Protein AF-A0A1G1C582-F1 (afdb_monomer)

Secondary structure (DSSP, 8-state):
--------------------TTGGGSEEEHHHHHHHTT--HHHHHHHHGGGGGGS---SS-S-TTT-EEEHHHHTTTTTTT----B-TT-EEHHHHHHHHT--HHHHHHHTTTSSSPPEEEEETTTTEEEEEE-HHHHHHHHHHHHHS---PPBTTEEEHHHHHHHHT--HHHHHHHHHHHHHHHT---EEEE-TTS-EEEEEEGGGHHHHHHHHHSSPB-TT-EEHHHHHHHHT--HHHHHHHHHHTT---EEEE-TTT--EEEEE-HHHHHHHHHHHHTPPPPPTT-EEHHHHHHHHTS-HHHHHHHHHHTT---EEEE-TTS-EEEEE-HHHHHHHHHHHTT--HHHHHHHHHHHHHHHHHHHHHHHHH-SEEEHHHHHHTT--HHHHHHHHHTTSEEE-GGGEEEE-HHHHHHHHHHHHHHHHHHHHHHH--

Structure (mmCIF, N/CA/C/O backbone):
data_AF-A0A1G1C582-F1
#
_entry.id   AF-A0A1G1C582-F1
#
loop_
_atom_site.group_PDB
_atom_site.id
_atom_site.type_symbol
_atom_site.label_atom_id
_atom_site.label_alt_id
_atom_site.label_comp_id
_atom_site.label_asym_id
_atom_site.label_entity_id
_atom_site.label_seq_id
_atom_site.pdbx_PDB_ins_code
_atom_site.Cartn_x
_atom_site.Cartn_y
_atom_site.Cartn_z
_atom_site.occupancy
_atom_site.B_iso_or_equiv
_atom_site.auth_seq_id
_atom_site.auth_comp_id
_atom_site.auth_asym_id
_atom_site.auth_atom_id
_atom_site.pdbx_PDB_model_num
ATOM 1 N N . MET A 1 1 ? 57.135 17.766 -14.007 1.00 43.47 1 MET A N 1
ATOM 2 C CA . MET A 1 1 ? 56.448 18.941 -13.433 1.00 43.47 1 MET A CA 1
ATOM 3 C C . MET A 1 1 ? 55.897 19.804 -14.554 1.00 43.47 1 MET A C 1
ATOM 5 O O . MET A 1 1 ? 56.619 20.647 -15.067 1.00 43.47 1 MET A O 1
ATOM 9 N N . ARG A 1 2 ? 54.653 19.543 -14.956 1.00 34.12 2 ARG A N 1
ATOM 10 C CA . ARG A 1 2 ? 53.713 20.508 -15.539 1.00 34.12 2 ARG A CA 1
ATOM 11 C C . ARG A 1 2 ? 52.334 19.972 -15.176 1.00 34.12 2 ARG A C 1
ATOM 13 O O . ARG A 1 2 ? 51.953 18.912 -15.661 1.00 34.12 2 ARG A O 1
ATOM 20 N N . GLU A 1 3 ? 51.710 20.638 -14.216 1.00 36.34 3 GLU A N 1
ATOM 21 C CA . GLU A 1 3 ? 50.320 20.442 -13.820 1.00 36.34 3 GLU A CA 1
ATOM 22 C C . GLU A 1 3 ? 49.426 20.793 -15.014 1.00 36.34 3 GLU A C 1
ATOM 24 O O . GLU A 1 3 ? 49.641 21.805 -15.685 1.00 36.34 3 GLU A O 1
ATOM 29 N N . GLN A 1 4 ? 48.474 19.916 -15.315 1.00 42.12 4 GLN A N 1
ATOM 30 C CA . GLN A 1 4 ? 47.331 20.228 -16.160 1.00 42.12 4 GLN A CA 1
ATOM 31 C C . GLN A 1 4 ? 46.100 20.138 -15.269 1.00 42.12 4 GLN A C 1
ATOM 33 O O . GLN A 1 4 ? 45.675 19.047 -14.896 1.00 42.12 4 GLN A O 1
ATOM 38 N N . ASP A 1 5 ? 45.575 21.309 -14.923 1.00 38.19 5 ASP A N 1
ATOM 39 C CA . ASP A 1 5 ? 44.279 21.481 -14.286 1.00 38.19 5 ASP A CA 1
ATOM 40 C C . ASP A 1 5 ? 43.182 20.981 -15.232 1.00 38.19 5 ASP A C 1
ATOM 42 O O . ASP A 1 5 ? 42.912 21.584 -16.276 1.00 38.19 5 ASP A O 1
ATOM 46 N N . SER A 1 6 ? 42.544 19.863 -14.878 1.00 38.59 6 SER A N 1
ATOM 47 C CA . SER A 1 6 ? 41.287 19.449 -15.494 1.00 38.59 6 SER A CA 1
ATOM 48 C C . SER A 1 6 ? 40.133 20.097 -14.733 1.00 38.59 6 SER A C 1
ATOM 50 O O . SER A 1 6 ? 39.718 19.617 -13.678 1.00 38.59 6 SER A O 1
ATOM 52 N N . HIS A 1 7 ? 39.596 21.183 -15.279 1.00 32.28 7 HIS A N 1
ATOM 53 C CA . HIS A 1 7 ? 38.264 21.652 -14.916 1.00 32.28 7 HIS A CA 1
ATOM 54 C C . HIS A 1 7 ? 37.229 20.659 -15.465 1.00 32.28 7 HIS A C 1
ATOM 56 O O . HIS A 1 7 ? 36.880 20.702 -16.644 1.00 32.28 7 HIS A O 1
ATOM 62 N N . PHE A 1 8 ? 36.754 19.751 -14.612 1.00 36.25 8 PHE A N 1
ATOM 63 C CA . PHE A 1 8 ? 35.489 19.055 -14.824 1.00 36.25 8 PHE A CA 1
ATOM 64 C C . PHE A 1 8 ? 34.362 20.043 -14.503 1.00 36.25 8 PHE A C 1
ATOM 66 O O . PHE A 1 8 ? 34.223 20.489 -13.368 1.00 36.25 8 PHE A O 1
ATOM 73 N N . LEU A 1 9 ? 33.601 20.434 -15.524 1.00 34.12 9 LEU A N 1
ATOM 74 C CA . LEU A 1 9 ? 32.321 21.112 -15.352 1.00 34.12 9 LEU A CA 1
ATOM 75 C C . LEU A 1 9 ? 31.268 20.030 -15.101 1.00 34.12 9 LEU A C 1
ATOM 77 O O . LEU A 1 9 ? 30.871 19.322 -16.026 1.00 34.12 9 LEU A O 1
ATOM 81 N N . GLU A 1 10 ? 30.853 19.881 -13.847 1.00 33.28 10 GLU A N 1
ATOM 82 C CA . GLU A 1 10 ? 29.636 19.158 -13.482 1.00 33.28 10 GLU A CA 1
ATOM 83 C C . GLU A 1 10 ? 28.439 19.946 -14.030 1.00 33.28 10 GLU A C 1
ATOM 85 O O . GLU A 1 10 ? 28.046 20.979 -13.492 1.00 33.28 10 GLU A O 1
ATOM 90 N N . ASN A 1 11 ? 27.880 19.488 -15.151 1.00 33.44 11 ASN A N 1
ATOM 91 C CA . ASN A 1 11 ? 26.562 19.927 -15.593 1.00 33.44 11 ASN A CA 1
ATOM 92 C C . ASN A 1 11 ? 25.519 19.214 -14.724 1.00 33.44 11 ASN A C 1
ATOM 94 O O . ASN A 1 11 ? 25.001 18.164 -15.105 1.00 33.44 11 ASN A O 1
ATOM 98 N N . GLU A 1 12 ? 25.227 19.770 -13.548 1.00 34.06 12 GLU A N 1
ATOM 99 C CA . GLU A 1 12 ? 24.016 19.417 -12.809 1.00 34.06 12 GLU A CA 1
ATOM 100 C C . GLU A 1 12 ? 22.802 19.749 -13.686 1.00 34.06 12 GLU A C 1
ATOM 102 O O . GLU A 1 12 ? 22.510 20.910 -13.984 1.00 34.06 12 GLU A O 1
ATOM 107 N N . VAL A 1 13 ? 22.084 18.714 -14.125 1.00 41.47 13 VAL A N 1
ATOM 108 C CA . VAL A 1 13 ? 20.751 18.869 -14.707 1.00 41.47 13 VAL A CA 1
ATOM 109 C C . VAL A 1 13 ? 19.824 19.268 -13.561 1.00 41.47 13 VAL A C 1
ATOM 111 O O . VAL A 1 13 ? 19.314 18.426 -12.825 1.00 41.47 13 VAL A O 1
ATOM 114 N N . VAL A 1 14 ? 19.657 20.576 -13.365 1.00 36.66 14 VAL A N 1
ATOM 115 C CA . VAL A 1 14 ? 18.728 21.132 -12.380 1.00 36.66 14 VAL A CA 1
ATOM 116 C C . VAL A 1 14 ? 17.305 20.835 -12.851 1.00 36.66 14 VAL A C 1
ATOM 118 O O . VAL A 1 14 ? 16.757 21.535 -13.701 1.00 36.66 14 VAL A O 1
ATOM 121 N N . TYR A 1 15 ? 16.692 19.789 -12.298 1.00 47.44 15 TYR A N 1
ATOM 122 C CA . TYR A 1 15 ? 15.258 19.568 -12.444 1.00 47.44 15 TYR A CA 1
ATOM 123 C C . TYR A 1 15 ? 14.515 20.688 -11.701 1.00 47.44 15 TYR A C 1
ATOM 125 O O . TYR A 1 15 ? 14.779 20.899 -10.513 1.00 47.44 15 TYR A O 1
ATOM 133 N N . PRO A 1 16 ? 13.583 21.416 -12.343 1.00 43.06 16 PRO A N 1
ATOM 134 C CA . PRO A 1 16 ? 12.786 22.429 -11.668 1.00 43.06 16 PRO A CA 1
ATOM 135 C C . PRO A 1 16 ? 11.798 21.753 -10.706 1.00 43.06 16 PRO A C 1
ATOM 137 O O . PRO A 1 16 ? 10.639 21.491 -11.024 1.00 43.06 16 PRO A O 1
ATOM 140 N N . LEU A 1 17 ? 12.261 21.458 -9.493 1.00 43.94 17 LEU A N 1
ATOM 141 C CA . LEU A 1 17 ? 11.423 21.011 -8.389 1.00 43.94 17 LEU A CA 1
ATOM 142 C C . LEU A 1 17 ? 10.655 22.217 -7.841 1.00 43.94 17 LEU A C 1
ATOM 144 O O . LEU A 1 17 ? 11.093 22.905 -6.924 1.00 43.94 17 LEU A O 1
ATOM 148 N N . GLY A 1 18 ? 9.488 22.468 -8.434 1.00 49.16 18 GLY A N 1
ATOM 149 C CA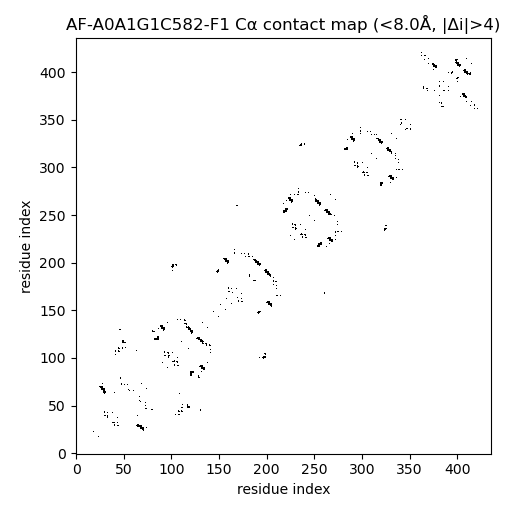 . GLY A 1 18 ? 8.477 23.372 -7.889 1.00 49.16 18 GLY A CA 1
ATOM 150 C C . GLY A 1 18 ? 8.249 24.632 -8.714 1.00 49.16 18 GLY A C 1
ATOM 151 O O . GLY A 1 18 ? 8.516 25.735 -8.244 1.00 49.16 18 GLY A O 1
ATOM 152 N N . THR A 1 19 ? 7.674 24.493 -9.910 1.00 43.16 19 THR A N 1
ATOM 153 C CA . THR A 1 19 ? 7.136 25.640 -10.649 1.00 43.16 19 THR A CA 1
ATOM 154 C C . THR A 1 19 ? 5.608 25.670 -10.640 1.00 43.16 19 THR A C 1
ATOM 156 O O . THR A 1 19 ? 4.911 24.654 -10.577 1.00 43.16 19 THR A O 1
ATOM 159 N N . SER A 1 20 ? 5.085 26.896 -10.580 1.00 49.31 20 SER A N 1
ATOM 160 C CA . SER A 1 20 ? 3.664 27.217 -10.432 1.00 49.31 20 SER A CA 1
ATOM 161 C C . SER A 1 20 ? 2.802 26.562 -11.521 1.00 49.31 20 SER A C 1
ATOM 163 O O . SER A 1 20 ? 3.251 26.383 -12.650 1.00 49.31 20 SER A O 1
ATOM 165 N N . GLY A 1 21 ? 1.537 26.257 -11.210 1.00 53.75 21 GLY A N 1
ATOM 166 C CA . GLY A 1 21 ? 0.623 25.454 -12.041 1.00 53.75 21 GLY A CA 1
ATOM 167 C C . GLY A 1 21 ? 0.318 25.935 -13.472 1.00 53.75 21 GLY A C 1
ATOM 168 O O . GLY A 1 21 ? -0.513 25.315 -14.120 1.00 53.75 21 GLY A O 1
ATOM 169 N N . LYS A 1 22 ? 0.964 26.993 -13.979 1.00 52.09 22 LYS A N 1
ATOM 170 C CA . LYS A 1 22 ? 0.917 27.392 -15.397 1.00 52.09 22 LYS A CA 1
ATOM 171 C C . LYS A 1 22 ? 2.007 26.748 -16.263 1.00 52.09 22 LYS A C 1
ATOM 173 O O . LYS A 1 22 ? 1.810 26.650 -17.466 1.00 52.09 22 LYS A O 1
ATOM 178 N N . GLU A 1 23 ? 3.121 26.283 -15.691 1.00 56.38 23 GLU A N 1
ATOM 179 C CA . GLU A 1 23 ? 4.168 25.584 -16.463 1.00 56.38 23 GLU A CA 1
ATOM 180 C C . GLU A 1 23 ? 3.863 24.098 -16.685 1.00 56.38 23 GLU A C 1
ATOM 182 O O . GLU A 1 23 ? 4.304 23.528 -17.673 1.00 56.38 23 GLU A O 1
ATOM 187 N N . LYS A 1 24 ? 3.018 23.480 -15.851 1.00 57.34 24 LYS A N 1
ATOM 188 C CA . LYS A 1 24 ? 2.581 22.084 -16.050 1.00 57.34 24 LYS A CA 1
ATOM 189 C C . LYS A 1 24 ? 1.766 21.853 -17.331 1.00 57.34 24 LYS A C 1
ATOM 191 O O . LYS A 1 24 ? 1.469 20.714 -17.667 1.00 57.34 24 LYS A O 1
ATOM 196 N N . GLU A 1 25 ? 1.373 22.909 -18.046 1.00 64.12 25 GLU A N 1
ATOM 197 C CA . GLU A 1 25 ? 0.689 22.767 -19.334 1.00 64.12 25 GLU A CA 1
ATOM 198 C C . GLU A 1 25 ? 1.646 22.477 -20.502 1.00 64.12 25 GLU A C 1
ATOM 200 O O . GLU A 1 25 ? 1.170 22.035 -21.549 1.00 64.12 25 GLU A O 1
ATOM 205 N N . SER A 1 26 ? 2.962 22.699 -20.361 1.00 85.00 26 SER A N 1
ATOM 206 C CA . SER A 1 26 ? 3.924 22.562 -21.469 1.00 85.00 26 SER A CA 1
ATOM 207 C C . SER A 1 26 ? 4.619 21.200 -21.558 1.00 85.00 26 SER A C 1
ATOM 209 O O . SER A 1 26 ? 5.148 20.872 -22.618 1.00 85.00 26 SER A O 1
ATOM 211 N N . TYR A 1 27 ? 4.583 20.379 -20.508 1.00 92.38 27 TYR A N 1
ATOM 212 C CA . TYR A 1 27 ? 5.182 19.044 -20.505 1.00 92.38 27 TYR A CA 1
ATOM 213 C C . TYR A 1 27 ? 4.434 18.087 -19.576 1.00 92.38 27 TYR A C 1
ATOM 215 O O . TYR A 1 27 ? 3.780 18.508 -18.626 1.00 92.38 27 TYR A O 1
ATOM 223 N N . LEU A 1 28 ? 4.540 16.789 -19.856 1.00 94.38 28 LEU A N 1
ATOM 224 C CA . LEU A 1 28 ? 4.071 15.714 -18.984 1.00 94.38 28 LEU A CA 1
ATOM 225 C C . LEU A 1 28 ? 5.101 14.593 -18.965 1.00 94.38 28 LEU A C 1
ATOM 227 O O . LEU A 1 28 ? 5.710 14.288 -19.987 1.00 94.38 28 LEU A O 1
ATOM 231 N N . THR A 1 29 ? 5.263 13.933 -17.829 1.00 95.25 29 THR A N 1
ATOM 232 C CA . THR A 1 29 ? 6.032 12.689 -17.760 1.00 95.25 29 THR A CA 1
ATOM 233 C C . THR A 1 29 ? 5.280 11.540 -18.435 1.00 95.25 29 THR A C 1
ATOM 235 O O . THR A 1 29 ? 4.049 11.535 -18.540 1.00 95.25 29 THR A O 1
ATOM 238 N N . VAL A 1 30 ? 6.000 10.498 -18.851 1.00 95.94 30 VAL A N 1
ATOM 239 C CA . VAL A 1 30 ? 5.388 9.257 -19.363 1.00 95.94 30 VAL A CA 1
ATOM 240 C C . VAL A 1 30 ? 4.415 8.639 -18.348 1.00 95.94 30 VAL A C 1
ATOM 242 O O . VAL A 1 30 ? 3.396 8.072 -18.751 1.00 95.94 30 VAL A O 1
ATOM 245 N N . ALA A 1 31 ? 4.692 8.744 -17.043 1.00 96.19 31 ALA A N 1
ATOM 246 C CA . ALA A 1 31 ? 3.784 8.306 -15.983 1.00 96.19 31 ALA A CA 1
ATOM 247 C C . ALA A 1 31 ? 2.467 9.096 -15.975 1.00 96.19 31 ALA A C 1
ATOM 249 O O . ALA A 1 31 ? 1.402 8.482 -15.953 1.00 96.19 31 ALA A O 1
ATOM 250 N N . GLU A 1 32 ? 2.536 10.426 -16.047 1.00 95.88 32 GLU A N 1
ATOM 251 C CA . GLU A 1 32 ? 1.354 11.296 -16.067 1.00 95.88 32 GLU A CA 1
ATOM 252 C C . GLU A 1 32 ? 0.515 11.078 -17.333 1.00 95.88 32 GLU A C 1
ATOM 254 O O . GLU A 1 32 ? -0.711 11.030 -17.260 1.00 95.88 32 GLU A O 1
ATOM 259 N N . ILE A 1 33 ? 1.151 10.868 -18.494 1.00 95.69 33 ILE A N 1
ATOM 260 C CA . ILE A 1 33 ? 0.441 10.520 -19.737 1.00 95.69 33 ILE A CA 1
ATOM 261 C C . ILE A 1 33 ? -0.235 9.148 -19.610 1.00 95.69 33 ILE A C 1
ATOM 263 O O . ILE A 1 33 ? -1.378 8.978 -20.028 1.00 95.69 33 ILE A O 1
ATOM 267 N N . SER A 1 34 ? 0.462 8.167 -19.029 1.00 96.25 34 SER A N 1
ATOM 268 C CA . SER A 1 34 ? -0.058 6.813 -18.803 1.00 96.25 34 SER A CA 1
ATOM 269 C C . SER A 1 34 ? -1.322 6.827 -17.939 1.00 96.25 34 SER A C 1
ATOM 271 O O . SER A 1 34 ? -2.285 6.138 -18.269 1.00 96.25 34 SER A O 1
ATOM 273 N N . GLU A 1 35 ? -1.330 7.623 -16.868 1.00 95.75 35 GLU A N 1
ATOM 274 C CA . GLU A 1 35 ? -2.487 7.799 -15.988 1.00 95.75 35 GLU A CA 1
ATOM 275 C C . GLU A 1 35 ? -3.623 8.557 -16.685 1.00 95.75 35 GLU A C 1
ATOM 277 O O . GLU A 1 35 ? -4.756 8.081 -16.704 1.00 95.75 35 GLU A O 1
ATOM 282 N N . ARG A 1 36 ? -3.313 9.693 -17.323 1.00 94.62 36 ARG A N 1
ATOM 283 C CA . ARG A 1 36 ? -4.291 10.551 -18.009 1.00 94.62 36 ARG A CA 1
ATOM 284 C C . ARG A 1 36 ? -5.039 9.837 -19.133 1.00 94.62 36 ARG A C 1
ATOM 286 O O . ARG A 1 36 ? -6.232 10.062 -19.307 1.00 94.62 36 ARG A O 1
ATOM 293 N N . GLU A 1 37 ? -4.334 9.031 -19.917 1.00 94.00 37 GLU A N 1
ATOM 294 C CA . GLU A 1 37 ? -4.883 8.360 -21.099 1.00 94.00 37 GLU A CA 1
ATOM 295 C C . GLU A 1 37 ? -5.291 6.900 -20.815 1.00 94.00 37 GLU A C 1
ATOM 297 O O . GLU A 1 37 ? -5.558 6.144 -21.751 1.00 94.00 37 GLU A O 1
ATOM 302 N N . GLU A 1 38 ? -5.290 6.486 -19.540 1.00 95.25 38 GLU A N 1
ATOM 303 C CA . GLU A 1 38 ? -5.651 5.138 -19.074 1.00 95.25 38 GLU A CA 1
ATOM 304 C C . GLU A 1 38 ? -4.942 4.002 -19.842 1.00 95.25 38 GLU A C 1
ATOM 306 O O . GLU A 1 38 ? -5.508 2.941 -20.120 1.00 95.25 38 GLU A O 1
ATOM 311 N N . MET A 1 39 ? -3.670 4.202 -20.200 1.00 95.12 39 MET A N 1
ATOM 312 C CA . MET A 1 39 ? -2.886 3.236 -20.976 1.00 95.12 39 MET A CA 1
ATOM 313 C C . MET A 1 39 ? -1.587 2.866 -20.264 1.00 95.12 39 MET A C 1
ATOM 315 O O . MET A 1 39 ? -0.990 3.708 -19.601 1.00 95.12 39 MET A O 1
ATOM 319 N N . PRO A 1 40 ? -1.072 1.632 -20.407 1.00 96.50 40 PRO A N 1
ATOM 320 C CA . PRO A 1 40 ? 0.193 1.259 -19.784 1.00 96.50 40 PRO A CA 1
ATOM 321 C C . PRO A 1 40 ? 1.358 2.060 -20.383 1.00 96.50 40 PRO A C 1
ATOM 323 O O . PRO A 1 40 ? 1.396 2.288 -21.591 1.00 96.50 40 PRO A O 1
ATOM 326 N N . TRP A 1 41 ? 2.366 2.398 -19.574 1.00 96.00 41 TRP A N 1
ATOM 327 C CA . TRP A 1 41 ? 3.530 3.187 -20.016 1.00 96.00 41 TRP A CA 1
ATOM 328 C C . TRP A 1 41 ? 4.226 2.626 -21.272 1.00 96.00 41 TRP A C 1
ATOM 330 O O . TRP A 1 41 ? 4.687 3.386 -22.114 1.00 96.00 41 TRP A O 1
ATOM 340 N N . THR A 1 42 ? 4.246 1.302 -21.472 1.00 96.25 42 THR A N 1
ATOM 341 C CA . THR A 1 42 ? 4.809 0.687 -22.695 1.00 96.25 42 THR A CA 1
ATOM 342 C C . THR A 1 42 ? 4.041 1.068 -23.966 1.00 96.25 42 THR A C 1
ATOM 344 O O . THR A 1 42 ? 4.609 1.094 -25.054 1.00 96.25 42 THR A O 1
ATOM 347 N N . GLN A 1 43 ? 2.739 1.355 -23.872 1.00 96.38 43 GLN A N 1
ATOM 348 C CA . GLN A 1 43 ? 1.968 1.910 -24.986 1.00 96.38 43 GLN A CA 1
ATOM 349 C C . GLN A 1 43 ? 2.303 3.380 -25.221 1.00 96.38 43 GLN A C 1
ATOM 351 O O . GLN A 1 43 ? 2.478 3.753 -26.378 1.00 96.38 43 GLN A O 1
ATOM 356 N N . VAL A 1 44 ? 2.451 4.174 -24.156 1.00 96.69 44 VAL A N 1
ATOM 357 C CA . VAL A 1 44 ? 2.876 5.579 -24.260 1.00 96.69 44 VAL A CA 1
ATOM 358 C C . VAL A 1 44 ? 4.213 5.672 -24.993 1.00 96.69 44 VAL A C 1
ATOM 360 O O . VAL A 1 44 ? 4.304 6.375 -25.994 1.00 96.69 44 VAL A O 1
ATOM 363 N N . ILE A 1 45 ? 5.210 4.877 -24.586 1.00 96.94 45 ILE A N 1
ATOM 364 C CA . ILE A 1 45 ? 6.540 4.868 -25.216 1.00 96.94 45 ILE A CA 1
ATOM 365 C C . ILE A 1 45 ? 6.477 4.566 -26.711 1.00 96.94 45 ILE A C 1
ATOM 367 O O . ILE A 1 45 ? 7.047 5.296 -27.514 1.00 96.94 45 ILE A O 1
ATOM 371 N N . ARG A 1 46 ? 5.709 3.553 -27.118 1.00 96.56 46 ARG A N 1
ATOM 372 C CA . ARG A 1 46 ? 5.524 3.239 -28.544 1.00 96.56 46 ARG A CA 1
ATOM 373 C C . ARG A 1 46 ? 4.802 4.339 -29.320 1.00 96.56 46 ARG A C 1
ATOM 375 O O . ARG A 1 46 ? 4.933 4.402 -30.536 1.00 96.56 46 ARG A O 1
ATOM 382 N N . ARG A 1 47 ? 3.986 5.171 -28.668 1.00 96.56 47 ARG A N 1
ATOM 383 C CA . ARG A 1 47 ? 3.300 6.301 -29.315 1.00 96.56 47 ARG A CA 1
ATOM 384 C C . ARG A 1 47 ? 4.175 7.550 -29.402 1.00 96.56 47 ARG A C 1
ATOM 386 O O . ARG A 1 47 ? 3.991 8.308 -30.344 1.00 96.56 47 ARG A O 1
ATOM 393 N N . ILE A 1 48 ? 5.126 7.741 -28.488 1.00 96.56 48 ILE A N 1
ATOM 394 C CA . ILE A 1 48 ? 6.080 8.862 -28.559 1.00 96.56 48 ILE A CA 1
ATOM 395 C C . ILE A 1 48 ? 7.333 8.533 -29.377 1.00 96.56 48 ILE A C 1
ATOM 397 O O . ILE A 1 48 ? 7.958 9.442 -29.903 1.00 96.56 48 ILE A O 1
ATOM 401 N N . ALA A 1 49 ? 7.687 7.253 -29.527 1.00 96.12 49 ALA A N 1
ATOM 402 C CA . ALA A 1 49 ? 8.892 6.818 -30.234 1.00 96.12 49 ALA A CA 1
ATOM 403 C C . ALA A 1 49 ? 9.043 7.341 -31.679 1.00 96.12 49 ALA A C 1
ATOM 405 O O . ALA A 1 49 ? 10.165 7.698 -32.039 1.00 96.12 49 ALA A O 1
ATOM 406 N N . PRO A 1 50 ? 7.974 7.473 -32.494 1.00 96.25 50 PRO A N 1
ATOM 407 C CA . PRO A 1 50 ? 8.074 8.119 -33.808 1.00 96.25 50 PRO A CA 1
ATOM 408 C C . PRO A 1 50 ? 8.525 9.587 -33.753 1.00 96.25 50 PRO A C 1
ATOM 410 O O . PRO A 1 50 ? 8.987 10.128 -34.750 1.00 96.25 50 PRO A O 1
ATOM 413 N N . PHE A 1 51 ? 8.402 10.234 -32.592 1.00 95.56 51 PHE A N 1
ATOM 414 C CA . PHE A 1 51 ? 8.799 11.620 -32.346 1.00 95.56 51 PHE A CA 1
ATOM 415 C C . PHE A 1 51 ? 10.064 11.728 -31.491 1.00 95.56 51 PHE A C 1
ATOM 417 O O . PHE A 1 51 ? 10.312 12.791 -30.930 1.00 95.56 51 PHE A O 1
ATOM 424 N N . LYS A 1 52 ? 10.866 10.659 -31.356 1.00 94.19 52 LYS A N 1
ATOM 425 C CA . LYS A 1 52 ? 12.025 10.647 -30.444 1.00 94.19 52 LYS A CA 1
ATOM 426 C C . LYS A 1 52 ? 13.020 11.793 -30.683 1.00 94.19 52 LYS A C 1
ATOM 428 O O . LYS A 1 52 ? 13.620 12.268 -29.734 1.00 94.19 52 LYS A O 1
ATOM 433 N N . GLU A 1 53 ? 13.149 12.276 -31.921 1.00 93.50 53 GLU A N 1
ATOM 434 C CA . GLU A 1 53 ? 14.027 13.404 -32.283 1.00 93.50 53 GLU A CA 1
ATOM 435 C C . GLU A 1 53 ? 13.557 14.751 -31.706 1.00 93.50 53 GLU A C 1
ATOM 437 O O . GLU A 1 53 ? 14.329 15.701 -31.644 1.00 93.50 53 GLU A O 1
ATOM 442 N N . GLN A 1 54 ? 12.292 14.838 -31.286 1.00 93.12 54 GLN A N 1
ATOM 443 C CA . GLN A 1 54 ? 11.696 16.009 -30.635 1.00 93.12 54 GLN A CA 1
ATOM 444 C C . GLN A 1 54 ? 11.756 15.909 -29.103 1.00 93.12 54 GLN A C 1
ATOM 446 O O . GLN A 1 54 ? 11.283 16.811 -28.414 1.00 93.12 54 GLN A O 1
ATOM 451 N N . LEU A 1 55 ? 12.269 14.798 -28.564 1.00 91.62 55 LEU A N 1
ATOM 452 C CA . LEU A 1 55 ? 12.404 14.580 -27.130 1.00 91.62 55 LEU A CA 1
ATOM 453 C C . LEU A 1 55 ? 13.794 15.027 -26.676 1.00 91.62 55 LEU A C 1
ATOM 455 O O . LEU A 1 55 ? 14.805 14.660 -27.272 1.00 91.62 55 LEU A O 1
ATOM 459 N N . GLU A 1 56 ? 13.850 15.760 -25.570 1.00 87.25 56 GLU A N 1
ATOM 460 C CA . GLU A 1 56 ? 15.098 16.008 -24.851 1.00 87.25 56 GLU A CA 1
ATOM 461 C C . GLU A 1 56 ? 15.440 14.758 -24.030 1.00 87.25 56 GLU A C 1
ATOM 463 O O . GLU A 1 56 ? 15.081 14.630 -22.859 1.00 87.25 56 GLU A O 1
ATOM 468 N N . LEU A 1 57 ? 16.066 13.774 -24.682 1.00 86.19 57 LEU A N 1
ATOM 469 C CA . LEU A 1 57 ? 16.473 12.538 -24.021 1.00 86.19 57 LEU A CA 1
ATOM 470 C C . LEU A 1 57 ? 17.737 12.790 -23.179 1.00 86.19 57 LEU A C 1
ATOM 472 O O . LEU A 1 57 ? 18.721 13.316 -23.710 1.00 86.19 57 LEU A O 1
ATOM 476 N N . PRO A 1 58 ? 17.761 12.409 -21.888 1.00 82.56 58 PRO A N 1
ATOM 477 C CA . PRO A 1 58 ? 19.005 12.390 -21.127 1.00 82.56 58 PRO A CA 1
ATOM 478 C C . PRO A 1 58 ? 19.996 11.409 -21.771 1.00 82.56 58 PRO A C 1
ATOM 480 O O . PRO A 1 58 ? 19.591 10.482 -22.470 1.00 82.56 58 PRO A O 1
ATOM 483 N N . GLN A 1 59 ? 21.296 11.577 -21.495 1.00 77.75 59 GLN A N 1
ATOM 484 C CA . GLN A 1 59 ? 22.328 10.644 -21.983 1.00 77.75 59 GLN A CA 1
ATOM 485 C C . GLN A 1 59 ? 22.040 9.187 -21.589 1.00 77.75 59 GLN A C 1
ATOM 487 O O . GLN A 1 59 ? 22.437 8.273 -22.306 1.00 77.75 59 GLN A O 1
ATOM 492 N N . GLU A 1 60 ? 21.341 8.976 -20.470 1.00 72.50 60 GLU A N 1
ATOM 493 C CA . GLU A 1 60 ? 20.888 7.664 -20.026 1.00 72.50 60 GLU A CA 1
ATOM 494 C C . GLU A 1 60 ? 19.482 7.760 -19.409 1.00 72.50 60 GLU A C 1
ATOM 496 O O . GLU A 1 60 ? 19.264 8.437 -18.399 1.00 72.50 60 GLU A O 1
ATOM 501 N N . VAL A 1 61 ? 18.503 7.071 -20.004 1.00 74.62 61 VAL A N 1
ATOM 502 C CA . VAL A 1 61 ? 17.130 7.015 -19.482 1.00 74.62 61 VAL A CA 1
ATOM 503 C C . VAL A 1 61 ? 17.039 5.934 -18.397 1.00 74.62 61 VAL A C 1
ATOM 505 O O . VAL A 1 61 ? 16.650 4.796 -18.660 1.00 74.62 61 VAL A O 1
ATOM 508 N N . ARG A 1 62 ? 17.376 6.284 -17.146 1.00 75.56 62 ARG A N 1
ATOM 509 C CA . ARG A 1 62 ? 17.293 5.352 -15.997 1.00 75.56 62 ARG A CA 1
ATOM 510 C C . ARG A 1 62 ? 15.853 4.899 -15.724 1.00 75.56 62 ARG A C 1
ATOM 512 O O . ARG A 1 62 ? 15.580 3.704 -15.608 1.00 75.56 62 ARG A O 1
ATOM 519 N N . ASN A 1 63 ? 14.914 5.848 -15.678 1.00 85.69 63 ASN A N 1
ATOM 520 C CA . ASN A 1 63 ? 13.493 5.575 -15.480 1.00 85.69 63 ASN A CA 1
ATOM 521 C C . ASN A 1 63 ? 12.644 6.183 -16.598 1.00 85.69 63 ASN A C 1
ATOM 523 O O . ASN A 1 63 ? 12.264 7.349 -16.582 1.00 85.69 63 ASN A O 1
ATOM 527 N N . VAL A 1 64 ? 12.254 5.336 -17.546 1.00 90.00 64 VAL A N 1
ATOM 528 C CA . VAL A 1 64 ? 11.416 5.702 -18.696 1.00 90.00 64 VAL A CA 1
ATOM 529 C C . VAL A 1 64 ? 10.070 6.326 -18.288 1.00 90.00 64 VAL A C 1
ATOM 531 O O . VAL A 1 64 ? 9.462 7.037 -19.080 1.00 90.00 64 VAL A O 1
ATOM 534 N N . ARG A 1 65 ? 9.587 6.089 -17.060 1.00 92.44 65 ARG A N 1
ATOM 535 C CA . ARG A 1 65 ? 8.342 6.693 -16.554 1.00 92.44 65 ARG A CA 1
ATOM 536 C C . ARG A 1 65 ? 8.492 8.171 -16.188 1.00 92.44 65 ARG A C 1
ATOM 538 O O . ARG A 1 65 ? 7.494 8.882 -16.227 1.00 92.44 65 ARG A O 1
ATOM 545 N N . GLU A 1 66 ? 9.700 8.605 -15.848 1.00 92.69 66 GLU A N 1
ATOM 546 C CA . GLU A 1 66 ? 10.029 9.989 -15.480 1.00 92.69 66 GLU A CA 1
ATOM 547 C C . GLU A 1 66 ? 10.445 10.827 -16.690 1.00 92.69 66 GLU A C 1
ATOM 549 O O . GLU A 1 66 ? 10.614 12.037 -16.572 1.00 92.69 66 GLU A O 1
ATOM 554 N N . LEU A 1 67 ? 10.570 10.202 -17.866 1.00 93.50 67 LEU A N 1
ATOM 555 C CA . LEU A 1 67 ? 10.894 10.906 -19.095 1.00 93.50 67 LEU A CA 1
ATOM 556 C C . LEU A 1 67 ? 9.855 11.997 -19.370 1.00 93.50 67 LEU A C 1
ATOM 558 O O . LEU A 1 67 ? 8.658 11.713 -19.482 1.00 93.50 67 LEU A O 1
ATOM 562 N N . VAL A 1 68 ? 10.342 13.229 -19.500 1.00 93.94 68 VAL A N 1
ATOM 563 C CA . VAL A 1 68 ? 9.540 14.415 -19.788 1.00 93.94 68 VAL A CA 1
ATOM 564 C C . VAL A 1 68 ? 9.228 14.461 -21.281 1.00 93.94 68 VAL A C 1
ATOM 566 O O . VAL A 1 68 ? 10.116 14.389 -22.126 1.00 93.94 68 VAL A O 1
ATOM 569 N N . VAL A 1 69 ? 7.944 14.568 -21.607 1.00 95.06 69 VAL A N 1
ATOM 570 C CA . VAL A 1 69 ? 7.431 14.635 -22.973 1.00 95.06 69 VAL A CA 1
ATOM 571 C C . VAL A 1 69 ? 6.850 16.031 -23.202 1.00 95.06 69 VAL A C 1
ATOM 573 O O . VAL A 1 69 ? 5.939 16.435 -22.469 1.00 95.06 69 VAL A O 1
ATOM 576 N N . PRO A 1 70 ? 7.333 16.777 -24.210 1.00 95.38 70 PRO A N 1
ATOM 577 C CA . PRO A 1 70 ? 6.820 18.106 -24.508 1.00 95.38 70 PRO A CA 1
ATOM 578 C C . PRO A 1 70 ? 5.387 18.036 -25.047 1.00 95.38 70 PRO A C 1
ATOM 580 O O . PRO A 1 70 ? 4.964 17.044 -25.659 1.00 95.38 70 PRO A O 1
ATOM 583 N N . ARG A 1 71 ? 4.625 19.110 -24.829 1.00 94.44 71 ARG A N 1
ATOM 584 C CA . ARG A 1 71 ? 3.222 19.232 -25.251 1.00 94.44 71 ARG A CA 1
ATOM 585 C C . ARG A 1 71 ? 3.021 18.951 -26.722 1.00 94.44 71 ARG A C 1
ATOM 587 O O . ARG A 1 71 ? 2.063 18.270 -27.075 1.00 94.44 71 ARG A O 1
ATOM 594 N N . GLU A 1 72 ? 3.928 19.429 -27.557 1.00 94.25 72 GLU A N 1
ATOM 595 C CA . GLU A 1 72 ? 3.910 19.267 -29.006 1.00 94.25 72 GLU A CA 1
ATOM 596 C C . GLU A 1 72 ? 3.874 17.791 -29.412 1.00 94.25 72 GLU A C 1
ATOM 598 O O . GLU A 1 72 ? 3.249 17.462 -30.417 1.00 94.25 72 GLU A O 1
ATOM 603 N N . VAL A 1 73 ? 4.467 16.905 -28.603 1.00 94.38 73 VAL A N 1
ATOM 604 C CA . VAL A 1 73 ? 4.488 15.457 -28.829 1.00 94.38 73 VAL A CA 1
ATOM 605 C C . VAL A 1 73 ? 3.279 14.781 -28.190 1.00 94.38 73 VAL A C 1
ATOM 607 O O . VAL A 1 73 ? 2.580 14.017 -28.862 1.00 94.38 73 VAL A O 1
ATOM 610 N N . PHE A 1 74 ? 2.975 15.044 -26.912 1.00 93.06 74 PHE A N 1
ATOM 611 C CA . PHE A 1 74 ? 1.921 14.268 -26.245 1.00 93.06 74 PHE A CA 1
ATOM 612 C C . PHE A 1 74 ? 0.514 14.561 -26.787 1.00 93.06 74 PHE A C 1
ATOM 614 O O . PHE A 1 74 ? -0.333 13.670 -26.774 1.00 93.06 74 PHE A O 1
ATOM 621 N N . VAL A 1 75 ? 0.253 15.753 -27.341 1.00 92.94 75 VAL A N 1
ATOM 622 C CA . VAL A 1 75 ? -1.033 16.044 -28.010 1.00 92.94 75 VAL A CA 1
ATOM 623 C C . VAL A 1 75 ? -1.216 15.263 -29.318 1.00 92.94 75 VAL A C 1
ATOM 625 O O . VAL A 1 75 ? -2.343 15.130 -29.795 1.00 92.94 75 VAL A O 1
ATOM 628 N N . GLN A 1 76 ? -0.134 14.721 -29.889 1.00 92.19 76 GLN A N 1
ATOM 629 C CA . GLN A 1 76 ? -0.167 13.920 -31.118 1.00 92.19 76 GLN A CA 1
ATOM 630 C C . GLN A 1 76 ? -0.457 12.439 -30.849 1.00 92.19 76 GLN A C 1
ATOM 632 O O . GLN A 1 76 ? -0.899 11.737 -31.758 1.00 92.19 76 GLN A O 1
ATOM 637 N N . ILE A 1 77 ? -0.263 11.962 -29.611 1.00 90.62 77 ILE A N 1
ATOM 638 C CA . ILE A 1 77 ? -0.409 10.552 -29.195 1.00 90.62 77 ILE A CA 1
ATOM 639 C C . ILE A 1 77 ? -1.717 9.892 -29.680 1.00 90.62 77 ILE A C 1
ATOM 641 O O . ILE A 1 77 ? -1.657 8.736 -30.118 1.00 90.62 77 ILE A O 1
ATOM 645 N N . PRO A 1 78 ? -2.893 10.554 -29.661 1.00 87.69 78 PRO A N 1
ATOM 646 C CA . PRO A 1 78 ? -4.130 9.957 -30.173 1.00 87.69 78 PRO A CA 1
ATOM 647 C C . PRO A 1 78 ? -4.141 9.699 -31.691 1.00 87.69 78 PRO A C 1
ATOM 649 O O . PRO A 1 78 ? -4.918 8.870 -32.164 1.00 87.69 78 PRO A O 1
ATOM 652 N N . PHE A 1 79 ? -3.292 10.380 -32.468 1.00 87.00 79 PHE A N 1
ATOM 653 C CA . PHE A 1 79 ? -3.339 10.391 -33.936 1.00 87.00 79 PHE A CA 1
ATOM 654 C C . PHE A 1 79 ? -2.265 9.521 -34.615 1.00 87.00 79 PHE A C 1
ATOM 656 O O . PHE A 1 79 ? -2.430 9.163 -35.780 1.00 87.00 79 PHE A O 1
ATOM 663 N N . VAL A 1 80 ? -1.217 9.119 -33.887 1.00 84.88 80 VAL A N 1
ATOM 664 C CA . VAL A 1 80 ? -0.010 8.418 -34.397 1.00 84.88 80 VAL A CA 1
ATOM 665 C C . VAL A 1 80 ? -0.300 7.075 -35.079 1.00 84.88 80 VAL A C 1
ATOM 667 O O . VAL A 1 80 ? 0.490 6.578 -35.871 1.00 84.88 80 VAL A O 1
ATOM 670 N N . THR A 1 81 ? -1.438 6.455 -34.777 1.00 84.88 81 THR A N 1
ATOM 671 C CA . THR A 1 81 ? -1.737 5.074 -35.187 1.00 84.88 81 THR A CA 1
ATOM 672 C C . THR A 1 81 ? -2.265 4.932 -36.621 1.00 84.88 81 THR A C 1
ATOM 674 O O . THR A 1 81 ? -2.518 3.812 -37.061 1.00 84.88 81 THR A O 1
ATOM 677 N N . ARG A 1 82 ? -2.451 6.029 -37.368 1.00 85.88 82 ARG A N 1
ATOM 678 C CA . ARG A 1 82 ? -3.009 6.000 -38.732 1.00 85.88 82 ARG A CA 1
ATOM 679 C C . ARG A 1 82 ? -1.913 5.750 -39.772 1.00 85.88 82 ARG A C 1
ATOM 681 O O . ARG A 1 82 ? -1.043 6.590 -39.956 1.00 85.88 82 ARG A O 1
ATOM 688 N N . THR A 1 83 ? -1.983 4.615 -40.463 1.00 91.25 83 THR A N 1
ATOM 689 C CA . THR A 1 83 ? -1.024 4.193 -41.498 1.00 91.25 83 THR A CA 1
ATOM 690 C C . THR A 1 83 ? -1.692 3.199 -42.451 1.00 91.25 83 THR A C 1
ATOM 692 O O . THR A 1 83 ? -2.593 2.466 -42.041 1.00 91.25 83 THR A O 1
ATOM 695 N N . ASP A 1 84 ? -1.260 3.167 -43.706 1.00 93.94 84 ASP A N 1
ATOM 696 C CA . ASP A 1 84 ? -1.607 2.171 -44.727 1.00 93.94 84 ASP A CA 1
ATOM 697 C C . ASP A 1 84 ? -0.379 1.364 -45.198 1.00 93.94 84 ASP A C 1
ATOM 699 O O . ASP A 1 84 ? -0.489 0.475 -46.044 1.00 93.94 84 ASP A O 1
ATOM 703 N N . ILE A 1 85 ? 0.790 1.633 -44.611 1.00 96.19 85 ILE A N 1
ATOM 704 C CA . ILE A 1 85 ? 2.059 1.012 -44.983 1.00 96.19 85 ILE A CA 1
ATOM 705 C C . ILE A 1 85 ? 2.113 -0.412 -44.402 1.00 96.19 85 ILE A C 1
ATOM 707 O O . ILE A 1 85 ? 1.961 -0.580 -43.186 1.00 96.19 85 ILE A O 1
ATOM 711 N N . PRO A 1 86 ? 2.342 -1.458 -45.219 1.00 96.44 86 PRO A N 1
ATOM 712 C CA . PRO A 1 86 ? 2.492 -2.827 -44.726 1.00 96.44 86 PRO A CA 1
ATOM 713 C C . PRO A 1 86 ? 3.769 -2.989 -43.882 1.00 96.44 86 PRO A C 1
ATOM 715 O O . PRO A 1 86 ? 4.773 -2.327 -44.135 1.00 96.44 86 PRO A O 1
ATOM 718 N N . ALA A 1 87 ? 3.752 -3.899 -42.899 1.00 96.56 87 ALA A N 1
ATOM 719 C CA . ALA A 1 87 ? 4.915 -4.169 -42.042 1.00 96.56 87 ALA A CA 1
ATOM 720 C C . ALA A 1 87 ? 6.169 -4.588 -42.834 1.00 96.56 87 ALA A C 1
ATOM 722 O O . ALA A 1 87 ? 7.253 -4.073 -42.574 1.00 96.56 87 ALA A O 1
ATOM 723 N N . GLY A 1 88 ? 6.020 -5.455 -43.841 1.00 95.69 88 GLY A N 1
ATOM 724 C CA . GLY A 1 88 ? 7.160 -5.978 -44.596 1.00 95.69 88 GLY A CA 1
ATOM 725 C C . GLY A 1 88 ? 8.043 -6.866 -43.717 1.00 95.69 88 GLY A C 1
ATOM 726 O O . GLY A 1 88 ? 7.548 -7.809 -43.109 1.00 95.69 88 GLY A O 1
ATOM 727 N N . ASP A 1 89 ? 9.333 -6.552 -43.667 1.00 96.25 89 ASP A N 1
ATOM 728 C CA . ASP A 1 89 ? 10.357 -7.169 -42.815 1.00 96.25 89 ASP A CA 1
ATOM 729 C C . ASP A 1 89 ? 10.522 -6.480 -41.448 1.00 96.25 89 ASP A C 1
ATOM 731 O O . ASP A 1 89 ? 11.343 -6.901 -40.633 1.00 96.25 89 ASP A O 1
ATOM 735 N N . TRP A 1 90 ? 9.743 -5.431 -41.173 1.00 97.69 90 TRP A N 1
ATOM 736 C CA . TRP A 1 90 ? 9.776 -4.752 -39.885 1.00 97.69 90 TRP A CA 1
ATOM 737 C C . TRP A 1 90 ? 9.131 -5.620 -38.811 1.00 97.69 90 TRP A C 1
ATOM 739 O O . TRP A 1 90 ? 8.091 -6.239 -39.037 1.00 97.69 90 TRP A O 1
ATOM 749 N N . MET A 1 91 ? 9.706 -5.605 -37.611 1.00 97.88 91 MET A N 1
ATOM 750 C CA . MET A 1 91 ? 9.262 -6.456 -36.509 1.00 97.88 91 MET A CA 1
ATOM 751 C C . MET A 1 91 ? 8.598 -5.623 -35.418 1.00 97.88 91 MET A C 1
ATOM 753 O O . MET A 1 91 ? 9.036 -4.526 -35.068 1.00 97.88 91 MET A O 1
ATOM 757 N N . THR A 1 92 ? 7.529 -6.147 -34.839 1.00 97.56 92 THR A N 1
ATOM 758 C CA . THR A 1 92 ? 6.912 -5.592 -33.637 1.00 97.56 92 THR A CA 1
ATOM 759 C C . THR A 1 92 ? 7.838 -5.733 -32.429 1.00 97.56 92 THR A C 1
ATOM 761 O O . THR A 1 92 ? 8.727 -6.579 -32.379 1.00 97.56 92 THR A O 1
ATOM 764 N N . THR A 1 93 ? 7.589 -4.947 -31.380 1.00 96.94 93 THR A N 1
ATOM 765 C CA . THR A 1 93 ? 8.351 -5.058 -30.123 1.00 96.94 93 THR A CA 1
ATOM 766 C C . THR A 1 93 ? 8.191 -6.413 -29.427 1.00 96.94 93 THR A C 1
ATOM 768 O O . THR A 1 93 ? 9.049 -6.780 -28.632 1.00 96.94 93 THR A O 1
ATOM 771 N N . THR A 1 94 ? 7.118 -7.157 -29.717 1.00 96.56 94 THR A N 1
ATOM 772 C CA . THR A 1 94 ? 6.928 -8.536 -29.244 1.00 96.56 94 THR A CA 1
ATOM 773 C C . THR A 1 94 ? 7.818 -9.505 -30.014 1.00 96.56 94 THR A C 1
ATOM 775 O O . THR A 1 94 ? 8.566 -10.238 -29.387 1.00 96.56 94 THR A O 1
ATOM 778 N N . GLU A 1 95 ? 7.823 -9.446 -31.348 1.00 97.19 95 GLU A N 1
ATOM 779 C CA . GLU A 1 95 ? 8.692 -10.299 -32.175 1.00 97.19 95 GLU A CA 1
ATOM 780 C C . GLU A 1 95 ? 10.178 -10.047 -31.886 1.00 97.19 95 GLU A C 1
ATOM 782 O O . GLU A 1 95 ? 10.954 -10.992 -31.786 1.00 97.19 95 GLU A O 1
ATOM 787 N N . MET A 1 96 ? 10.568 -8.784 -31.676 1.00 97.56 96 MET A N 1
ATOM 788 C CA . MET A 1 96 ? 11.923 -8.428 -31.236 1.00 97.56 96 MET A CA 1
ATOM 789 C C . MET A 1 96 ? 12.265 -9.042 -29.869 1.00 97.56 96 MET A C 1
ATOM 791 O O . MET A 1 96 ? 13.384 -9.503 -29.662 1.00 97.56 96 MET A O 1
ATOM 795 N N . ALA A 1 97 ? 11.322 -9.039 -28.920 1.00 96.06 97 ALA A N 1
ATOM 796 C CA . ALA A 1 97 ? 11.533 -9.611 -27.590 1.00 96.06 97 ALA A CA 1
ATOM 797 C C . ALA A 1 97 ? 11.685 -11.139 -27.646 1.00 96.06 97 ALA A C 1
ATOM 799 O O . ALA A 1 97 ? 12.576 -11.684 -26.992 1.00 96.06 97 ALA A O 1
ATOM 800 N N . ASP A 1 98 ? 10.870 -11.801 -28.471 1.00 95.31 98 ASP A N 1
ATOM 801 C CA . ASP A 1 98 ? 10.917 -13.246 -28.686 1.00 95.31 98 ASP A CA 1
ATOM 802 C C . ASP A 1 98 ? 12.234 -13.671 -29.366 1.00 95.31 98 ASP A C 1
ATOM 804 O O . ASP A 1 98 ? 12.896 -14.588 -28.880 1.00 95.31 98 ASP A O 1
ATOM 808 N N . ASP A 1 99 ? 12.674 -12.976 -30.428 1.00 96.44 99 ASP A N 1
ATOM 809 C CA . ASP A 1 99 ? 13.951 -13.264 -31.116 1.00 96.44 99 ASP A CA 1
ATOM 810 C C . ASP A 1 99 ? 15.154 -13.108 -30.176 1.00 96.44 99 ASP A C 1
ATOM 812 O O . ASP A 1 99 ? 16.078 -13.925 -30.150 1.00 96.44 99 ASP A O 1
ATOM 816 N N . LEU A 1 100 ? 15.121 -12.066 -29.345 1.00 93.88 100 LEU A N 1
ATOM 817 C CA . LEU A 1 100 ? 16.176 -11.787 -28.384 1.00 93.88 100 LEU A CA 1
ATOM 818 C C . LEU A 1 100 ? 16.066 -12.632 -27.111 1.00 93.88 100 LEU A C 1
ATOM 820 O O . LEU A 1 100 ? 16.986 -12.570 -26.302 1.00 93.88 100 LEU A O 1
ATOM 824 N N . ASN A 1 101 ? 15.004 -13.418 -26.914 1.00 91.12 101 ASN A N 1
ATOM 825 C CA . ASN A 1 101 ? 14.723 -14.122 -25.661 1.00 91.12 101 ASN A CA 1
ATOM 826 C C . ASN A 1 101 ? 14.868 -13.196 -24.434 1.00 91.12 101 ASN A C 1
ATOM 828 O O . ASN A 1 101 ? 15.660 -13.456 -23.521 1.00 91.12 101 ASN A O 1
ATOM 832 N N . VAL A 1 102 ? 14.159 -12.065 -24.467 1.00 90.62 102 VAL A N 1
ATOM 833 C CA . VAL A 1 102 ? 14.115 -11.063 -23.391 1.00 90.62 102 VAL A CA 1
ATOM 834 C C . VAL A 1 102 ? 12.679 -10.664 -23.068 1.00 90.62 102 VAL A C 1
ATOM 836 O O . VAL A 1 102 ? 11.769 -10.832 -23.875 1.00 90.62 102 VAL A O 1
ATOM 839 N N . ASP A 1 103 ? 12.456 -10.082 -21.889 1.00 90.38 103 ASP A N 1
ATOM 840 C CA . ASP A 1 103 ? 11.132 -9.565 -21.526 1.00 90.38 103 ASP A CA 1
ATOM 841 C C . ASP A 1 103 ? 10.677 -8.430 -22.467 1.00 90.38 103 ASP A C 1
ATOM 843 O O . ASP A 1 103 ? 11.429 -7.510 -22.787 1.00 90.38 103 ASP A O 1
ATOM 847 N N . TYR A 1 104 ? 9.399 -8.428 -22.850 1.00 93.44 104 TYR A N 1
ATOM 848 C CA . TYR A 1 104 ? 8.802 -7.388 -23.696 1.00 93.44 104 TYR A CA 1
ATOM 849 C C . TYR A 1 104 ? 9.063 -5.956 -23.185 1.00 93.44 104 TYR A C 1
ATOM 851 O O . TYR A 1 104 ? 9.296 -5.034 -23.975 1.00 93.44 104 TYR A O 1
ATOM 859 N N . LYS A 1 105 ? 9.059 -5.727 -21.863 1.00 92.31 105 LYS A N 1
ATOM 860 C CA . LYS A 1 105 ? 9.352 -4.404 -21.290 1.00 92.31 105 LYS A CA 1
ATOM 861 C C . LYS A 1 105 ? 10.816 -4.020 -21.475 1.00 92.31 105 LYS A C 1
ATOM 863 O O . LYS A 1 105 ? 11.090 -2.827 -21.552 1.00 92.31 105 LYS A O 1
ATOM 868 N N . TRP A 1 106 ? 11.736 -4.983 -21.567 1.00 91.38 106 TRP A N 1
ATOM 869 C CA . TRP A 1 106 ? 13.153 -4.723 -21.833 1.00 91.38 106 TRP A CA 1
ATOM 870 C C . TRP A 1 106 ? 13.340 -4.022 -23.181 1.00 91.38 106 TRP A C 1
ATOM 872 O O . TRP A 1 106 ? 14.014 -2.992 -23.224 1.00 91.38 106 TRP A O 1
ATOM 882 N N . VAL A 1 107 ? 12.673 -4.516 -24.236 1.00 95.06 107 VAL A N 1
ATOM 883 C CA . VAL A 1 107 ? 12.684 -3.885 -25.568 1.00 95.06 107 VAL A CA 1
ATOM 884 C C . VAL A 1 107 ? 12.060 -2.496 -25.487 1.00 95.06 107 VAL A C 1
ATOM 886 O O . VAL A 1 107 ? 12.667 -1.523 -25.917 1.00 95.06 107 VAL A O 1
ATOM 889 N N . ASN A 1 108 ? 10.879 -2.376 -24.868 1.00 95.00 108 ASN A N 1
ATOM 890 C CA . ASN A 1 108 ? 10.165 -1.096 -24.804 1.00 95.00 108 ASN A CA 1
ATOM 891 C C . ASN A 1 108 ? 10.922 -0.007 -24.037 1.00 95.00 108 ASN A C 1
ATOM 893 O O . ASN A 1 108 ? 10.772 1.159 -24.380 1.00 95.00 108 ASN A O 1
ATOM 897 N N . ARG A 1 109 ? 11.741 -0.356 -23.037 1.00 91.19 109 ARG A N 1
ATOM 898 C CA . ARG A 1 109 ? 12.580 0.629 -22.334 1.00 91.19 109 ARG A CA 1
ATOM 899 C C . ARG A 1 109 ? 13.644 1.259 -23.231 1.00 91.19 109 ARG A C 1
ATOM 901 O O . ARG A 1 109 ? 14.010 2.392 -22.979 1.00 91.19 109 ARG A O 1
ATOM 908 N N . ARG A 1 110 ? 14.100 0.535 -24.255 1.00 92.75 110 ARG A N 1
ATOM 909 C CA . ARG A 1 110 ? 15.249 0.905 -25.094 1.00 92.75 110 ARG A CA 1
ATOM 910 C C . ARG A 1 110 ? 14.870 1.504 -26.439 1.00 92.75 110 ARG A C 1
ATOM 912 O O . ARG A 1 110 ? 15.751 1.938 -27.159 1.00 92.75 110 ARG A O 1
ATOM 919 N N . ILE A 1 111 ? 13.582 1.539 -26.795 1.00 94.94 111 ILE A N 1
ATOM 920 C CA . ILE A 1 111 ? 13.128 2.039 -28.106 1.00 94.94 111 ILE A CA 1
ATOM 921 C C . ILE A 1 111 ? 13.659 3.449 -28.393 1.00 94.94 111 ILE A C 1
ATOM 923 O O . ILE A 1 111 ? 13.996 3.750 -29.534 1.00 94.94 111 ILE A O 1
ATOM 927 N N . LEU A 1 112 ? 13.713 4.302 -27.369 1.00 93.88 112 LEU A N 1
ATOM 928 C CA . LEU A 1 112 ? 14.161 5.687 -27.507 1.00 93.88 112 LEU A CA 1
ATOM 929 C C . LEU A 1 112 ? 15.687 5.816 -27.606 1.00 93.88 112 LEU A C 1
ATOM 931 O O . LEU A 1 112 ? 16.154 6.800 -28.166 1.00 93.88 112 LEU A O 1
ATOM 935 N N . ASP A 1 113 ? 16.430 4.809 -27.140 1.00 91.69 113 ASP A N 1
ATOM 936 C CA . ASP A 1 113 ? 17.897 4.774 -27.174 1.00 91.69 113 ASP A CA 1
ATOM 937 C C . ASP A 1 113 ? 18.441 4.244 -28.508 1.00 91.69 113 ASP A C 1
ATOM 939 O O . ASP A 1 113 ? 19.628 4.378 -28.791 1.00 91.69 113 ASP A O 1
ATOM 943 N N . LEU A 1 114 ? 17.589 3.614 -29.325 1.00 94.31 114 LEU A N 1
ATOM 944 C CA . LEU A 1 114 ? 17.993 3.080 -30.624 1.00 94.31 114 LEU A CA 1
ATOM 945 C C . LEU A 1 114 ? 18.375 4.203 -31.576 1.00 94.31 114 LEU A C 1
ATOM 947 O O . LEU A 1 114 ? 17.783 5.280 -31.549 1.00 94.31 114 LEU A O 1
ATOM 951 N N . SER A 1 115 ? 19.280 3.929 -32.507 1.00 95.00 115 SER A N 1
ATOM 952 C CA . SER A 1 115 ? 19.626 4.860 -33.581 1.00 95.00 115 SER A CA 1
ATOM 953 C C . SER A 1 115 ? 18.473 5.060 -34.579 1.00 95.00 115 SER A C 1
ATOM 955 O O . SER A 1 115 ? 18.254 6.166 -35.072 1.00 95.00 115 SER A O 1
ATOM 957 N N . PHE A 1 116 ? 17.615 4.056 -34.772 1.00 94.56 116 PHE A N 1
ATOM 958 C CA . PHE A 1 116 ? 16.517 4.083 -35.749 1.00 94.56 116 PHE A CA 1
ATOM 959 C C . PHE A 1 116 ? 15.181 4.576 -35.175 1.00 94.56 116 PHE A C 1
ATOM 961 O O . PHE A 1 116 ? 14.872 4.353 -34.002 1.00 94.56 116 PHE A O 1
ATOM 968 N N . VAL A 1 117 ? 14.376 5.264 -35.989 1.00 94.81 117 VAL A N 1
ATOM 969 C CA . VAL A 1 117 ? 13.004 5.669 -35.633 1.00 94.81 117 VAL A CA 1
ATOM 970 C C . VAL A 1 117 ? 12.055 4.511 -35.954 1.00 94.81 117 VAL A C 1
ATOM 972 O O . VAL A 1 117 ? 12.072 3.977 -37.060 1.00 94.81 117 VAL A O 1
ATOM 975 N N . GLY A 1 118 ? 11.240 4.101 -34.981 1.00 95.12 118 GLY A N 1
ATOM 976 C CA . GLY A 1 118 ? 10.171 3.128 -35.214 1.00 95.12 118 GLY A CA 1
ATOM 977 C C . GLY A 1 118 ? 8.891 3.793 -35.718 1.00 95.12 118 GLY A C 1
ATOM 978 O O . GLY A 1 118 ? 8.650 4.974 -35.472 1.00 95.12 118 GLY A O 1
ATOM 979 N N . GLU A 1 119 ? 8.038 3.024 -36.387 1.00 96.56 119 GLU A N 1
ATOM 980 C CA . GLU A 1 119 ? 6.863 3.543 -37.093 1.00 96.56 119 GLU A CA 1
ATOM 981 C C . GLU A 1 119 ? 5.643 2.641 -36.890 1.00 96.56 119 GLU A C 1
ATOM 983 O O . GLU A 1 119 ? 5.761 1.436 -36.654 1.00 96.56 119 GLU A O 1
ATOM 988 N N . TYR A 1 120 ? 4.438 3.202 -37.020 1.00 96.75 120 TYR A N 1
ATOM 989 C CA . TYR A 1 120 ? 3.232 2.381 -37.101 1.00 96.75 120 TYR A CA 1
ATOM 990 C C . TYR A 1 120 ? 3.079 1.817 -38.515 1.00 96.75 120 TYR A C 1
ATOM 992 O O . TYR A 1 120 ? 3.102 2.559 -39.497 1.00 96.75 120 TYR A O 1
ATOM 1000 N N . ARG A 1 121 ? 2.872 0.499 -38.608 1.00 97.19 121 ARG A N 1
ATOM 1001 C CA . ARG A 1 121 ? 2.656 -0.249 -39.859 1.00 97.19 121 ARG A CA 1
ATOM 1002 C C . ARG A 1 121 ? 1.541 -1.276 -39.700 1.00 97.19 121 ARG A C 1
ATOM 1004 O O . ARG A 1 121 ? 1.233 -1.704 -38.585 1.00 97.19 121 ARG A O 1
ATOM 1011 N N . ILE A 1 122 ? 0.930 -1.676 -40.809 1.00 96.75 122 ILE A N 1
ATOM 1012 C CA . ILE A 1 122 ? -0.141 -2.673 -40.848 1.00 96.75 122 ILE A CA 1
ATOM 1013 C C . ILE A 1 122 ? 0.445 -4.080 -40.693 1.00 96.75 122 ILE A C 1
ATOM 1015 O O . ILE A 1 122 ? 1.183 -4.566 -41.552 1.00 96.75 122 ILE A O 1
ATOM 1019 N N . CYS A 1 123 ? 0.085 -4.743 -39.592 1.00 93.12 123 CYS A N 1
ATOM 1020 C CA . CYS A 1 123 ? 0.462 -6.126 -39.309 1.00 93.12 123 CYS A CA 1
ATOM 1021 C C . CYS A 1 123 ? -0.488 -7.098 -40.035 1.00 93.12 123 CYS A C 1
ATOM 1023 O O . CYS A 1 123 ? -1.701 -7.077 -39.801 1.00 93.12 123 CYS A O 1
ATOM 1025 N N . TYR A 1 124 ? 0.051 -7.969 -40.890 1.00 87.56 124 TYR A N 1
ATOM 1026 C CA . TYR A 1 124 ? -0.700 -9.055 -41.533 1.00 87.56 124 TYR A CA 1
ATOM 1027 C C . TYR A 1 124 ? -0.619 -10.344 -40.698 1.00 87.56 124 TYR A C 1
ATOM 1029 O O . TYR A 1 124 ? 0.437 -10.628 -40.141 1.00 87.56 124 TYR A O 1
ATOM 1037 N N . PRO A 1 125 ? -1.699 -11.146 -40.598 1.00 88.94 125 PRO A N 1
ATOM 1038 C CA . PRO A 1 125 ? -2.986 -11.023 -41.299 1.00 88.94 125 PRO A CA 1
ATOM 1039 C C . PRO A 1 125 ? -4.038 -10.166 -40.571 1.00 88.94 125 PRO A C 1
ATOM 1041 O O . PRO A 1 125 ? -5.145 -10.005 -41.072 1.00 88.94 125 PRO A O 1
ATOM 1044 N N . VAL A 1 126 ? -3.726 -9.632 -39.386 1.00 88.50 126 VAL A N 1
ATOM 1045 C CA . VAL A 1 126 ? -4.712 -8.990 -38.491 1.00 88.50 126 VAL A CA 1
ATOM 1046 C C . VAL A 1 126 ? -5.219 -7.639 -39.028 1.00 88.50 126 VAL A C 1
ATOM 1048 O O . VAL A 1 126 ? -6.232 -7.133 -38.555 1.00 88.50 126 VAL A O 1
ATOM 1051 N N . ASN A 1 127 ? -4.541 -7.071 -40.032 1.00 91.75 127 ASN A N 1
ATOM 1052 C CA . ASN A 1 127 ? -4.849 -5.795 -40.681 1.00 91.75 127 ASN A CA 1
ATOM 1053 C C . ASN A 1 127 ? -5.073 -4.650 -39.675 1.00 91.75 127 ASN A C 1
ATOM 1055 O O . ASN A 1 127 ? -6.017 -3.868 -39.783 1.00 91.75 127 ASN A O 1
ATOM 1059 N N . TYR A 1 128 ? -4.214 -4.589 -38.656 1.00 93.62 128 TYR A N 1
ATOM 1060 C CA . TYR A 1 128 ? -4.283 -3.594 -37.589 1.00 93.62 128 TYR A CA 1
ATOM 1061 C C . TYR A 1 128 ? -2.938 -2.869 -37.457 1.00 93.62 128 TYR A C 1
ATOM 1063 O O . TYR A 1 128 ? -1.894 -3.538 -37.483 1.00 93.62 128 TYR A O 1
ATOM 1071 N N . PRO A 1 129 ? -2.928 -1.531 -37.301 1.00 95.19 129 PRO A N 1
ATOM 1072 C CA . PRO A 1 129 ? -1.696 -0.772 -37.153 1.00 95.19 129 PRO A CA 1
ATOM 1073 C C . PRO A 1 129 ? -1.006 -1.096 -35.824 1.00 95.19 129 PRO A C 1
ATOM 1075 O O . PRO A 1 129 ? -1.588 -0.982 -34.743 1.00 95.19 129 PRO A O 1
ATOM 1078 N N . ARG A 1 130 ? 0.265 -1.486 -35.891 1.00 96.38 130 ARG A N 1
ATOM 1079 C CA . ARG A 1 130 ? 1.125 -1.720 -34.723 1.00 96.38 130 ARG A CA 1
ATOM 1080 C C . ARG A 1 130 ? 2.436 -0.973 -34.887 1.00 96.38 130 ARG A C 1
ATOM 1082 O O . ARG A 1 130 ? 2.866 -0.715 -36.005 1.00 96.38 130 ARG A O 1
ATOM 1089 N N . PHE A 1 131 ? 3.071 -0.648 -33.769 1.00 97.31 131 PHE A N 1
ATOM 1090 C CA . PHE A 1 131 ? 4.419 -0.097 -33.772 1.00 97.31 131 PHE A CA 1
ATOM 1091 C C . PHE A 1 131 ? 5.419 -1.192 -34.157 1.00 97.31 131 PHE A C 1
ATOM 1093 O O . PHE A 1 131 ? 5.460 -2.239 -33.502 1.00 97.31 131 PHE A O 1
ATOM 1100 N N . HIS A 1 132 ? 6.191 -0.938 -35.207 1.00 98.00 132 HIS A N 1
ATOM 1101 C CA . HIS A 1 132 ? 7.249 -1.809 -35.688 1.00 98.00 132 HIS A CA 1
ATOM 1102 C C . HIS A 1 132 ? 8.584 -1.061 -35.687 1.00 98.00 132 HIS A C 1
ATOM 1104 O O . HIS A 1 132 ? 8.641 0.163 -35.822 1.00 98.00 132 HIS A O 1
ATOM 1110 N N . LEU A 1 133 ? 9.654 -1.828 -35.545 1.00 98.19 133 LEU A N 1
ATOM 1111 C CA . LEU A 1 133 ? 11.032 -1.391 -35.657 1.00 98.19 133 LEU A CA 1
ATOM 1112 C C . LEU A 1 133 ? 11.648 -1.999 -36.925 1.00 98.19 133 LEU A C 1
ATOM 1114 O O . LEU A 1 133 ? 11.294 -3.130 -37.282 1.00 98.19 133 LEU A O 1
ATOM 1118 N N . PRO A 1 134 ? 12.557 -1.277 -37.596 1.00 97.75 134 PRO A N 1
ATOM 1119 C CA . PRO A 1 134 ? 13.250 -1.805 -38.763 1.00 97.75 134 PRO A CA 1
ATOM 1120 C C . PRO A 1 134 ? 14.182 -2.964 -38.363 1.00 97.75 134 PRO A C 1
ATOM 1122 O O . PRO A 1 134 ? 14.592 -3.044 -37.200 1.00 97.75 134 PRO A O 1
ATOM 1125 N N . PRO A 1 135 ? 14.534 -3.877 -39.283 1.00 96.69 135 PRO A N 1
ATOM 1126 C CA . PRO A 1 135 ? 15.373 -5.038 -38.971 1.00 96.69 135 PRO A CA 1
ATOM 1127 C C . PRO A 1 135 ? 16.751 -4.665 -38.396 1.00 96.69 135 PRO A C 1
ATOM 1129 O O . PRO A 1 135 ? 17.294 -5.397 -37.569 1.00 96.69 135 PRO A O 1
ATOM 1132 N N . GLU A 1 136 ? 17.308 -3.506 -38.746 1.00 97.50 136 GLU A N 1
ATOM 1133 C CA . GLU A 1 136 ? 18.571 -2.996 -38.201 1.00 97.50 136 GLU A CA 1
ATOM 1134 C C . GLU A 1 136 ? 18.491 -2.728 -36.689 1.00 97.50 136 GLU A C 1
ATOM 1136 O O . GLU A 1 136 ? 19.470 -2.935 -35.967 1.00 97.50 136 GLU A O 1
ATOM 1141 N N . ALA A 1 137 ? 17.309 -2.367 -36.178 1.00 97.44 137 ALA A N 1
ATOM 1142 C CA . ALA A 1 137 ? 17.083 -2.198 -34.746 1.00 97.44 137 ALA A CA 1
ATOM 1143 C C . ALA A 1 137 ? 17.250 -3.513 -33.971 1.00 97.44 137 ALA A C 1
ATOM 1145 O O . ALA A 1 137 ? 17.646 -3.482 -32.808 1.00 97.44 137 ALA A O 1
ATOM 1146 N N . LEU A 1 138 ? 16.992 -4.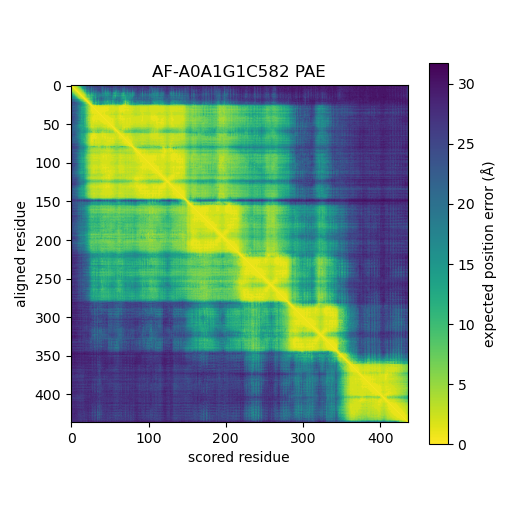673 -34.592 1.00 97.12 138 LEU A N 1
ATOM 1147 C CA . LEU A 1 138 ? 17.231 -5.970 -33.953 1.00 97.12 138 LEU A CA 1
ATOM 1148 C C . LEU A 1 138 ? 18.723 -6.180 -33.682 1.00 97.12 138 LEU A C 1
ATOM 1150 O O . LEU A 1 138 ? 19.094 -6.671 -32.617 1.00 97.12 138 LEU A O 1
ATOM 1154 N N . ALA A 1 139 ? 19.581 -5.807 -34.637 1.00 95.50 139 ALA A N 1
ATOM 1155 C CA . ALA A 1 139 ? 21.028 -5.922 -34.489 1.00 95.50 139 ALA A CA 1
ATOM 1156 C C . ALA A 1 139 ? 21.543 -5.008 -33.369 1.00 95.50 139 ALA A C 1
ATOM 1158 O O . ALA A 1 139 ? 22.320 -5.458 -32.527 1.00 95.50 139 ALA A O 1
ATOM 1159 N N . GLU A 1 140 ? 21.048 -3.770 -33.310 1.00 95.94 140 GLU A N 1
ATOM 1160 C CA . GLU A 1 140 ? 21.385 -2.817 -32.251 1.00 95.94 140 GLU A CA 1
ATOM 1161 C C . GLU A 1 140 ? 20.881 -3.288 -30.879 1.00 95.94 140 GLU A C 1
ATOM 1163 O O . GLU A 1 140 ? 21.646 -3.319 -29.919 1.00 95.94 140 GLU A O 1
ATOM 1168 N N . LEU A 1 141 ? 19.638 -3.771 -30.777 1.00 94.81 141 LEU A N 1
ATOM 1169 C CA . LEU A 1 141 ? 19.118 -4.363 -29.541 1.00 94.81 141 LEU A CA 1
ATOM 1170 C C . LEU A 1 141 ? 19.913 -5.604 -29.121 1.00 94.81 141 LEU A C 1
ATOM 1172 O O . LEU A 1 141 ? 20.150 -5.804 -27.932 1.00 94.81 141 LEU A O 1
ATOM 1176 N N . ARG A 1 142 ? 20.361 -6.437 -30.066 1.00 94.06 142 ARG A N 1
ATOM 1177 C CA . ARG A 1 142 ? 21.215 -7.596 -29.775 1.00 94.06 142 ARG A CA 1
ATOM 1178 C C . ARG A 1 142 ? 22.576 -7.160 -29.245 1.00 94.06 142 ARG A C 1
ATOM 1180 O O . ARG A 1 142 ? 23.077 -7.751 -28.293 1.00 94.06 142 ARG A O 1
ATOM 1187 N N . GLU A 1 143 ? 23.155 -6.110 -29.813 1.00 91.50 143 GLU A N 1
ATOM 1188 C CA . GLU A 1 143 ? 24.389 -5.522 -29.309 1.00 91.50 143 GLU A CA 1
ATOM 1189 C C . GLU A 1 143 ? 24.197 -4.913 -27.916 1.00 91.50 143 GLU A C 1
ATOM 1191 O O . GLU A 1 143 ? 24.970 -5.224 -27.011 1.00 91.50 143 GLU A O 1
ATOM 1196 N N . ILE A 1 144 ? 23.131 -4.137 -27.698 1.00 88.88 144 ILE A N 1
ATOM 1197 C CA . ILE A 1 144 ? 22.771 -3.604 -26.380 1.00 88.88 144 ILE A CA 1
ATOM 1198 C C . ILE A 1 144 ? 22.565 -4.746 -25.389 1.00 88.88 144 ILE A C 1
ATOM 1200 O O . ILE A 1 144 ? 23.022 -4.639 -24.259 1.00 88.88 144 ILE A O 1
ATOM 1204 N N . ARG A 1 145 ? 21.920 -5.850 -25.774 1.00 87.50 145 ARG A N 1
ATOM 1205 C CA . ARG A 1 145 ? 21.753 -7.036 -24.921 1.00 87.50 145 ARG A CA 1
ATOM 1206 C C . ARG A 1 145 ? 23.098 -7.653 -24.542 1.00 87.50 145 ARG A C 1
ATOM 1208 O O . ARG A 1 145 ? 23.286 -7.996 -23.382 1.00 87.50 145 ARG A O 1
ATOM 1215 N N . ASN A 1 146 ? 24.016 -7.769 -25.499 1.00 84.81 146 ASN A N 1
ATOM 1216 C CA . ASN A 1 146 ? 25.338 -8.358 -25.284 1.00 84.81 146 ASN A CA 1
ATOM 1217 C C . ASN A 1 146 ? 26.280 -7.439 -24.487 1.00 84.81 146 ASN A C 1
ATOM 1219 O O . ASN A 1 146 ? 27.167 -7.933 -23.798 1.00 84.81 146 ASN A O 1
ATOM 1223 N N . ARG A 1 147 ? 26.102 -6.114 -24.591 1.00 79.88 147 ARG A N 1
ATOM 1224 C CA . ARG A 1 147 ? 26.845 -5.095 -23.828 1.00 79.88 147 ARG A CA 1
ATOM 1225 C C . ARG A 1 147 ? 26.233 -4.810 -22.459 1.00 79.88 147 ARG A C 1
ATOM 1227 O O . ARG A 1 147 ? 26.963 -4.454 -21.538 1.00 79.88 147 ARG A O 1
ATOM 1234 N N . SER A 1 148 ? 24.907 -4.925 -22.331 1.00 69.19 148 SER A N 1
ATOM 1235 C CA . SER A 1 148 ? 24.213 -4.845 -21.043 1.00 69.19 148 SER A CA 1
ATOM 1236 C C . SER A 1 148 ? 24.889 -5.861 -20.130 1.00 69.19 148 SER A C 1
ATOM 1238 O O . SER A 1 148 ? 25.131 -6.973 -20.599 1.00 69.19 148 SER A O 1
ATOM 1240 N N . PRO A 1 149 ? 25.230 -5.513 -18.880 1.00 57.59 149 PRO A N 1
ATOM 1241 C CA . PRO A 1 149 ? 25.946 -6.398 -17.968 1.00 57.59 149 PRO A CA 1
ATOM 1242 C C . PRO A 1 149 ? 25.066 -7.611 -17.620 1.00 57.59 149 PRO A C 1
ATOM 1244 O O . PRO A 1 149 ? 24.389 -7.665 -16.603 1.00 57.59 149 PRO A O 1
ATOM 1247 N N . GLY A 1 150 ? 25.021 -8.573 -18.537 1.00 53.56 150 GLY A N 1
ATOM 1248 C CA . GLY A 1 150 ? 24.285 -9.829 -18.467 1.00 53.56 150 GLY A CA 1
ATOM 1249 C C . GLY A 1 150 ? 25.168 -10.987 -18.023 1.00 53.56 150 GLY A C 1
ATOM 1250 O O . GLY A 1 150 ? 24.742 -12.132 -18.093 1.00 53.56 150 GLY A O 1
ATOM 1251 N N . GLN A 1 151 ? 26.388 -10.691 -17.574 1.00 57.03 151 GLN A N 1
ATOM 1252 C CA . GLN A 1 151 ? 27.223 -11.563 -16.760 1.00 57.03 151 GLN A CA 1
ATOM 1253 C C . GLN A 1 151 ? 28.001 -10.659 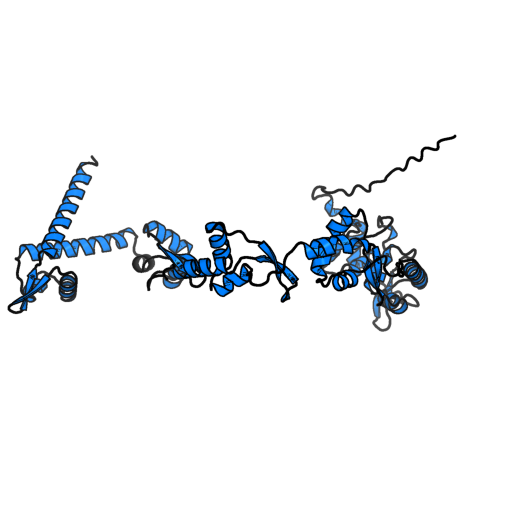-15.805 1.00 57.03 151 GLN A C 1
ATOM 1255 O O . GLN A 1 151 ? 29.180 -10.381 -16.013 1.00 57.03 151 GLN A O 1
ATOM 1260 N N . PHE A 1 152 ? 27.333 -10.133 -14.771 1.00 69.50 152 PHE A N 1
ATOM 1261 C CA . PHE A 1 152 ? 28.091 -9.724 -13.588 1.00 69.50 152 PHE A CA 1
ATOM 1262 C C . PHE A 1 152 ? 28.960 -10.913 -13.182 1.00 69.50 152 PHE A C 1
ATOM 1264 O O . PHE A 1 152 ? 28.487 -12.052 -13.262 1.00 69.50 152 PHE A O 1
ATOM 1271 N N . GLU A 1 153 ? 30.217 -10.673 -12.795 1.00 73.81 153 GLU A N 1
ATOM 1272 C CA . GLU A 1 153 ? 31.071 -11.769 -12.342 1.00 73.81 153 GLU A CA 1
ATOM 1273 C C . GLU A 1 153 ? 30.302 -12.565 -11.281 1.00 73.81 153 GLU A C 1
ATOM 1275 O O . GLU A 1 153 ? 29.826 -11.955 -10.314 1.00 73.81 153 GLU A O 1
ATOM 1280 N N . PRO A 1 154 ? 30.104 -13.885 -11.464 1.00 69.75 154 PRO A N 1
ATOM 1281 C CA . PRO A 1 154 ? 29.268 -14.668 -10.570 1.00 69.75 154 PRO A CA 1
ATOM 1282 C C . PRO A 1 154 ? 29.626 -14.409 -9.106 1.00 69.75 154 PRO A C 1
ATOM 1284 O O . PRO A 1 154 ? 30.737 -14.683 -8.660 1.00 69.75 154 PRO A O 1
ATOM 1287 N N . GLY A 1 155 ? 28.672 -13.852 -8.358 1.00 78.12 155 GLY A N 1
ATOM 1288 C CA . GLY A 1 155 ? 28.847 -13.539 -6.943 1.00 78.12 155 GLY A CA 1
ATOM 1289 C C . GLY A 1 155 ? 29.369 -12.139 -6.605 1.00 78.12 155 GLY A C 1
ATOM 1290 O O . GLY A 1 155 ? 29.592 -11.909 -5.422 1.00 78.12 155 GLY A O 1
ATOM 1291 N N . THR A 1 156 ? 29.528 -11.209 -7.553 1.00 91.38 156 THR A N 1
ATOM 1292 C CA . THR A 1 156 ? 29.720 -9.770 -7.233 1.00 91.38 156 THR A CA 1
ATOM 1293 C C . THR A 1 156 ? 28.403 -9.023 -7.094 1.00 91.38 156 THR A C 1
ATOM 1295 O O . THR A 1 156 ? 28.269 -8.186 -6.211 1.00 91.38 156 THR A O 1
ATOM 1298 N N . TYR A 1 157 ? 27.415 -9.355 -7.922 1.00 92.62 157 TYR A N 1
ATOM 1299 C CA . TYR A 1 157 ? 26.085 -8.766 -7.857 1.00 92.62 157 TYR A CA 1
ATOM 1300 C C . TYR A 1 157 ? 25.025 -9.844 -7.671 1.00 92.62 157 TYR A C 1
ATOM 1302 O O . TYR A 1 157 ? 25.153 -10.958 -8.183 1.00 92.62 157 TYR A O 1
ATOM 1310 N N . LEU A 1 158 ? 23.970 -9.496 -6.944 1.00 93.69 158 LEU A N 1
ATOM 1311 C CA . LEU A 1 158 ? 22.845 -10.366 -6.638 1.00 93.69 158 LEU A CA 1
ATOM 1312 C C . LEU A 1 158 ? 21.544 -9.637 -6.957 1.00 93.69 158 LEU A C 1
ATOM 1314 O O . LEU A 1 158 ? 21.382 -8.472 -6.607 1.00 93.69 158 LEU A O 1
ATOM 1318 N N . ASN A 1 159 ? 20.598 -10.315 -7.596 1.00 93.62 159 ASN A N 1
ATOM 1319 C CA . ASN A 1 159 ? 19.251 -9.771 -7.729 1.00 93.62 159 ASN A CA 1
ATOM 1320 C C . ASN A 1 159 ? 18.473 -9.893 -6.404 1.00 93.62 159 ASN A C 1
ATOM 1322 O O . ASN A 1 159 ? 18.879 -10.598 -5.474 1.00 93.62 159 ASN A O 1
ATOM 1326 N N . LEU A 1 160 ? 17.329 -9.209 -6.321 1.00 94.88 160 LEU A N 1
ATOM 1327 C CA . LEU A 1 160 ? 16.514 -9.152 -5.102 1.00 94.88 160 LEU A CA 1
ATOM 1328 C C . LEU A 1 160 ? 16.137 -10.542 -4.558 1.00 94.88 160 LEU A C 1
ATOM 1330 O O . LEU A 1 160 ? 16.157 -10.757 -3.345 1.00 94.88 160 LEU A O 1
ATOM 1334 N N . ASP A 1 161 ? 15.817 -11.491 -5.441 1.00 93.62 161 ASP A N 1
ATOM 1335 C CA . ASP A 1 161 ? 15.426 -12.848 -5.053 1.00 93.62 161 ASP A CA 1
ATOM 1336 C C . ASP A 1 161 ? 16.625 -13.648 -4.520 1.00 93.62 161 ASP A C 1
ATOM 1338 O O . ASP A 1 161 ? 16.506 -14.349 -3.515 1.00 93.62 161 ASP A O 1
ATOM 1342 N N . GLN A 1 162 ? 17.807 -13.505 -5.126 1.00 94.69 162 GLN A N 1
ATOM 1343 C CA . GLN A 1 162 ? 19.051 -14.105 -4.632 1.00 94.69 162 GLN A CA 1
ATOM 1344 C C . GLN A 1 162 ? 19.420 -13.569 -3.242 1.00 94.69 162 GLN A C 1
ATOM 1346 O O . GLN A 1 162 ? 19.788 -14.354 -2.365 1.00 94.69 162 GLN A O 1
ATOM 1351 N N . ILE A 1 163 ? 19.270 -12.262 -3.008 1.00 96.50 163 ILE A N 1
ATOM 1352 C CA . ILE A 1 163 ? 19.503 -11.636 -1.696 1.00 96.50 163 ILE A CA 1
ATOM 1353 C C . ILE A 1 163 ? 18.497 -12.158 -0.668 1.00 96.50 163 ILE A C 1
ATOM 1355 O O . ILE A 1 163 ? 18.882 -12.614 0.410 1.00 96.50 163 ILE A O 1
ATOM 1359 N N . ALA A 1 164 ? 17.208 -12.150 -1.016 1.00 94.69 164 ALA A N 1
ATOM 1360 C CA . ALA A 1 164 ? 16.128 -12.642 -0.167 1.00 94.69 164 ALA A CA 1
ATOM 1361 C C . ALA A 1 164 ? 16.342 -14.107 0.246 1.00 94.69 164 ALA A C 1
ATOM 1363 O O . ALA A 1 164 ? 16.264 -14.433 1.434 1.00 94.69 164 ALA A O 1
ATOM 1364 N N . ASN A 1 165 ? 16.696 -14.968 -0.711 1.00 93.44 165 ASN A N 1
ATOM 1365 C CA . ASN A 1 165 ? 16.998 -16.376 -0.466 1.00 93.44 165 ASN A CA 1
ATOM 1366 C C . ASN A 1 165 ? 18.245 -16.551 0.408 1.00 93.44 165 ASN A C 1
ATOM 1368 O O . ASN A 1 165 ? 18.204 -17.310 1.375 1.00 93.44 165 ASN A O 1
ATOM 1372 N N . THR A 1 166 ? 19.321 -15.809 0.126 1.00 95.44 166 THR A N 1
ATOM 1373 C CA . THR A 1 166 ? 20.569 -15.853 0.912 1.00 95.44 166 THR A CA 1
ATOM 1374 C C . THR A 1 166 ? 20.323 -15.477 2.374 1.00 95.44 166 THR A C 1
ATOM 1376 O O . THR A 1 166 ? 20.853 -16.105 3.288 1.00 95.44 166 THR A O 1
ATOM 1379 N N . LEU A 1 167 ? 19.468 -14.484 2.618 1.00 93.19 167 LEU A N 1
ATOM 1380 C CA . LEU A 1 167 ? 19.144 -14.018 3.964 1.00 93.19 167 LEU A CA 1
ATOM 1381 C C . LEU A 1 167 ? 18.030 -14.829 4.639 1.00 93.19 167 LEU A C 1
ATOM 1383 O O . LEU A 1 167 ? 17.819 -14.672 5.846 1.00 93.19 167 LEU A O 1
ATOM 1387 N N . GLY A 1 168 ? 17.308 -15.686 3.912 1.00 89.75 168 GLY A N 1
ATOM 1388 C CA . GLY A 1 168 ? 16.100 -16.345 4.415 1.00 89.75 168 GLY A CA 1
ATOM 1389 C C . GLY A 1 168 ? 15.015 -15.331 4.800 1.00 89.75 168 GLY A C 1
ATOM 1390 O O . GLY A 1 168 ? 14.408 -15.435 5.870 1.00 89.75 168 GLY A O 1
ATOM 1391 N N . ARG A 1 169 ? 14.827 -14.296 3.973 1.00 88.75 169 ARG A N 1
ATOM 1392 C CA . ARG A 1 169 ? 13.880 -13.190 4.187 1.00 88.75 169 ARG A CA 1
ATOM 1393 C C . ARG A 1 169 ? 12.951 -13.019 2.989 1.00 88.75 169 ARG A C 1
ATOM 1395 O O . ARG A 1 169 ? 13.242 -13.454 1.886 1.00 88.75 169 ARG A O 1
ATOM 1402 N N . HIS A 1 170 ? 11.808 -12.371 3.213 1.00 89.75 170 HIS A N 1
ATOM 1403 C CA . HIS A 1 170 ? 10.872 -12.051 2.136 1.00 89.75 170 HIS A CA 1
ATOM 1404 C C . HIS A 1 170 ? 11.392 -10.876 1.294 1.00 89.75 170 HIS A C 1
ATOM 1406 O O . HIS A 1 170 ? 11.862 -9.886 1.851 1.00 89.75 170 HIS A O 1
ATOM 1412 N N . ARG A 1 171 ? 11.218 -10.932 -0.032 1.00 92.38 171 ARG A N 1
ATOM 1413 C CA . ARG A 1 171 ? 11.686 -9.903 -0.984 1.00 92.38 171 ARG A CA 1
ATOM 14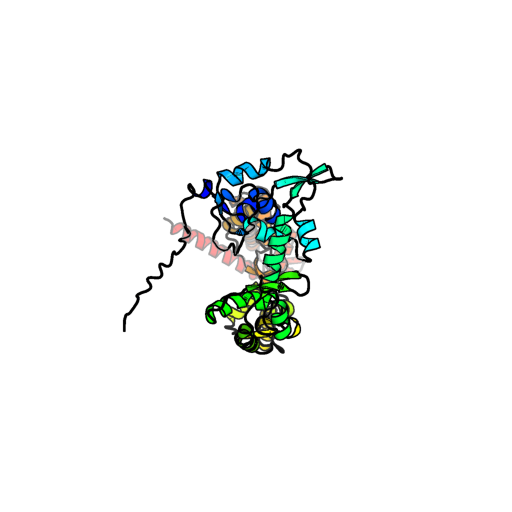14 C C . ARG A 1 171 ? 11.295 -8.463 -0.632 1.00 92.38 171 ARG A C 1
ATOM 1416 O O . ARG A 1 171 ? 12.103 -7.565 -0.798 1.00 92.38 171 ARG A O 1
ATOM 1423 N N . LEU A 1 172 ? 10.089 -8.238 -0.096 1.00 86.81 172 LEU A N 1
ATOM 1424 C CA . LEU A 1 172 ? 9.643 -6.891 0.306 1.00 86.81 172 LEU A CA 1
ATOM 1425 C C . LEU A 1 172 ? 10.433 -6.342 1.498 1.00 86.81 172 LEU A C 1
ATOM 1427 O O . LEU A 1 172 ? 10.669 -5.147 1.575 1.00 86.81 172 LEU A O 1
ATOM 1431 N N . TRP A 1 173 ? 10.841 -7.208 2.430 1.00 90.56 173 TRP A N 1
ATOM 1432 C CA . TRP A 1 173 ? 11.659 -6.782 3.566 1.00 90.56 173 TRP A CA 1
ATOM 1433 C C . TRP A 1 173 ? 13.033 -6.302 3.095 1.00 90.56 173 TRP A C 1
ATOM 1435 O O . TRP A 1 173 ? 13.524 -5.305 3.615 1.00 90.56 173 TRP A O 1
ATOM 1445 N N . VAL A 1 174 ? 13.603 -7.006 2.108 1.00 94.50 174 VAL A N 1
ATOM 1446 C CA . VAL A 1 174 ? 14.878 -6.652 1.475 1.00 94.50 174 VAL A CA 1
ATOM 1447 C C . VAL A 1 174 ? 14.722 -5.352 0.687 1.00 94.50 174 VAL A C 1
ATOM 1449 O O . VAL A 1 174 ? 15.459 -4.411 0.939 1.00 94.50 174 VAL A O 1
ATOM 1452 N N . GLY A 1 175 ? 13.724 -5.273 -0.202 1.00 93.31 175 GLY A N 1
ATOM 1453 C CA . GLY A 1 175 ? 13.487 -4.097 -1.045 1.00 93.31 175 GLY A CA 1
ATOM 1454 C C . GLY A 1 175 ? 13.339 -2.809 -0.236 1.00 93.31 175 GLY A C 1
ATOM 1455 O O . GLY A 1 175 ? 14.003 -1.832 -0.534 1.00 93.31 175 GLY A O 1
ATOM 1456 N N . ASN A 1 176 ? 12.578 -2.844 0.861 1.00 91.19 176 ASN A N 1
ATOM 1457 C CA . ASN A 1 176 ? 12.362 -1.676 1.724 1.00 91.19 176 ASN A CA 1
ATOM 1458 C C . ASN A 1 176 ? 13.607 -1.202 2.503 1.00 91.19 176 ASN A C 1
ATOM 1460 O O . ASN A 1 176 ? 13.494 -0.244 3.256 1.00 91.19 176 ASN A O 1
ATOM 1464 N N . ARG A 1 177 ? 14.731 -1.922 2.437 1.00 94.62 177 ARG A N 1
ATOM 1465 C CA . ARG A 1 177 ? 15.984 -1.591 3.141 1.00 94.62 177 ARG A CA 1
ATOM 1466 C C . ARG A 1 177 ? 17.149 -1.353 2.195 1.00 94.62 177 ARG A C 1
ATOM 1468 O O . ARG A 1 177 ? 18.184 -0.875 2.635 1.00 94.62 177 ARG A O 1
ATOM 1475 N N . LEU A 1 178 ? 17.016 -1.768 0.936 1.00 94.88 178 LEU A N 1
ATOM 1476 C CA . LEU A 1 178 ? 18.113 -1.685 -0.015 1.00 94.88 178 LEU A CA 1
ATOM 1477 C C . LEU A 1 178 ? 18.469 -0.237 -0.324 1.00 94.88 178 LEU A C 1
ATOM 1479 O O . LEU A 1 178 ? 19.655 0.035 -0.396 1.00 94.88 178 LEU A O 1
ATOM 1483 N N . ASP A 1 179 ? 17.493 0.664 -0.434 1.00 91.31 179 ASP A N 1
ATOM 1484 C CA . ASP A 1 179 ? 17.753 2.074 -0.751 1.00 91.31 179 ASP A CA 1
ATOM 1485 C C . ASP A 1 179 ? 18.649 2.726 0.318 1.00 91.31 179 ASP A C 1
ATOM 1487 O O . ASP A 1 179 ? 19.751 3.165 0.000 1.00 91.31 179 ASP A O 1
ATOM 1491 N N . ASP A 1 180 ? 18.258 2.649 1.597 1.00 91.38 180 ASP A N 1
ATOM 1492 C CA . ASP A 1 180 ? 19.053 3.187 2.713 1.00 91.38 180 ASP A CA 1
ATOM 1493 C C . ASP A 1 180 ? 20.466 2.568 2.768 1.00 91.38 180 ASP A C 1
ATOM 1495 O O . ASP A 1 180 ? 21.459 3.256 2.994 1.00 91.38 180 ASP A O 1
ATOM 1499 N N . ILE A 1 181 ? 20.578 1.255 2.533 1.00 95.88 181 ILE A N 1
ATOM 1500 C CA . ILE A 1 181 ? 21.863 0.541 2.578 1.00 95.88 181 ILE A CA 1
ATOM 1501 C C . ILE A 1 181 ? 22.749 0.898 1.381 1.00 95.88 181 ILE A C 1
ATOM 1503 O O . ILE A 1 181 ? 23.967 0.979 1.524 1.00 95.88 181 ILE A O 1
ATOM 1507 N N . LEU A 1 182 ? 22.174 1.080 0.194 1.00 95.50 182 LEU A N 1
ATOM 1508 C CA . LEU A 1 182 ? 22.912 1.512 -0.992 1.00 95.50 182 LEU A CA 1
ATOM 1509 C C . LEU A 1 182 ? 23.483 2.914 -0.787 1.00 95.50 182 LEU A C 1
ATOM 1511 O O . LEU A 1 182 ? 24.661 3.126 -1.085 1.00 95.50 182 LEU A O 1
ATOM 1515 N N . ASP A 1 183 ? 22.687 3.817 -0.214 1.00 93.00 183 ASP A N 1
ATOM 1516 C CA . ASP A 1 183 ? 23.111 5.171 0.132 1.00 93.00 183 ASP A CA 1
ATOM 1517 C C . ASP A 1 183 ? 24.258 5.150 1.155 1.00 93.00 183 ASP A C 1
ATOM 1519 O O . ASP A 1 183 ? 25.284 5.803 0.952 1.00 93.00 183 ASP A O 1
ATOM 1523 N N . GLU A 1 184 ? 24.148 4.341 2.216 1.00 94.44 184 GLU A N 1
ATOM 1524 C CA . GLU A 1 184 ? 25.213 4.164 3.216 1.00 94.44 184 GLU A CA 1
ATOM 1525 C C . GLU A 1 184 ? 26.505 3.583 2.620 1.00 94.44 184 GLU A C 1
ATOM 1527 O O . GLU A 1 184 ? 27.609 3.962 3.022 1.00 94.44 184 GLU A O 1
ATOM 1532 N N . LEU A 1 185 ? 26.383 2.668 1.656 1.00 94.81 185 LEU A N 1
ATOM 1533 C CA . LEU A 1 185 ? 27.521 2.059 0.966 1.00 94.81 185 LEU A CA 1
ATOM 1534 C C . LEU A 1 185 ? 28.090 2.944 -0.154 1.00 94.81 185 LEU A C 1
ATOM 1536 O O . LEU A 1 185 ? 29.151 2.615 -0.691 1.00 94.81 185 LEU A O 1
ATOM 1540 N N . GLY A 1 186 ? 27.409 4.033 -0.528 1.00 95.12 186 GLY A N 1
ATOM 1541 C CA . GLY A 1 186 ? 27.751 4.839 -1.701 1.00 95.12 186 GLY A CA 1
ATOM 1542 C C . GLY A 1 186 ? 27.751 4.018 -2.994 1.00 95.12 186 GLY A C 1
ATOM 1543 O O . GLY A 1 186 ? 28.613 4.212 -3.854 1.00 95.12 186 GLY A O 1
ATOM 1544 N N . ALA A 1 187 ? 26.842 3.047 -3.102 1.00 93.19 187 ALA A N 1
ATOM 1545 C CA . ALA A 1 187 ? 26.773 2.112 -4.215 1.00 93.19 187 ALA A CA 1
ATOM 1546 C C . ALA A 1 187 ? 25.458 2.259 -4.990 1.00 93.19 187 ALA A C 1
ATOM 1548 O O . ALA A 1 187 ? 24.435 2.636 -4.436 1.00 93.19 187 ALA A O 1
ATOM 1549 N N . GLU A 1 188 ? 25.467 1.910 -6.276 1.00 89.81 188 GLU A N 1
ATOM 1550 C CA . GLU A 1 188 ? 24.270 1.956 -7.122 1.00 89.81 188 GLU A CA 1
ATOM 1551 C C . GLU A 1 188 ? 23.809 0.544 -7.508 1.00 89.81 188 GLU A C 1
ATOM 1553 O O . GLU A 1 188 ? 24.622 -0.354 -7.772 1.00 89.81 188 GLU A O 1
ATOM 1558 N N . SER A 1 189 ? 22.489 0.352 -7.586 1.00 91.06 189 SER A N 1
ATOM 1559 C CA . SER A 1 189 ? 21.918 -0.820 -8.247 1.00 91.06 189 SER A CA 1
ATOM 1560 C C . SER A 1 189 ? 22.157 -0.744 -9.759 1.00 91.06 189 SER A C 1
ATOM 1562 O O . SER A 1 189 ? 22.342 0.324 -10.344 1.00 91.06 189 SER A O 1
ATOM 1564 N N . ARG A 1 190 ? 22.186 -1.901 -10.420 1.00 87.38 190 ARG A N 1
ATOM 1565 C CA . ARG A 1 190 ? 22.409 -2.006 -11.865 1.00 87.38 190 ARG A CA 1
ATOM 1566 C C . ARG A 1 190 ? 21.311 -2.825 -12.517 1.00 87.38 190 ARG A C 1
ATOM 1568 O O . ARG A 1 190 ? 20.936 -3.886 -12.028 1.00 87.38 190 ARG A O 1
ATOM 1575 N N . LEU A 1 191 ? 20.816 -2.369 -13.662 1.00 82.81 191 LEU A N 1
ATOM 1576 C CA . LEU A 1 191 ? 19.871 -3.134 -14.473 1.00 82.81 191 LEU A CA 1
ATOM 1577 C C . LEU A 1 191 ? 20.607 -4.234 -15.248 1.00 82.81 191 LEU A C 1
ATOM 1579 O O . LEU A 1 191 ? 21.521 -3.959 -16.021 1.00 82.81 191 LEU A O 1
ATOM 1583 N N . GLY A 1 192 ? 20.165 -5.477 -15.072 1.00 83.38 192 GLY A N 1
ATOM 1584 C CA . GLY A 1 192 ? 20.680 -6.652 -15.772 1.00 83.38 192 GLY A CA 1
ATOM 1585 C C . GLY A 1 192 ? 19.561 -7.535 -16.322 1.00 83.38 192 GLY A C 1
ATOM 1586 O O . GLY A 1 192 ? 18.376 -7.188 -16.255 1.00 83.38 192 GLY A O 1
ATOM 1587 N N . LEU A 1 193 ? 19.951 -8.677 -16.884 1.00 85.06 193 LEU A N 1
ATOM 1588 C CA . LEU A 1 193 ? 19.050 -9.749 -17.306 1.00 85.06 193 LEU A CA 1
ATOM 1589 C C . LEU A 1 193 ? 19.252 -10.959 -16.393 1.00 85.06 193 LEU A C 1
ATOM 1591 O O . LEU A 1 193 ? 20.394 -11.341 -16.153 1.00 85.06 193 LEU A O 1
ATOM 1595 N N . ASP A 1 194 ? 18.162 -11.543 -15.899 1.00 86.12 194 ASP A N 1
ATOM 1596 C CA . ASP A 1 194 ? 18.215 -12.814 -15.174 1.00 86.12 194 ASP A CA 1
ATOM 1597 C C . ASP A 1 194 ? 18.335 -14.023 -16.117 1.00 86.12 194 ASP A C 1
ATOM 1599 O O . ASP A 1 194 ? 18.304 -13.887 -17.343 1.00 86.12 194 ASP A O 1
ATOM 1603 N N . ASP A 1 195 ? 18.442 -15.224 -15.541 1.00 83.12 195 ASP A N 1
ATOM 1604 C CA . ASP A 1 195 ? 18.554 -16.485 -16.290 1.00 83.12 195 ASP A CA 1
ATOM 1605 C C . ASP A 1 195 ? 17.344 -16.751 -17.211 1.00 83.12 195 ASP A C 1
ATOM 1607 O O . ASP A 1 195 ? 17.423 -17.570 -18.126 1.00 83.12 195 ASP A O 1
ATOM 1611 N N . SER A 1 196 ? 16.221 -16.054 -16.991 1.00 82.12 196 SER A N 1
ATOM 1612 C CA . SER A 1 196 ? 15.018 -16.112 -17.829 1.00 82.12 196 SER A CA 1
ATOM 1613 C C . SER A 1 196 ? 14.967 -15.024 -18.911 1.00 82.12 196 SER A C 1
ATOM 1615 O O . SER A 1 196 ? 13.997 -14.955 -19.662 1.00 82.12 196 SER A O 1
ATOM 1617 N N . GLY A 1 197 ? 15.989 -14.167 -19.006 1.00 79.19 197 GLY A N 1
ATOM 1618 C CA . GLY A 1 197 ? 16.019 -13.028 -19.927 1.00 79.19 197 GLY A CA 1
ATOM 1619 C C . GLY A 1 197 ? 15.158 -11.847 -19.470 1.00 79.19 197 GLY A C 1
ATOM 1620 O O . GLY A 1 197 ? 14.906 -10.913 -20.238 1.00 79.19 197 GLY A O 1
ATOM 1621 N N . LYS A 1 198 ? 14.691 -11.845 -18.218 1.00 83.44 198 LYS A N 1
ATOM 1622 C CA . LYS A 1 198 ? 13.896 -10.750 -17.672 1.00 83.44 198 LYS A CA 1
ATOM 1623 C C . LYS A 1 198 ? 14.802 -9.659 -17.124 1.00 83.44 198 LYS A C 1
ATOM 1625 O O . LYS A 1 198 ? 15.787 -9.915 -16.440 1.00 83.44 198 LYS A O 1
ATOM 1630 N N . SER A 1 199 ? 14.426 -8.411 -17.397 1.00 81.62 199 SER A N 1
ATOM 1631 C CA . SER A 1 199 ? 15.108 -7.252 -16.829 1.00 81.62 199 SER A CA 1
ATOM 1632 C C . SER A 1 199 ? 14.855 -7.168 -15.325 1.00 81.62 199 SER A C 1
ATOM 1634 O O . SER A 1 199 ? 13.710 -6.961 -14.909 1.00 81.62 199 SER A O 1
ATOM 1636 N N . VAL A 1 200 ? 15.915 -7.289 -14.531 1.00 87.38 200 VAL A N 1
ATOM 1637 C CA . VAL A 1 200 ? 15.873 -7.169 -13.069 1.00 87.38 200 VAL A CA 1
ATOM 1638 C C . VAL A 1 200 ? 16.991 -6.255 -12.575 1.00 87.38 200 VAL A C 1
ATOM 1640 O O . VAL A 1 200 ? 17.992 -6.051 -13.263 1.00 87.38 200 VAL A O 1
ATOM 1643 N N . GLU A 1 201 ? 16.799 -5.679 -11.395 1.00 90.06 201 GLU A N 1
ATOM 1644 C CA . GLU A 1 201 ? 17.844 -4.934 -10.698 1.00 90.06 201 GLU A CA 1
ATOM 1645 C C . GLU A 1 201 ? 18.763 -5.894 -9.945 1.00 90.06 201 GLU A C 1
ATOM 1647 O O . GLU A 1 201 ? 18.319 -6.860 -9.314 1.00 90.06 201 GLU A O 1
ATOM 1652 N N . TYR A 1 202 ? 20.051 -5.606 -10.041 1.00 92.44 202 TYR A N 1
ATOM 1653 C CA . TYR A 1 202 ? 21.142 -6.297 -9.392 1.00 92.44 202 TYR A CA 1
ATOM 1654 C C . TYR A 1 202 ? 21.825 -5.340 -8.425 1.00 92.44 202 TYR A C 1
ATOM 1656 O O . TYR A 1 202 ? 22.113 -4.194 -8.765 1.00 92.44 202 TYR A O 1
ATOM 1664 N N . TYR A 1 203 ? 22.111 -5.834 -7.231 1.00 94.94 203 TYR A N 1
ATOM 1665 C CA . TYR A 1 203 ? 22.712 -5.072 -6.149 1.00 94.94 203 TYR A CA 1
ATOM 1666 C C . TYR A 1 203 ? 24.093 -5.646 -5.821 1.00 94.94 203 TYR A C 1
ATOM 1668 O O . TYR A 1 203 ? 24.284 -6.862 -5.941 1.00 94.94 203 TYR A O 1
ATOM 1676 N N . PRO A 1 204 ? 25.054 -4.802 -5.421 1.00 95.31 204 PRO A N 1
ATOM 1677 C CA . PRO A 1 204 ? 26.375 -5.250 -4.988 1.00 95.31 204 PRO A CA 1
ATOM 1678 C C . PRO A 1 204 ? 26.247 -6.226 -3.813 1.00 95.31 204 PRO A C 1
ATOM 1680 O O . PRO A 1 204 ? 25.458 -5.998 -2.897 1.00 95.31 204 PRO A O 1
ATOM 1683 N N . LYS A 1 205 ? 26.996 -7.334 -3.820 1.00 96.56 205 LYS A N 1
ATOM 1684 C CA . LYS A 1 205 ? 26.931 -8.378 -2.778 1.00 96.56 205 LYS A CA 1
ATOM 1685 C C . LYS A 1 205 ? 27.260 -7.838 -1.382 1.00 96.56 205 LYS A C 1
ATOM 1687 O O . LYS A 1 205 ? 26.826 -8.417 -0.386 1.00 96.56 205 LYS A O 1
ATOM 1692 N N . GLU A 1 206 ? 27.989 -6.734 -1.309 1.00 97.25 206 GLU A N 1
ATOM 1693 C CA . GLU A 1 206 ? 28.321 -5.974 -0.107 1.00 97.25 206 GLU A CA 1
ATOM 1694 C C . GLU A 1 206 ? 27.075 -5.637 0.731 1.00 97.25 206 GLU A C 1
ATOM 1696 O O . GLU A 1 206 ? 27.162 -5.633 1.958 1.00 97.25 206 GLU A O 1
ATOM 1701 N N . VAL A 1 207 ? 25.893 -5.495 0.108 1.00 97.56 207 VAL A N 1
ATOM 1702 C CA . VAL A 1 207 ? 24.616 -5.248 0.811 1.00 97.56 207 VAL A CA 1
ATOM 1703 C C . VAL A 1 207 ? 24.223 -6.388 1.757 1.00 97.56 207 VAL A C 1
ATOM 1705 O O . VAL A 1 207 ? 23.456 -6.179 2.695 1.00 97.56 207 VAL A O 1
ATOM 1708 N N . LEU A 1 208 ? 24.742 -7.607 1.548 1.00 97.44 208 LEU A N 1
ATOM 1709 C CA . LEU A 1 208 ? 24.437 -8.755 2.405 1.00 97.44 208 LEU A CA 1
ATOM 1710 C C . LEU A 1 208 ? 24.924 -8.566 3.843 1.00 97.44 208 LEU A C 1
ATOM 1712 O O . LEU A 1 208 ? 24.272 -9.081 4.748 1.00 97.44 208 LEU A O 1
ATOM 1716 N N . GLY A 1 209 ? 26.044 -7.867 4.054 1.00 97.12 209 GLY A N 1
ATOM 1717 C CA . GLY A 1 209 ? 26.594 -7.617 5.390 1.00 97.12 209 GLY A CA 1
ATOM 1718 C C . GLY A 1 209 ? 25.626 -6.795 6.245 1.00 97.12 209 GLY A C 1
ATOM 1719 O O . GLY A 1 209 ? 25.063 -7.347 7.195 1.00 97.12 209 GLY A O 1
ATOM 1720 N N . PRO A 1 210 ? 25.333 -5.538 5.856 1.00 97.12 210 PRO A N 1
ATOM 1721 C CA . PRO A 1 210 ? 24.377 -4.681 6.559 1.00 97.12 210 PRO A CA 1
ATOM 1722 C C . PRO A 1 210 ? 22.985 -5.313 6.689 1.00 97.12 210 PRO A C 1
ATOM 1724 O O . PRO A 1 210 ? 22.372 -5.278 7.757 1.00 97.12 210 PRO A O 1
ATOM 1727 N N . LEU A 1 211 ? 22.491 -5.984 5.639 1.00 95.12 211 LEU A N 1
ATOM 1728 C CA . LEU A 1 211 ? 21.208 -6.687 5.712 1.00 95.12 211 LEU A CA 1
ATOM 1729 C C . LEU A 1 211 ? 21.231 -7.865 6.698 1.00 95.12 211 LEU A C 1
ATOM 1731 O O . LEU A 1 211 ? 20.207 -8.153 7.319 1.00 95.12 211 LEU A O 1
ATOM 1735 N N . SER A 1 212 ? 22.355 -8.572 6.848 1.00 94.81 212 SER A N 1
ATOM 1736 C CA . SER A 1 212 ? 22.483 -9.639 7.845 1.00 94.81 212 SER A CA 1
ATOM 1737 C C . SER A 1 212 ? 22.498 -9.070 9.262 1.00 94.81 212 SER A C 1
ATOM 1739 O O . SER A 1 212 ? 21.808 -9.598 10.131 1.00 94.81 212 SER A O 1
ATOM 1741 N N . GLU A 1 213 ? 23.213 -7.969 9.489 1.00 93.44 213 GLU A N 1
ATOM 1742 C CA . GLU A 1 213 ? 23.237 -7.279 10.783 1.00 93.44 213 GLU A CA 1
ATOM 1743 C C . GLU A 1 213 ? 21.836 -6.791 11.180 1.00 93.44 213 GLU A C 1
ATOM 1745 O O . GLU A 1 213 ? 21.350 -7.083 12.275 1.00 93.44 213 GLU A O 1
ATOM 1750 N N . GLU A 1 214 ? 21.124 -6.143 10.257 1.00 89.75 214 GLU A N 1
ATOM 1751 C CA . GLU A 1 214 ? 19.742 -5.694 10.459 1.00 89.75 214 GLU A CA 1
ATOM 1752 C C . GLU A 1 214 ? 18.774 -6.880 10.645 1.00 89.75 214 GLU A C 1
ATOM 1754 O O . GLU A 1 214 ? 17.814 -6.807 11.419 1.00 89.75 214 GLU A O 1
ATOM 1759 N N . LYS A 1 215 ? 19.027 -8.015 9.980 1.00 86.62 215 LYS A N 1
ATOM 1760 C CA . LYS A 1 215 ? 18.268 -9.259 10.177 1.00 86.62 215 LYS A CA 1
ATOM 1761 C C . LYS A 1 215 ? 18.434 -9.813 11.595 1.00 86.62 215 LYS A C 1
ATOM 1763 O O . LYS A 1 215 ? 17.445 -10.353 12.108 1.00 86.62 215 LYS A O 1
ATOM 1768 N N . ASP A 1 216 ? 19.629 -9.716 12.173 1.00 87.19 216 ASP A N 1
ATOM 1769 C CA . ASP A 1 216 ? 20.001 -10.306 13.466 1.00 87.19 216 ASP A CA 1
ATOM 1770 C C . ASP A 1 216 ? 19.804 -9.342 14.651 1.00 87.19 216 ASP A C 1
ATOM 1772 O O . ASP A 1 216 ? 19.782 -9.761 15.810 1.00 87.19 216 ASP A O 1
ATOM 1776 N N . LYS A 1 217 ? 19.552 -8.060 14.367 1.00 88.81 217 LYS A N 1
ATOM 1777 C CA . LYS A 1 217 ? 19.213 -7.006 15.337 1.00 88.81 217 LYS A CA 1
ATOM 1778 C C . LYS A 1 217 ? 18.038 -7.353 16.254 1.00 88.81 217 LYS A C 1
ATOM 1780 O O . LYS A 1 217 ? 17.996 -6.921 17.406 1.00 88.81 217 LYS A O 1
ATOM 1785 N N . TYR A 1 218 ? 17.071 -8.124 15.757 1.00 83.75 218 TYR A N 1
ATOM 1786 C CA . TYR A 1 218 ? 15.842 -8.441 16.482 1.00 83.75 218 TYR A CA 1
ATOM 1787 C C . TYR A 1 218 ? 15.866 -9.864 17.041 1.00 83.75 218 TYR A C 1
ATOM 1789 O O . TYR A 1 218 ? 15.968 -10.840 16.298 1.00 83.75 218 TYR A O 1
ATOM 1797 N N . LYS A 1 219 ? 15.685 -9.980 18.363 1.00 85.25 219 LYS A N 1
ATOM 1798 C CA . LYS A 1 219 ? 15.536 -11.269 19.056 1.00 85.25 219 LYS A CA 1
ATOM 1799 C C . LYS A 1 219 ? 14.283 -12.009 18.586 1.00 85.25 219 LYS A C 1
ATOM 1801 O O . LYS A 1 219 ? 13.304 -11.384 18.168 1.00 85.25 219 LYS A O 1
ATOM 1806 N N . ASP A 1 220 ? 14.295 -13.331 18.734 1.00 84.94 220 ASP A N 1
ATOM 1807 C CA . ASP A 1 220 ? 13.117 -14.158 18.481 1.00 84.94 220 ASP A CA 1
ATOM 1808 C C . ASP A 1 220 ? 11.953 -13.791 19.424 1.00 84.94 220 ASP A C 1
ATOM 1810 O O . ASP A 1 220 ? 12.141 -13.492 20.614 1.00 84.94 220 ASP A O 1
ATOM 1814 N N . GLY A 1 221 ? 10.753 -13.757 18.849 1.00 83.38 221 GLY A N 1
ATOM 1815 C CA . GLY A 1 221 ? 9.495 -13.423 19.502 1.00 83.38 221 GLY A CA 1
ATOM 1816 C C . GLY A 1 221 ? 9.107 -14.431 20.576 1.00 83.38 221 GLY A C 1
ATOM 1817 O O . GLY A 1 221 ? 8.568 -14.016 21.599 1.00 83.38 221 GLY A O 1
ATOM 1818 N N . GLY A 1 222 ? 9.441 -15.712 20.401 1.00 90.44 222 GLY A N 1
ATOM 1819 C CA . GLY A 1 222 ? 9.169 -16.772 21.365 1.00 90.44 222 GLY A CA 1
ATOM 1820 C C . GLY A 1 222 ? 7.713 -16.791 21.835 1.00 90.44 222 GLY A C 1
ATOM 1821 O O . GLY A 1 222 ? 6.786 -16.916 21.040 1.00 90.44 222 GLY A O 1
ATOM 1822 N N . ASP A 1 223 ? 7.523 -16.654 23.147 1.00 90.75 223 ASP A N 1
ATOM 1823 C CA . ASP A 1 223 ? 6.230 -16.650 23.842 1.00 90.75 223 ASP A CA 1
ATOM 1824 C C . ASP A 1 223 ? 5.576 -15.259 23.953 1.00 90.75 223 ASP A C 1
ATOM 1826 O O . ASP A 1 223 ? 4.567 -15.094 24.646 1.00 90.75 223 ASP A O 1
ATOM 1830 N N . ARG A 1 224 ? 6.152 -14.237 23.311 1.00 95.75 224 ARG A N 1
ATOM 1831 C CA . ARG A 1 224 ? 5.620 -12.872 23.335 1.00 95.75 224 ARG A CA 1
ATOM 1832 C C . ARG A 1 224 ? 4.477 -12.705 22.345 1.00 95.75 224 ARG A C 1
ATOM 1834 O O . ARG A 1 224 ? 4.361 -13.422 21.359 1.00 95.75 224 ARG A O 1
ATOM 1841 N N . LEU A 1 225 ? 3.641 -11.711 22.607 1.00 94.88 225 LEU A N 1
ATOM 1842 C CA . LEU A 1 225 ? 2.401 -11.475 21.876 1.00 94.88 225 LEU A CA 1
ATOM 1843 C C . LEU A 1 225 ? 2.449 -10.107 21.205 1.00 94.88 225 LEU A C 1
ATOM 1845 O O . LEU A 1 225 ? 2.840 -9.121 21.830 1.00 94.88 225 LEU A O 1
ATOM 1849 N N . THR A 1 226 ? 2.061 -10.039 19.934 1.00 96.50 226 THR A N 1
ATOM 1850 C CA . THR A 1 226 ? 1.861 -8.760 19.237 1.00 96.50 226 THR A CA 1
ATOM 1851 C C . THR A 1 226 ? 0.549 -8.109 19.667 1.00 96.50 226 THR A C 1
ATOM 1853 O O . THR A 1 226 ? -0.323 -8.773 20.224 1.00 96.50 226 THR A O 1
ATOM 1856 N N . ILE A 1 227 ? 0.362 -6.825 19.356 1.00 96.38 227 ILE A N 1
ATOM 1857 C CA . ILE A 1 227 ? -0.904 -6.118 19.621 1.00 96.38 227 ILE A CA 1
ATOM 1858 C C . ILE A 1 227 ? -2.119 -6.862 19.022 1.00 96.38 227 ILE A C 1
ATOM 1860 O O . ILE A 1 227 ? -3.075 -7.090 19.760 1.00 96.38 227 ILE A O 1
ATOM 1864 N N . PRO A 1 228 ? -2.107 -7.326 17.751 1.00 94.88 228 PRO A N 1
ATOM 1865 C CA . PRO A 1 228 ? -3.211 -8.130 17.221 1.00 94.88 228 PRO A CA 1
ATOM 1866 C C . PRO A 1 228 ? -3.471 -9.432 17.988 1.00 94.88 228 PRO A C 1
ATOM 1868 O O . PRO A 1 228 ? -4.624 -9.828 18.132 1.00 94.88 228 PRO A O 1
ATOM 1871 N N . MET A 1 229 ? -2.421 -10.097 18.483 1.00 94.94 229 MET A N 1
ATOM 1872 C CA . MET A 1 229 ? -2.575 -11.305 19.299 1.00 94.94 229 MET A CA 1
ATOM 1873 C C . MET A 1 229 ? -3.189 -10.974 20.660 1.00 94.94 229 MET A C 1
ATOM 1875 O O . MET A 1 229 ? -4.120 -11.650 21.071 1.00 94.94 229 MET A O 1
ATOM 1879 N N . LEU A 1 230 ? -2.727 -9.913 21.329 1.00 96.88 230 LEU A N 1
ATOM 1880 C CA . LEU A 1 230 ? -3.319 -9.444 22.585 1.00 96.88 230 LEU A CA 1
ATOM 1881 C C . LEU A 1 230 ? -4.801 -9.094 22.411 1.00 96.88 230 LEU A C 1
ATOM 1883 O O . LEU A 1 230 ? -5.624 -9.531 23.205 1.00 96.88 230 LEU A O 1
ATOM 1887 N N . ALA A 1 231 ? -5.147 -8.359 21.353 1.00 93.50 231 ALA A N 1
ATOM 1888 C CA . ALA A 1 231 ? -6.530 -7.992 21.045 1.00 93.50 231 ALA A CA 1
ATOM 1889 C C . ALA A 1 231 ? -7.413 -9.235 20.870 1.00 93.50 231 ALA A C 1
ATOM 1891 O O . ALA A 1 231 ? -8.486 -9.337 21.466 1.00 93.50 231 ALA A O 1
ATOM 1892 N N . HIS A 1 232 ? -6.917 -10.222 20.119 1.00 92.94 232 HIS A N 1
ATOM 1893 C CA . HIS A 1 232 ? -7.605 -11.494 19.938 1.00 92.94 232 HIS A CA 1
ATOM 1894 C C . HIS A 1 232 ? -7.811 -12.250 21.259 1.00 92.94 232 HIS A C 1
ATOM 1896 O O . HIS A 1 232 ? -8.930 -12.663 21.545 1.00 92.94 232 HIS A O 1
ATOM 1902 N N . GLU A 1 233 ? -6.758 -12.404 22.066 1.00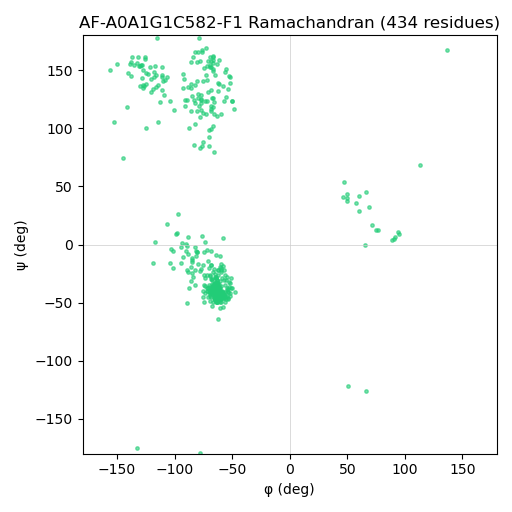 93.25 233 GLU A N 1
ATOM 1903 C CA . GLU A 1 233 ? -6.792 -13.168 23.322 1.00 93.25 233 GLU A CA 1
ATOM 1904 C C . GLU A 1 233 ? -7.678 -12.514 24.392 1.00 93.25 233 GLU A C 1
ATOM 1906 O O . GLU A 1 233 ? -8.341 -13.210 25.155 1.00 93.25 233 GLU A O 1
ATOM 1911 N N . VAL A 1 234 ? -7.720 -11.180 24.445 1.00 92.75 234 VAL A N 1
ATOM 1912 C CA . VAL A 1 234 ? -8.535 -10.435 25.422 1.00 92.75 234 VAL A CA 1
ATOM 1913 C C . VAL A 1 234 ? -9.986 -10.261 24.943 1.00 92.75 234 VAL A C 1
ATOM 1915 O O . VAL A 1 234 ? -10.863 -9.895 25.723 1.00 92.75 234 VAL A O 1
ATOM 1918 N N . GLY A 1 235 ? -10.270 -10.534 23.665 1.00 87.44 235 GLY A N 1
ATOM 1919 C CA . GLY A 1 235 ? -11.598 -10.335 23.079 1.00 87.44 235 GLY A CA 1
ATOM 1920 C C . GLY A 1 235 ? -11.981 -8.857 22.953 1.00 87.44 235 GLY A C 1
ATOM 1921 O O . GLY A 1 235 ? -13.152 -8.504 23.091 1.00 87.44 235 GLY A O 1
ATOM 1922 N N . LYS A 1 236 ? -10.995 -7.985 22.726 1.00 86.56 236 LYS A N 1
ATOM 1923 C CA . LYS A 1 236 ? -11.158 -6.529 22.596 1.00 86.56 236 LYS A CA 1
ATOM 1924 C C . LYS A 1 236 ? -10.543 -6.056 21.283 1.00 86.56 236 LYS A C 1
ATOM 1926 O O . LYS A 1 236 ? -9.746 -6.765 20.670 1.00 86.56 236 LYS A O 1
ATOM 1931 N N . ASP A 1 237 ? -10.920 -4.869 20.823 1.00 87.19 237 ASP A N 1
ATOM 1932 C CA . ASP A 1 237 ? -10.294 -4.294 19.635 1.00 87.19 237 ASP A CA 1
ATOM 1933 C C . ASP A 1 237 ? -8.857 -3.791 19.893 1.00 87.19 237 ASP A C 1
ATOM 1935 O O . ASP A 1 237 ? -8.357 -3.729 21.020 1.00 87.19 237 ASP A O 1
ATOM 1939 N N . ARG A 1 238 ? -8.166 -3.463 18.797 1.00 92.56 238 ARG A N 1
ATOM 1940 C CA . ARG A 1 238 ? -6.780 -2.989 18.813 1.00 92.56 238 ARG A CA 1
ATOM 1941 C C . ARG A 1 238 ? -6.618 -1.658 19.553 1.00 92.56 238 ARG A C 1
ATOM 1943 O O . ARG A 1 238 ? -5.621 -1.495 20.248 1.00 92.56 238 ARG A O 1
ATOM 1950 N N . GLU A 1 239 ? -7.563 -0.734 19.397 1.00 88.25 239 GLU A N 1
ATOM 1951 C CA . GLU A 1 239 ? -7.492 0.604 19.998 1.00 88.25 239 GLU A CA 1
ATOM 1952 C C . GLU A 1 239 ? -7.616 0.526 21.521 1.00 88.25 239 GLU A C 1
ATOM 1954 O O . GLU A 1 239 ? -6.907 1.226 22.244 1.00 88.25 239 GLU A O 1
ATOM 1959 N N . TRP A 1 240 ? -8.479 -0.365 22.021 1.00 88.44 240 TRP A N 1
ATOM 1960 C CA . TRP A 1 240 ? -8.574 -0.666 23.444 1.00 88.44 240 TRP A CA 1
ATOM 1961 C C . TRP A 1 240 ? -7.235 -1.192 23.970 1.00 88.44 240 TRP A C 1
ATOM 1963 O O . TRP A 1 240 ? -6.727 -0.647 24.945 1.00 88.44 240 TRP A O 1
ATOM 1973 N N . VAL A 1 241 ? -6.625 -2.180 23.302 1.00 93.88 241 VAL A N 1
ATOM 1974 C CA . VAL A 1 241 ? -5.328 -2.731 23.733 1.00 93.88 241 VAL A CA 1
ATOM 1975 C C . VAL A 1 241 ? -4.245 -1.655 23.741 1.00 93.88 241 VAL A C 1
ATOM 1977 O O . VAL A 1 241 ? -3.514 -1.554 24.718 1.00 93.88 241 VAL A O 1
ATOM 1980 N N . GLU A 1 242 ? -4.137 -0.843 22.688 1.00 94.75 242 GLU A N 1
ATOM 1981 C CA . GLU A 1 242 ? -3.135 0.229 22.603 1.00 94.75 242 GLU A CA 1
ATOM 1982 C C . GLU A 1 242 ? -3.288 1.251 23.738 1.00 94.75 242 GLU A C 1
ATOM 1984 O O . GLU A 1 242 ? -2.298 1.568 24.397 1.00 94.75 242 GLU A O 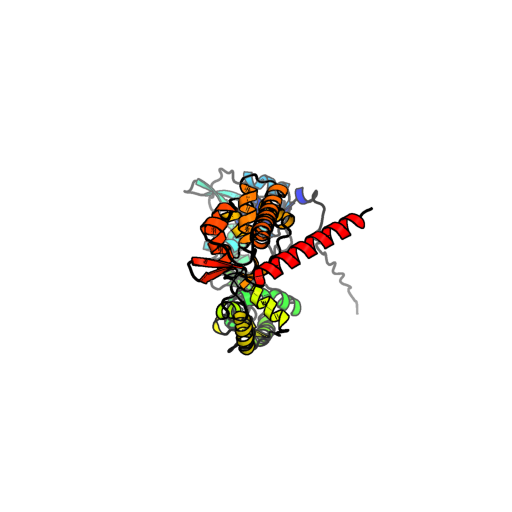1
ATOM 1989 N N . ARG A 1 243 ? -4.520 1.687 24.035 1.00 92.62 243 ARG A N 1
ATOM 1990 C CA . ARG A 1 243 ? -4.791 2.602 25.152 1.00 92.62 243 ARG A CA 1
ATOM 1991 C C . ARG A 1 243 ? -4.438 1.984 26.505 1.00 92.62 243 ARG A C 1
ATOM 1993 O O . ARG A 1 243 ? -3.790 2.632 27.315 1.00 92.62 243 ARG A O 1
ATOM 2000 N N . GLU A 1 244 ? -4.837 0.741 26.768 1.00 94.19 244 GLU A N 1
ATOM 2001 C CA . GLU A 1 244 ? -4.525 0.102 28.054 1.00 94.19 244 GLU A CA 1
ATOM 2002 C C . GLU A 1 244 ? -3.021 -0.139 28.218 1.00 94.19 244 GLU A C 1
ATOM 2004 O O . GLU A 1 244 ? -2.489 0.012 29.316 1.00 94.19 244 GLU A O 1
ATOM 2009 N N . LEU A 1 245 ? -2.315 -0.494 27.139 1.00 96.38 245 LEU A N 1
ATOM 2010 C CA . LEU A 1 245 ? -0.855 -0.605 27.149 1.00 96.38 245 LEU A CA 1
ATOM 2011 C C . LEU A 1 245 ? -0.193 0.729 27.517 1.00 96.38 245 LEU A C 1
ATOM 2013 O O . LEU A 1 245 ? 0.750 0.726 28.306 1.00 96.38 245 LEU A O 1
ATOM 2017 N N . GLU A 1 246 ? -0.701 1.846 26.994 1.00 95.44 246 GLU A N 1
ATOM 2018 C CA . GLU A 1 246 ? -0.246 3.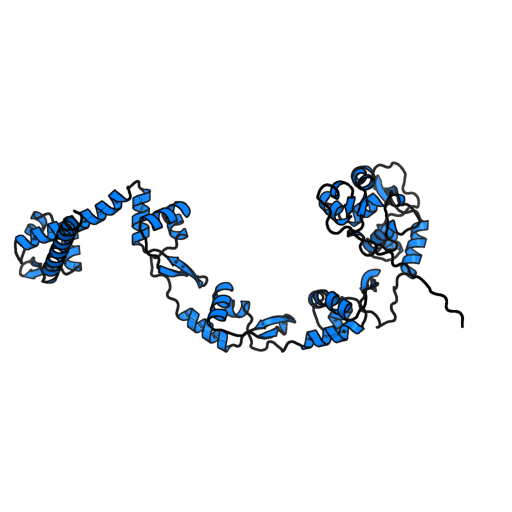196 27.346 1.00 95.44 246 GLU A CA 1
ATOM 2019 C C . GLU A 1 246 ? -0.546 3.535 28.816 1.00 95.44 246 GLU A C 1
ATOM 2021 O O . GLU A 1 246 ? 0.349 3.953 29.547 1.00 95.44 246 GLU A O 1
ATOM 2026 N N . GLU A 1 247 ? -1.767 3.281 29.295 1.00 93.19 247 GLU A N 1
ATOM 2027 C CA . GLU A 1 247 ? -2.159 3.535 30.691 1.00 93.19 247 GLU A CA 1
ATOM 2028 C C . GLU A 1 247 ? -1.382 2.684 31.711 1.00 93.19 247 GLU A C 1
ATOM 2030 O O . GLU A 1 247 ? -1.214 3.082 32.865 1.00 93.19 247 GLU A O 1
ATOM 2035 N N . MET A 1 248 ? -0.924 1.498 31.309 1.00 95.94 248 MET A N 1
ATOM 2036 C CA . MET A 1 248 ? -0.067 0.626 32.117 1.00 95.94 248 MET A CA 1
ATOM 2037 C C . MET A 1 248 ? 1.415 1.015 32.078 1.00 95.94 248 MET A C 1
ATOM 2039 O O . MET A 1 248 ? 2.206 0.370 32.768 1.00 95.94 248 MET A O 1
ATOM 2043 N N . ASP A 1 249 ? 1.800 1.995 31.253 1.00 95.94 249 ASP A N 1
ATOM 2044 C CA . ASP A 1 249 ? 3.198 2.279 30.905 1.00 95.94 249 ASP A CA 1
ATOM 2045 C C . ASP A 1 249 ? 3.939 0.998 30.453 1.00 95.94 249 ASP A C 1
ATOM 2047 O O . ASP A 1 249 ? 5.080 0.700 30.824 1.00 95.94 249 ASP A O 1
ATOM 2051 N N . ALA A 1 250 ? 3.239 0.153 29.685 1.00 96.50 250 ALA A N 1
ATOM 2052 C CA . ALA A 1 250 ? 3.749 -1.136 29.249 1.00 96.50 250 ALA A CA 1
ATOM 2053 C C . ALA A 1 250 ? 4.734 -0.950 28.088 1.00 96.50 250 ALA A C 1
ATOM 2055 O O . ALA A 1 250 ? 4.354 -0.675 26.950 1.00 96.50 250 ALA A O 1
ATOM 2056 N N . SER A 1 251 ? 6.019 -1.183 28.350 1.00 93.75 251 SER A N 1
ATOM 2057 C CA . SER A 1 251 ? 7.047 -1.173 27.308 1.00 93.75 251 SER A CA 1
ATOM 2058 C C . SER A 1 251 ? 7.057 -2.481 26.504 1.00 93.75 251 SER A C 1
ATOM 2060 O O . SER A 1 251 ? 7.262 -3.585 27.023 1.00 93.75 251 SER A O 1
ATOM 2062 N N . GLY A 1 252 ? 6.821 -2.356 25.197 1.00 94.38 252 GLY A N 1
ATOM 2063 C CA . GLY A 1 252 ? 6.982 -3.442 24.235 1.00 94.38 252 GLY A CA 1
ATOM 2064 C C . GLY A 1 252 ? 8.428 -3.573 23.752 1.00 94.38 252 GLY A C 1
ATOM 2065 O O . GLY A 1 252 ? 9.224 -2.642 23.834 1.00 94.38 252 GLY A O 1
ATOM 2066 N N . GLU A 1 253 ? 8.765 -4.730 23.191 1.00 94.06 253 GLU A N 1
ATOM 2067 C CA . GLU A 1 253 ? 10.040 -4.956 22.505 1.00 94.06 253 GLU A CA 1
ATOM 2068 C C . GLU A 1 253 ? 9.766 -5.361 21.059 1.00 94.06 253 GLU A C 1
ATOM 2070 O O . GLU A 1 253 ? 8.968 -6.272 20.814 1.00 94.06 253 GLU A O 1
ATOM 2075 N N . TYR A 1 254 ? 10.444 -4.730 20.100 1.00 92.44 254 TYR A N 1
ATOM 2076 C CA . TYR A 1 254 ? 10.417 -5.191 18.715 1.00 92.44 254 TYR A CA 1
ATOM 2077 C C . TYR A 1 254 ? 11.113 -6.542 18.613 1.00 92.44 254 TYR A C 1
ATOM 2079 O O . TYR A 1 254 ? 12.304 -6.664 18.913 1.00 92.44 254 TYR A O 1
ATOM 2087 N N . ARG A 1 255 ? 10.366 -7.562 18.197 1.00 91.75 255 ARG A N 1
ATOM 2088 C CA . ARG A 1 255 ? 10.878 -8.926 18.062 1.00 91.75 255 ARG A CA 1
ATOM 2089 C C . ARG A 1 255 ? 10.436 -9.570 16.765 1.00 91.75 255 ARG A C 1
ATOM 2091 O O . ARG A 1 255 ? 9.413 -9.207 16.188 1.00 91.75 255 ARG A O 1
ATOM 2098 N N . ARG A 1 256 ? 11.229 -10.539 16.315 1.00 86.12 256 ARG A N 1
ATOM 2099 C CA . ARG A 1 256 ? 10.999 -11.302 15.091 1.00 86.12 256 ARG A CA 1
ATOM 2100 C C . ARG A 1 256 ? 10.140 -12.528 15.386 1.00 86.12 256 ARG A C 1
ATOM 2102 O O . ARG A 1 256 ? 10.547 -13.375 16.165 1.00 86.12 256 ARG A O 1
ATOM 2109 N N . PHE A 1 257 ? 9.016 -12.688 14.701 1.00 84.94 257 PHE A N 1
ATOM 2110 C CA . PHE A 1 257 ? 8.170 -13.876 14.844 1.00 84.94 257 PHE A CA 1
ATOM 2111 C C . PHE A 1 257 ? 8.561 -14.959 13.835 1.00 84.94 257 PHE A C 1
ATOM 2113 O O . PHE A 1 257 ? 8.554 -14.709 12.631 1.00 84.94 257 PHE A O 1
ATOM 2120 N N . GLU A 1 258 ? 8.879 -16.166 14.312 1.00 82.75 258 GLU A N 1
ATOM 2121 C CA . GLU A 1 258 ? 9.442 -17.261 13.504 1.00 82.75 258 GLU A CA 1
ATOM 2122 C C . GLU A 1 258 ? 8.578 -17.609 12.281 1.00 82.75 258 GLU A C 1
ATOM 2124 O O . GLU A 1 258 ? 9.071 -17.657 11.154 1.00 82.75 258 GLU A O 1
ATOM 2129 N N . ARG A 1 259 ? 7.260 -17.753 12.479 1.00 80.00 259 ARG A N 1
ATOM 2130 C CA . ARG A 1 259 ? 6.326 -18.172 11.421 1.00 80.00 259 ARG A CA 1
ATOM 2131 C C . ARG A 1 259 ? 6.157 -17.144 10.301 1.00 80.00 259 ARG A C 1
ATOM 2133 O O . ARG A 1 259 ? 5.951 -17.526 9.154 1.00 80.00 259 ARG A O 1
ATOM 2140 N N . SER A 1 260 ? 6.166 -15.852 10.628 1.00 80.75 260 SER A N 1
ATOM 2141 C CA . SER A 1 260 ? 5.891 -14.778 9.661 1.00 80.75 260 SER A CA 1
ATOM 2142 C C . SER A 1 260 ? 7.158 -14.080 9.167 1.00 80.75 260 SER A C 1
ATOM 2144 O O . SER A 1 260 ? 7.127 -13.391 8.150 1.00 80.75 260 SER A O 1
ATOM 2146 N N . GLY A 1 261 ? 8.259 -14.194 9.912 1.00 78.62 261 GLY A N 1
ATOM 2147 C CA . GLY A 1 261 ? 9.472 -13.409 9.725 1.00 78.62 261 GLY A CA 1
ATOM 2148 C C . GLY A 1 261 ? 9.305 -11.910 10.002 1.00 78.62 261 GLY A C 1
ATOM 2149 O O . GLY A 1 261 ? 10.293 -11.183 9.872 1.00 78.62 261 GLY A O 1
ATOM 2150 N N . ARG A 1 262 ? 8.102 -11.446 10.373 1.00 84.31 262 ARG A N 1
ATOM 2151 C CA . ARG A 1 262 ? 7.810 -10.033 10.643 1.00 84.31 262 ARG A CA 1
ATOM 2152 C C . ARG A 1 262 ? 8.435 -9.615 11.967 1.00 84.31 262 ARG A C 1
ATOM 2154 O O . ARG A 1 262 ? 8.533 -10.416 12.899 1.00 84.31 262 ARG A O 1
ATOM 2161 N N . VAL A 1 263 ? 8.872 -8.363 12.008 1.00 84.88 263 VAL A N 1
ATOM 2162 C CA . VAL A 1 263 ? 9.312 -7.696 13.228 1.00 84.88 263 VAL A CA 1
ATOM 2163 C C . VAL A 1 263 ? 8.157 -6.826 13.684 1.00 84.88 263 VAL A C 1
ATOM 2165 O O . VAL A 1 263 ? 7.777 -5.904 12.970 1.00 84.88 263 VAL A O 1
ATOM 2168 N N . ASP A 1 264 ? 7.602 -7.142 14.845 1.00 92.44 264 ASP A N 1
ATOM 2169 C CA . ASP A 1 264 ? 6.455 -6.440 15.411 1.00 92.44 264 ASP A CA 1
ATOM 2170 C C . ASP A 1 264 ? 6.740 -6.084 16.873 1.00 92.44 264 ASP A C 1
ATOM 2172 O O . ASP A 1 264 ? 7.532 -6.746 17.556 1.00 92.44 264 ASP A O 1
ATOM 2176 N N . LEU A 1 265 ? 6.085 -5.029 17.359 1.00 95.38 265 LEU A N 1
ATOM 2177 C CA . LEU A 1 265 ? 6.113 -4.677 18.773 1.00 95.38 265 LEU A CA 1
ATOM 2178 C C . LEU A 1 265 ? 5.412 -5.781 19.574 1.00 95.38 265 LEU A C 1
AT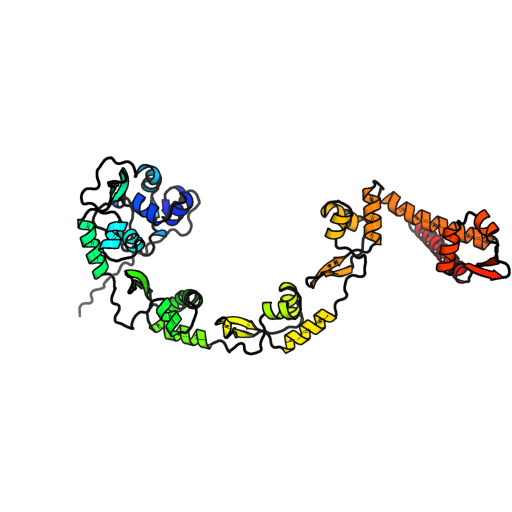OM 2180 O O . LEU A 1 265 ? 4.253 -6.115 19.312 1.00 95.38 265 LEU A O 1
ATOM 2184 N N . SER A 1 266 ? 6.135 -6.366 20.527 1.00 96.38 266 SER A N 1
ATOM 2185 C CA . SER A 1 266 ? 5.700 -7.553 21.258 1.00 96.38 266 SER A CA 1
ATOM 2186 C C . SER A 1 266 ? 5.786 -7.382 22.771 1.00 96.38 266 SER A C 1
ATOM 2188 O O . SER A 1 266 ? 6.737 -6.820 23.328 1.00 96.38 266 SER A O 1
ATOM 2190 N N . PHE A 1 267 ? 4.813 -7.955 23.462 1.00 97.25 267 PHE A N 1
ATOM 2191 C CA . PHE A 1 267 ? 4.630 -7.832 24.898 1.00 97.25 267 PHE A CA 1
ATOM 2192 C C . PHE A 1 267 ? 4.745 -9.198 25.564 1.00 97.25 267 PHE A C 1
ATOM 2194 O O . PHE A 1 267 ? 4.439 -10.233 24.973 1.00 97.25 267 PHE A O 1
ATOM 2201 N N . SER A 1 268 ? 5.233 -9.208 26.803 1.00 96.69 268 SER A N 1
ATOM 2202 C CA . SER A 1 268 ? 5.332 -10.447 27.575 1.00 96.69 268 SER A CA 1
ATOM 2203 C C . SER A 1 268 ? 3.946 -10.978 27.941 1.00 96.69 268 SER A C 1
ATOM 2205 O O . SER A 1 268 ? 2.991 -10.213 28.070 1.00 96.69 268 SER A O 1
ATOM 2207 N N . ARG A 1 269 ? 3.838 -12.279 28.223 1.00 95.62 269 ARG A N 1
ATOM 2208 C CA . ARG A 1 269 ? 2.576 -12.888 28.669 1.00 95.62 269 ARG A CA 1
ATOM 2209 C C . ARG A 1 269 ? 2.026 -12.297 29.977 1.00 95.62 269 ARG A C 1
ATOM 2211 O O . ARG A 1 269 ? 0.831 -12.390 30.226 1.00 95.62 269 ARG A O 1
ATOM 2218 N N . LYS A 1 270 ? 2.868 -11.642 30.790 1.00 96.50 270 LYS A N 1
ATOM 2219 C CA . LYS A 1 270 ? 2.417 -10.894 31.977 1.00 96.50 270 LYS A CA 1
ATOM 2220 C C . LYS A 1 270 ? 1.483 -9.740 31.606 1.00 96.50 270 LYS A C 1
ATOM 2222 O O . LYS A 1 270 ? 0.509 -9.517 32.310 1.00 96.50 270 LYS A O 1
ATOM 2227 N N . ILE A 1 271 ? 1.752 -9.064 30.486 1.00 97.75 271 ILE A N 1
ATOM 2228 C CA . ILE A 1 271 ? 0.896 -7.987 29.976 1.00 97.75 271 ILE A CA 1
ATOM 2229 C C . ILE A 1 271 ? -0.462 -8.536 29.543 1.00 97.75 271 ILE A C 1
ATOM 2231 O O . ILE A 1 271 ? -1.478 -7.923 29.838 1.00 97.75 271 ILE A O 1
ATOM 2235 N N . LEU A 1 272 ? -0.503 -9.716 28.914 1.00 96.88 272 LEU A N 1
ATOM 2236 C CA . LEU A 1 272 ? -1.776 -10.364 28.587 1.00 96.88 272 LEU A CA 1
ATOM 2237 C C . LEU A 1 272 ? -2.619 -10.623 29.844 1.00 96.88 272 LEU A C 1
ATOM 2239 O O . LEU A 1 272 ? -3.809 -10.341 29.836 1.00 96.88 272 LEU A O 1
ATOM 2243 N N . ILE A 1 273 ? -2.011 -11.145 30.913 1.00 95.88 273 ILE A N 1
ATOM 2244 C CA . ILE A 1 273 ? -2.723 -11.413 32.174 1.00 95.88 273 ILE A CA 1
ATOM 2245 C C . ILE A 1 273 ? -3.298 -10.115 32.755 1.00 95.88 273 ILE A C 1
ATOM 2247 O O . ILE A 1 273 ? -4.449 -10.096 33.178 1.00 95.88 273 ILE A O 1
ATOM 2251 N N . GLU A 1 274 ? -2.530 -9.026 32.732 1.00 96.00 274 GLU A N 1
ATOM 2252 C CA . GLU A 1 274 ? -3.007 -7.727 33.213 1.00 96.00 274 GLU A CA 1
ATOM 2253 C C . GLU A 1 274 ? -4.149 -7.173 32.348 1.00 96.00 274 GLU A C 1
ATOM 2255 O O . GLU A 1 274 ? -5.155 -6.706 32.878 1.00 96.00 274 GLU A O 1
ATOM 2260 N N . LEU A 1 275 ? -4.050 -7.300 31.020 1.00 94.62 275 LEU A N 1
ATOM 2261 C CA . LEU A 1 275 ? -5.129 -6.912 30.110 1.00 94.62 275 LEU A CA 1
ATOM 2262 C C . LEU A 1 275 ? -6.397 -7.746 30.333 1.00 94.62 275 LEU A C 1
ATOM 2264 O O . LEU A 1 275 ? -7.488 -7.186 30.311 1.00 94.62 275 LEU A O 1
ATOM 2268 N N . LEU A 1 276 ? -6.278 -9.053 30.586 1.00 93.94 276 LEU A N 1
ATOM 2269 C CA . LEU A 1 276 ? -7.422 -9.905 30.926 1.00 93.94 276 LEU A CA 1
ATOM 2270 C C . LEU A 1 276 ? -8.083 -9.458 32.238 1.00 93.94 276 LEU A C 1
ATOM 2272 O O . LEU A 1 276 ? -9.299 -9.293 32.272 1.00 93.94 276 LEU A O 1
ATOM 2276 N N . ASN A 1 277 ? -7.298 -9.164 33.279 1.00 91.25 277 ASN A N 1
ATOM 2277 C CA . ASN A 1 277 ? -7.825 -8.654 34.552 1.00 91.25 277 ASN A CA 1
ATOM 2278 C C . ASN A 1 277 ? -8.573 -7.323 34.369 1.00 91.25 277 ASN A C 1
ATOM 2280 O O . ASN A 1 277 ? -9.648 -7.121 34.935 1.00 91.25 277 ASN A O 1
ATOM 2284 N N . ARG A 1 278 ? -8.024 -6.411 33.556 1.00 90.00 278 ARG A N 1
ATOM 2285 C CA . ARG A 1 278 ? -8.683 -5.142 33.222 1.00 90.00 278 ARG A CA 1
ATOM 2286 C C . ARG A 1 278 ? -9.945 -5.360 32.395 1.00 90.00 278 ARG A C 1
ATOM 2288 O O . ARG A 1 278 ? -10.942 -4.688 32.636 1.00 90.00 278 ARG A O 1
ATOM 2295 N N . ALA A 1 279 ? -9.929 -6.315 31.467 1.00 86.38 279 ALA A N 1
ATOM 2296 C CA . ALA A 1 279 ? -11.085 -6.665 30.651 1.00 86.38 279 ALA A CA 1
ATOM 2297 C C . ALA A 1 279 ? -12.241 -7.259 31.478 1.00 86.38 279 ALA A C 1
ATOM 2299 O O . ALA A 1 279 ? -13.399 -6.953 31.198 1.00 86.38 279 ALA A O 1
ATOM 2300 N N . GLU A 1 280 ? -11.943 -8.057 32.508 1.00 81.50 280 GLU A N 1
ATOM 2301 C CA . GLU A 1 280 ? -12.940 -8.613 33.437 1.00 81.50 280 GLU A CA 1
ATOM 2302 C C . GLU A 1 280 ? -13.536 -7.561 34.384 1.00 81.50 280 GLU A C 1
ATOM 2304 O O . GLU A 1 280 ? -14.671 -7.704 34.834 1.00 81.50 280 GLU A O 1
ATOM 2309 N N . ALA A 1 281 ? -12.808 -6.477 34.668 1.00 69.50 281 ALA A N 1
ATOM 2310 C CA . ALA A 1 281 ? -13.282 -5.399 35.536 1.00 69.50 281 ALA A CA 1
ATOM 2311 C C . ALA A 1 281 ? -14.388 -4.528 34.903 1.00 69.50 281 ALA A C 1
ATOM 2313 O O . ALA A 1 281 ? -14.927 -3.640 35.572 1.00 69.50 281 ALA A O 1
ATOM 2314 N N . TYR A 1 282 ? -14.746 -4.752 33.633 1.00 69.81 282 TYR A N 1
ATOM 2315 C CA . TYR A 1 282 ? -15.782 -3.971 32.963 1.00 69.81 282 TYR A CA 1
ATOM 2316 C C . TYR A 1 282 ? -17.187 -4.508 33.217 1.00 69.81 282 TYR A C 1
ATOM 2318 O O . TYR A 1 282 ? -17.477 -5.695 33.112 1.00 69.81 282 TYR A O 1
ATOM 2326 N N . VAL A 1 283 ? -18.081 -3.569 33.513 1.00 66.81 283 VAL A N 1
ATOM 2327 C CA . VAL A 1 283 ? -19.498 -3.820 33.753 1.00 66.81 283 VAL A CA 1
ATOM 2328 C C . VAL A 1 283 ? -20.237 -3.684 32.427 1.00 66.81 283 VAL A C 1
ATOM 2330 O O . VAL A 1 283 ? -20.229 -2.607 31.822 1.00 66.81 283 VAL A O 1
ATOM 2333 N N . ASP A 1 284 ? -20.878 -4.766 31.985 1.00 71.31 284 ASP A N 1
ATOM 2334 C CA . ASP A 1 284 ? -21.836 -4.718 30.881 1.00 71.31 284 ASP A CA 1
ATOM 2335 C C . ASP A 1 284 ? -22.905 -3.648 31.157 1.00 71.31 284 ASP A C 1
ATOM 2337 O O . ASP A 1 284 ? -23.300 -3.456 32.314 1.00 71.31 284 ASP A O 1
ATOM 2341 N N . PRO A 1 285 ? -23.410 -2.941 30.128 1.00 76.19 285 PRO A N 1
ATOM 2342 C CA . PRO A 1 285 ? -24.528 -2.035 30.328 1.00 76.19 285 PRO A CA 1
ATOM 2343 C C . PRO A 1 285 ? -25.686 -2.796 30.966 1.00 76.19 285 PRO A C 1
ATOM 2345 O O . PRO A 1 285 ? -26.121 -3.835 30.464 1.00 76.19 285 PRO A O 1
ATOM 2348 N N . GLU A 1 286 ? -26.193 -2.270 32.084 1.00 81.12 286 GLU A N 1
ATOM 2349 C CA . GLU A 1 286 ? -27.393 -2.819 32.706 1.00 81.12 286 GLU A CA 1
ATOM 2350 C C . GLU A 1 286 ? -28.504 -2.929 31.638 1.00 81.12 286 GLU A C 1
ATOM 2352 O O . GLU A 1 286 ? -28.618 -2.051 30.768 1.00 81.12 286 GLU A O 1
ATOM 2357 N N . PRO A 1 287 ? -29.354 -3.970 31.683 1.00 84.81 287 PRO A N 1
ATOM 2358 C CA . PRO A 1 287 ? -30.434 -4.125 30.718 1.00 84.81 287 PRO A CA 1
ATOM 2359 C C . PRO A 1 287 ? -31.274 -2.846 30.581 1.00 84.81 287 PRO A C 1
ATOM 2361 O O . PRO A 1 287 ? -31.830 -2.340 31.556 1.00 84.81 287 PRO A O 1
ATOM 2364 N N . GLY A 1 288 ? -31.378 -2.328 29.353 1.00 88.44 288 GLY A N 1
ATOM 2365 C CA . GLY A 1 288 ? -32.151 -1.122 29.040 1.00 88.44 288 GLY A CA 1
ATOM 2366 C C . GLY A 1 288 ? -31.359 0.192 29.006 1.00 88.44 288 GLY A C 1
ATOM 2367 O O . GLY A 1 288 ? -31.973 1.250 28.891 1.00 88.44 288 GLY A O 1
ATOM 2368 N N . TRP A 1 289 ? -30.029 0.166 29.08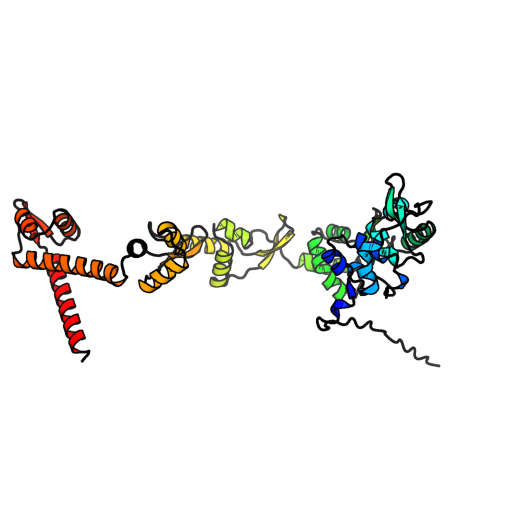1 1.00 94.06 289 TRP A N 1
ATOM 2369 C CA . TRP A 1 289 ? -29.199 1.330 28.753 1.00 94.06 289 TRP A CA 1
ATOM 2370 C C . TRP A 1 289 ? -28.859 1.364 27.258 1.00 94.06 289 TRP A C 1
ATOM 2372 O O . TRP A 1 289 ? -28.489 0.352 26.670 1.00 94.06 289 TRP A O 1
ATOM 2382 N N . TYR A 1 290 ? -28.976 2.537 26.632 1.00 93.62 290 TYR A N 1
ATOM 2383 C CA . TYR A 1 290 ? -28.896 2.686 25.173 1.00 93.62 290 TYR A CA 1
ATOM 2384 C C . TYR A 1 290 ? -27.839 3.703 24.754 1.00 93.62 290 TYR A C 1
ATOM 2386 O O . TYR A 1 290 ? -27.762 4.788 25.326 1.00 93.62 290 TYR A O 1
ATOM 2394 N N . THR A 1 291 ? -27.064 3.402 23.712 1.00 94.81 291 THR A N 1
ATOM 2395 C CA . THR A 1 291 ? -26.187 4.400 23.076 1.00 94.81 291 THR A CA 1
ATOM 2396 C C . THR A 1 291 ? -27.007 5.458 22.328 1.00 94.81 291 THR A C 1
ATOM 2398 O O . THR A 1 291 ? -28.161 5.217 21.975 1.00 94.81 291 THR A O 1
ATOM 2401 N N . GLU A 1 292 ? -26.414 6.621 22.028 1.00 95.50 292 GLU A N 1
ATOM 2402 C CA . GLU A 1 292 ? -27.059 7.677 21.218 1.00 95.50 292 GLU A CA 1
ATOM 2403 C C . GLU A 1 292 ? -27.615 7.131 19.892 1.00 95.50 292 GLU A C 1
ATOM 2405 O O . GLU A 1 292 ? -28.747 7.435 19.516 1.00 95.50 292 GLU A O 1
ATOM 2410 N N . ARG A 1 293 ? -26.848 6.257 19.231 1.00 94.50 293 ARG A N 1
ATOM 2411 C CA . ARG A 1 293 ? -27.256 5.600 17.988 1.00 94.50 293 ARG A CA 1
ATOM 2412 C C . ARG A 1 293 ? -28.451 4.667 18.196 1.00 94.50 293 ARG A C 1
ATOM 2414 O O . ARG A 1 293 ? -29.423 4.764 17.455 1.00 94.50 293 ARG A O 1
ATOM 2421 N N . ALA A 1 294 ? -28.417 3.816 19.226 1.00 94.69 294 ALA A N 1
ATOM 2422 C CA . ALA A 1 294 ? -29.543 2.928 19.538 1.00 94.69 294 ALA A CA 1
ATOM 2423 C C . ALA A 1 294 ? -30.815 3.728 19.865 1.00 94.69 294 ALA A C 1
ATOM 2425 O O . ALA A 1 294 ? -31.906 3.364 19.434 1.00 94.69 294 ALA A O 1
ATOM 2426 N N . LEU A 1 295 ? -30.688 4.857 20.572 1.00 97.06 295 LEU A N 1
ATOM 2427 C CA . LEU A 1 295 ? -31.808 5.772 20.796 1.00 97.06 295 LEU A CA 1
ATOM 2428 C C . LEU A 1 295 ? -32.359 6.331 19.475 1.00 97.06 295 LEU A C 1
ATOM 2430 O O . LEU A 1 295 ? -33.575 6.383 19.307 1.00 97.06 295 LEU A O 1
ATOM 2434 N N . GLY A 1 296 ? -31.498 6.731 18.536 1.00 96.25 296 GLY A N 1
ATOM 2435 C CA . GLY A 1 296 ? -31.909 7.209 17.210 1.00 96.25 296 GLY A CA 1
ATOM 2436 C C . GLY A 1 296 ? -32.682 6.159 16.420 1.00 96.25 296 GLY A C 1
ATOM 2437 O O . GLY A 1 296 ? -33.754 6.453 15.884 1.00 96.25 296 GLY A O 1
ATOM 2438 N N . GLU A 1 297 ? -32.191 4.922 16.433 1.00 95.81 297 GLU A N 1
ATOM 2439 C CA . GLU A 1 297 ? -32.827 3.771 15.791 1.00 95.81 297 GLU A CA 1
ATOM 2440 C C . GLU A 1 297 ? -34.199 3.459 16.418 1.00 95.81 297 GLU A C 1
ATOM 2442 O O . GLU A 1 297 ? -35.195 3.396 15.697 1.00 95.81 297 GLU A O 1
ATOM 2447 N N . ILE A 1 298 ? -34.295 3.364 17.753 1.00 96.31 298 ILE A N 1
ATOM 2448 C CA . ILE A 1 298 ? -35.554 3.063 18.464 1.00 96.31 298 ILE A CA 1
ATOM 2449 C C . ILE A 1 298 ? -36.581 4.190 18.289 1.00 96.31 298 ILE A C 1
ATOM 2451 O O . ILE A 1 298 ? -37.763 3.948 18.033 1.00 96.31 298 ILE A O 1
ATOM 2455 N N . VAL A 1 299 ? -36.152 5.447 18.419 1.00 96.12 299 VAL A N 1
ATOM 2456 C CA . VAL A 1 299 ? -37.038 6.609 18.281 1.00 96.12 299 VAL A CA 1
ATOM 2457 C C . VAL A 1 299 ? -37.364 6.867 16.801 1.00 96.12 299 VAL A C 1
ATOM 2459 O O . VAL A 1 299 ? -38.358 7.525 16.497 1.00 96.12 299 VAL A O 1
ATOM 2462 N N . GLY A 1 300 ? -36.607 6.326 15.846 1.00 95.88 300 GLY A N 1
ATOM 2463 C CA . GLY A 1 300 ? -36.796 6.570 14.414 1.00 95.88 300 GLY A CA 1
ATOM 2464 C C . GLY A 1 300 ? -36.502 8.025 14.036 1.00 95.88 300 GLY A C 1
ATOM 2465 O O . GLY A 1 300 ? -37.300 8.675 13.352 1.00 95.88 300 GLY A O 1
ATOM 2466 N N . LYS A 1 301 ? -35.399 8.573 14.554 1.00 96.19 301 LYS A N 1
ATOM 2467 C CA . LYS A 1 301 ? -34.925 9.947 14.317 1.00 96.19 301 LYS A CA 1
ATOM 2468 C C . LYS A 1 301 ? -33.413 9.944 14.076 1.00 96.19 301 LYS A C 1
ATOM 2470 O O . LYS A 1 301 ? -32.731 8.990 14.417 1.00 96.19 301 LYS A O 1
ATOM 2475 N N . SER A 1 302 ? -32.887 11.019 13.487 1.00 95.00 302 SER A N 1
ATOM 2476 C CA . SER A 1 302 ? -31.445 11.144 13.243 1.00 95.00 302 SER A CA 1
ATOM 2477 C C . SER A 1 302 ? -30.656 11.391 14.533 1.00 95.00 302 SER A C 1
ATOM 2479 O O . SER A 1 302 ? -31.168 12.019 15.462 1.00 95.00 302 SER A O 1
ATOM 2481 N N . ASP A 1 303 ? -29.382 10.998 14.553 1.00 94.62 303 ASP A N 1
ATOM 2482 C CA . ASP A 1 303 ? -28.472 11.207 15.693 1.00 94.62 303 ASP A CA 1
ATOM 2483 C C . ASP A 1 303 ? -28.421 12.680 16.129 1.00 94.62 303 ASP A C 1
ATOM 2485 O O . ASP A 1 303 ? -28.525 13.001 17.309 1.00 94.62 303 ASP A O 1
ATOM 2489 N N . ASN A 1 304 ? -28.395 13.616 15.172 1.00 92.81 304 ASN A N 1
ATOM 2490 C CA . ASN A 1 304 ? -28.451 15.054 15.461 1.00 92.81 304 ASN A CA 1
ATOM 2491 C C . ASN A 1 304 ? -29.743 15.480 16.173 1.00 92.81 304 ASN A C 1
ATOM 2493 O O . ASN A 1 304 ? -29.727 16.406 16.990 1.00 92.81 304 ASN A O 1
ATOM 2497 N N . TRP A 1 305 ? -30.876 14.846 15.858 1.00 95.81 305 TRP A N 1
ATOM 2498 C CA . TRP A 1 305 ? -32.120 15.094 16.578 1.00 95.81 305 TRP A CA 1
ATOM 2499 C C . TRP A 1 305 ? -31.988 14.603 18.021 1.00 95.81 305 TRP A C 1
ATOM 2501 O O . TRP A 1 305 ? -32.250 15.390 18.932 1.00 95.81 305 TRP A O 1
ATOM 2511 N N . VAL A 1 306 ? -31.512 13.367 18.214 1.00 97.19 306 VAL A N 1
ATOM 2512 C CA . VAL A 1 306 ? -31.315 12.746 19.533 1.00 97.19 306 VAL A CA 1
ATOM 2513 C C . VAL A 1 306 ? -30.371 13.586 20.382 1.00 97.19 306 VAL A C 1
ATOM 2515 O O . VAL A 1 306 ? -30.776 14.046 21.444 1.00 97.19 306 VAL A O 1
ATOM 2518 N N . ARG A 1 307 ? -29.173 13.908 19.884 1.00 96.69 307 ARG A N 1
ATOM 2519 C CA . ARG A 1 307 ? -28.168 14.716 20.590 1.00 96.69 307 ARG A CA 1
ATOM 2520 C C . ARG A 1 307 ? -28.712 16.050 21.085 1.00 96.69 307 ARG A C 1
ATOM 2522 O O . ARG A 1 307 ? -28.519 16.411 22.241 1.00 96.69 307 ARG A O 1
ATOM 2529 N N . ARG A 1 308 ? -29.450 16.775 20.234 1.00 93.56 308 ARG A N 1
ATOM 2530 C CA . ARG A 1 308 ? -30.080 18.046 20.631 1.00 93.56 308 ARG A CA 1
ATOM 2531 C C . ARG A 1 308 ? -31.065 17.860 21.785 1.00 93.56 308 ARG A C 1
ATOM 2533 O O . ARG A 1 308 ? -31.152 18.737 22.632 1.00 93.56 308 ARG A O 1
ATOM 2540 N N . ARG A 1 309 ? -31.811 16.752 21.821 1.00 96.00 309 ARG A N 1
ATOM 2541 C CA . ARG A 1 309 ? -32.813 16.502 22.870 1.00 96.00 309 ARG A CA 1
ATOM 2542 C C . ARG A 1 309 ? -32.178 15.943 24.136 1.00 96.00 309 ARG A C 1
ATOM 2544 O O . ARG A 1 309 ? -32.596 16.337 25.211 1.00 96.00 309 ARG A O 1
ATOM 2551 N N . LEU A 1 310 ? -31.132 15.129 24.019 1.00 96.00 310 LEU A N 1
ATOM 2552 C CA . LEU A 1 310 ? -30.298 14.729 25.153 1.00 96.00 310 LEU A CA 1
ATOM 2553 C C . LEU A 1 310 ? -29.730 15.955 25.879 1.00 96.00 310 LEU A C 1
ATOM 2555 O O . LEU A 1 310 ? -29.827 16.030 27.100 1.00 96.00 310 LEU A O 1
ATOM 2559 N N . ASN A 1 311 ? -29.235 16.941 25.123 1.00 94.06 311 ASN A N 1
ATOM 2560 C CA . ASN A 1 311 ? -28.773 18.212 25.682 1.00 94.06 311 ASN A CA 1
ATOM 2561 C C . ASN A 1 311 ? -29.918 19.011 26.325 1.00 94.06 311 ASN A C 1
ATOM 2563 O O . ASN A 1 311 ? -29.747 19.528 27.418 1.00 94.06 311 ASN A O 1
ATOM 2567 N N . LEU A 1 312 ? -31.094 19.092 25.686 1.00 89.94 312 LEU A N 1
ATOM 2568 C CA . LEU A 1 312 ? -32.262 19.780 26.264 1.00 89.94 312 LEU A CA 1
ATOM 2569 C C . LEU A 1 312 ? -32.764 19.126 27.559 1.00 89.94 312 LEU A C 1
ATOM 2571 O O . LEU A 1 312 ? -33.266 19.822 28.433 1.00 89.94 312 LEU A O 1
ATOM 2575 N N . LEU A 1 313 ? -32.650 17.803 27.668 1.00 91.50 313 LEU A N 1
ATOM 2576 C CA . LEU A 1 313 ? -33.031 17.038 28.854 1.00 91.50 313 LEU A CA 1
ATOM 2577 C C . LEU A 1 313 ? -31.964 17.081 29.959 1.00 91.50 313 LEU A C 1
ATOM 2579 O O . LEU A 1 313 ? -32.207 16.524 31.024 1.00 91.50 313 LEU A O 1
ATOM 2583 N N . ASN A 1 314 ? -30.786 17.668 29.705 1.00 93.25 314 ASN A N 1
ATOM 2584 C CA . ASN A 1 314 ? -29.602 17.540 30.562 1.00 93.25 314 ASN A CA 1
ATOM 2585 C C . ASN A 1 314 ? -29.344 16.077 30.970 1.00 93.25 314 ASN A C 1
ATOM 2587 O O . ASN A 1 314 ? -29.047 15.770 32.122 1.00 93.25 314 ASN A O 1
ATOM 2591 N N . ALA A 1 315 ? -29.517 15.151 30.021 1.00 92.69 315 ALA A N 1
ATOM 2592 C CA . ALA A 1 315 ? -29.432 13.727 30.298 1.00 92.69 315 ALA A CA 1
ATOM 2593 C C . ALA A 1 315 ? -27.989 13.337 30.642 1.00 92.69 315 ALA A C 1
ATOM 2595 O O . ALA A 1 315 ? -27.115 13.389 29.775 1.00 92.69 315 ALA A O 1
ATOM 2596 N N . GLU A 1 316 ? -27.752 12.904 31.880 1.00 92.62 316 GLU A N 1
ATOM 2597 C CA . GLU A 1 316 ? -26.447 12.408 32.316 1.00 92.62 316 GLU A CA 1
ATOM 2598 C C . GLU A 1 316 ? -26.168 11.022 31.710 1.00 92.62 316 GLU A C 1
ATOM 2600 O O . GLU A 1 316 ? -26.857 10.047 32.042 1.00 92.62 316 GLU A O 1
ATOM 2605 N N . PRO A 1 317 ? -25.181 10.893 30.804 1.00 95.00 317 PRO A N 1
ATOM 2606 C CA . PRO A 1 317 ? -24.777 9.590 30.309 1.00 95.00 317 PRO A CA 1
ATOM 2607 C C . PRO A 1 317 ? -23.962 8.846 31.368 1.00 95.00 317 PRO A C 1
ATOM 2609 O O . PRO A 1 317 ? -23.207 9.450 32.130 1.00 95.00 317 PRO A O 1
ATOM 2612 N N . ARG A 1 318 ? -24.021 7.516 31.332 1.00 90.75 318 ARG A N 1
ATOM 2613 C CA . ARG A 1 318 ? -23.005 6.659 31.955 1.00 90.75 318 ARG A CA 1
ATOM 2614 C C . ARG A 1 318 ? -22.171 6.000 30.869 1.00 90.75 318 ARG A C 1
ATOM 2616 O O . ARG A 1 318 ? -22.689 5.636 29.814 1.00 90.75 318 ARG A O 1
ATOM 2623 N N . SER A 1 319 ? -20.876 5.873 31.111 1.00 85.69 319 SER A N 1
ATOM 2624 C CA . SER A 1 319 ? -19.976 5.187 30.190 1.00 85.69 319 SER A CA 1
ATOM 2625 C C . SER A 1 319 ? -20.042 3.685 30.445 1.00 85.69 319 SER A C 1
ATOM 2627 O O . SER A 1 319 ? -19.797 3.249 31.565 1.00 85.69 319 SER A O 1
ATOM 2629 N N . PHE A 1 320 ? -20.352 2.913 29.407 1.00 86.00 320 PHE A N 1
ATOM 2630 C CA . PHE A 1 320 ? -20.235 1.453 29.407 1.00 86.00 320 PHE A CA 1
ATOM 2631 C C . PHE A 1 320 ? -19.473 1.029 28.162 1.00 86.00 320 PHE A C 1
ATOM 2633 O O . PHE A 1 320 ? -19.502 1.734 27.150 1.00 86.00 320 PHE A O 1
ATOM 2640 N N . GLN A 1 321 ? -18.806 -0.116 28.218 1.00 75.81 321 GLN A N 1
ATOM 2641 C CA . GLN A 1 321 ? -18.194 -0.679 27.024 1.00 75.81 321 GLN A CA 1
ATOM 2642 C C . GLN A 1 321 ? -19.240 -1.409 26.183 1.00 75.81 321 GLN A C 1
ATOM 2644 O O . GLN A 1 321 ? -20.140 -2.050 26.719 1.00 75.81 321 GLN A O 1
ATOM 2649 N N . ASP A 1 322 ? -19.143 -1.280 24.862 1.00 76.88 322 ASP A N 1
ATOM 2650 C CA . ASP A 1 322 ? -19.908 -2.124 23.950 1.00 76.88 322 ASP A CA 1
ATOM 2651 C C . ASP A 1 322 ? -19.270 -3.521 23.818 1.00 76.88 322 ASP A C 1
ATOM 2653 O O . ASP A 1 322 ? -18.229 -3.817 24.409 1.00 76.88 322 ASP A O 1
ATOM 2657 N N . SER A 1 323 ? -19.877 -4.385 23.000 1.00 68.19 323 SER A N 1
ATOM 2658 C CA . SER A 1 323 ? -19.389 -5.746 22.740 1.00 68.19 323 SER A CA 1
ATOM 2659 C C . SER A 1 323 ? -17.989 -5.817 22.113 1.00 68.19 323 SER A C 1
ATOM 2661 O O . SER A 1 323 ? -17.445 -6.908 21.999 1.00 68.19 323 SER A O 1
ATOM 2663 N N . HIS A 1 324 ? -17.420 -4.690 21.673 1.00 66.62 324 HIS A N 1
ATOM 2664 C CA . HIS A 1 324 ? -16.069 -4.598 21.113 1.00 66.62 324 HIS A CA 1
ATOM 2665 C C . HIS A 1 324 ? -15.066 -4.005 22.117 1.00 66.62 324 HIS A C 1
ATOM 2667 O O . HIS A 1 324 ? -13.870 -3.960 21.839 1.00 66.62 324 HIS A O 1
ATOM 2673 N N . GLY A 1 325 ? -15.526 -3.588 23.304 1.00 65.56 325 GLY A N 1
ATOM 2674 C CA . GLY A 1 325 ? -14.692 -2.931 24.309 1.00 65.56 325 GLY A CA 1
ATOM 2675 C C . GLY A 1 325 ? -14.612 -1.414 24.168 1.00 65.56 325 GLY A C 1
ATOM 2676 O O . GLY A 1 325 ? -13.904 -0.766 24.940 1.00 65.56 325 GLY A O 1
ATOM 2677 N N . VAL A 1 326 ? -15.348 -0.818 23.227 1.00 76.06 326 VAL A N 1
ATOM 2678 C CA . VAL A 1 326 ? -15.343 0.633 23.039 1.00 76.06 326 VAL A CA 1
ATOM 2679 C C . VAL A 1 326 ? -16.201 1.268 24.124 1.00 76.06 326 VAL A C 1
ATOM 2681 O O . VAL A 1 326 ? -17.396 0.989 24.227 1.00 76.06 326 VAL A O 1
ATOM 2684 N N . SER A 1 327 ? -15.608 2.160 24.921 1.00 78.81 327 SER A N 1
ATOM 2685 C CA . SER A 1 327 ? -16.350 2.952 25.904 1.00 78.81 327 SER A CA 1
ATOM 2686 C C . SER A 1 327 ? -17.310 3.899 25.186 1.00 78.81 327 SER A C 1
ATOM 2688 O O . SER A 1 327 ? -16.898 4.831 24.492 1.00 78.81 327 SER A O 1
ATOM 2690 N N . ARG A 1 328 ? -18.611 3.656 25.338 1.00 88.44 328 ARG A N 1
ATOM 2691 C CA . ARG A 1 328 ? -19.676 4.484 24.778 1.00 88.44 328 ARG A CA 1
ATOM 2692 C C . ARG A 1 328 ? -20.534 5.073 25.883 1.00 88.44 328 ARG A C 1
ATOM 2694 O O . ARG A 1 328 ? -20.851 4.436 26.888 1.00 88.44 328 ARG A O 1
ATOM 2701 N N . LYS A 1 329 ? -20.987 6.301 25.648 1.00 92.88 329 LYS A N 1
ATOM 2702 C CA . LYS A 1 329 ? -22.022 6.939 26.460 1.00 92.88 329 LYS A CA 1
ATOM 2703 C C . LYS A 1 329 ? -23.343 6.216 26.230 1.00 92.88 329 LYS A C 1
ATOM 2705 O O . LYS A 1 329 ? -23.841 6.191 25.102 1.00 92.88 329 LYS A O 1
ATOM 2710 N N . HIS A 1 330 ? -23.895 5.652 27.293 1.00 94.88 330 HIS A N 1
ATOM 2711 C CA . HIS A 1 330 ? -25.239 5.109 27.304 1.00 94.88 330 HIS A CA 1
ATOM 2712 C C . HIS A 1 330 ? -26.147 5.961 28.179 1.00 94.88 330 HIS A C 1
ATOM 2714 O O . HIS A 1 330 ? -25.729 6.601 29.145 1.00 94.88 330 HIS A O 1
ATOM 2720 N N . TYR A 1 331 ? -27.421 5.923 27.837 1.00 96.00 331 TYR A N 1
ATOM 2721 C CA . TYR A 1 331 ? -28.480 6.682 28.461 1.00 96.00 331 TYR A CA 1
ATOM 2722 C C . TYR A 1 331 ? -29.517 5.722 29.024 1.00 96.00 331 TYR A C 1
ATOM 2724 O O . TYR A 1 331 ? -29.808 4.679 28.435 1.00 96.00 331 TYR A O 1
ATOM 2732 N N . SER A 1 332 ? -30.061 6.082 30.181 1.00 95.44 332 SER A N 1
ATOM 2733 C CA . SER A 1 332 ? -30.999 5.235 30.911 1.00 95.44 332 SER A CA 1
ATOM 2734 C C . SER A 1 332 ? -32.334 5.059 30.160 1.00 95.44 332 SER A C 1
ATOM 2736 O O . SER A 1 332 ? -32.696 5.898 29.324 1.00 95.44 332 SER A O 1
ATOM 2738 N N . PRO A 1 333 ? -33.144 4.038 30.506 1.00 94.88 333 PRO A N 1
ATOM 2739 C CA . PRO A 1 333 ? -34.483 3.857 29.934 1.00 94.88 333 PRO A CA 1
ATOM 2740 C C . PRO A 1 333 ? -35.407 5.076 30.104 1.00 94.88 333 PRO A C 1
ATOM 2742 O O . PRO A 1 333 ? -36.329 5.287 29.310 1.00 94.88 333 PRO A O 1
ATOM 2745 N N . LYS A 1 334 ? -35.162 5.898 31.137 1.00 92.94 334 LYS A N 1
ATOM 2746 C CA . LYS A 1 334 ? -35.907 7.142 31.375 1.00 92.94 334 LYS A CA 1
ATOM 2747 C C . LYS A 1 334 ? -35.705 8.130 30.230 1.00 92.94 334 LYS A C 1
ATOM 2749 O O . LYS A 1 334 ? -36.676 8.667 29.711 1.00 92.94 334 LYS A O 1
ATOM 2754 N N . VAL A 1 335 ? -34.462 8.284 29.774 1.00 96.00 335 VAL A N 1
ATOM 2755 C CA . VAL A 1 335 ? -34.115 9.170 28.657 1.00 96.00 335 VAL A CA 1
ATOM 2756 C C . VAL A 1 335 ? -34.823 8.728 27.377 1.00 96.00 335 VAL A C 1
ATOM 2758 O O . VAL A 1 335 ? -35.417 9.557 26.692 1.00 96.00 335 VAL A O 1
ATOM 2761 N N . LEU A 1 336 ? -34.835 7.422 27.085 1.00 95.88 336 LEU A N 1
ATOM 2762 C CA . LEU A 1 336 ? -35.580 6.880 25.944 1.00 95.88 336 LEU A CA 1
ATOM 2763 C C . LEU A 1 336 ? -37.075 7.232 26.022 1.00 95.88 336 LEU A C 1
ATOM 2765 O O . LEU A 1 336 ? -37.660 7.667 25.031 1.00 95.88 336 LEU A O 1
ATOM 2769 N N . SER A 1 337 ? -37.681 7.089 27.203 1.00 93.56 337 SER A N 1
ATOM 2770 C CA . SER A 1 337 ? -39.099 7.401 27.421 1.00 93.56 337 SER A CA 1
ATOM 2771 C C . SER A 1 337 ? -39.407 8.879 27.150 1.00 93.56 337 SER A C 1
ATOM 2773 O O . SER A 1 337 ? -40.375 9.189 26.453 1.00 93.56 337 SER A O 1
ATOM 2775 N N . SER A 1 338 ? -38.555 9.794 27.620 1.00 91.81 338 SER A N 1
ATOM 2776 C CA . SER A 1 338 ? -38.697 11.234 27.363 1.00 91.81 338 SER A CA 1
ATOM 2777 C C . SER A 1 338 ? -38.541 11.574 25.878 1.00 91.81 338 SER A C 1
ATOM 2779 O O . SER A 1 338 ? -39.312 12.370 25.339 1.00 91.81 338 SER A O 1
ATOM 2781 N N . LEU A 1 339 ? -37.597 10.930 25.180 1.00 93.44 339 LEU A N 1
ATOM 2782 C CA . LEU A 1 339 ? -37.410 11.112 23.737 1.00 93.44 339 LEU A CA 1
ATOM 2783 C C . LEU A 1 339 ? -38.618 10.624 22.922 1.00 93.44 339 LEU A C 1
ATOM 2785 O O . LEU A 1 339 ? -39.001 11.286 21.956 1.00 93.44 339 LEU A O 1
ATOM 2789 N N . LEU A 1 340 ? -39.245 9.508 23.309 1.00 94.44 340 LEU A N 1
ATOM 2790 C CA . LEU A 1 340 ? -40.465 9.013 22.662 1.00 94.44 340 LEU A CA 1
ATOM 2791 C C . LEU A 1 340 ? -41.639 9.990 22.835 1.00 94.44 340 LEU A C 1
ATOM 2793 O O . LEU A 1 340 ? -42.299 10.312 21.850 1.00 94.44 340 LEU A O 1
ATOM 2797 N N . ARG A 1 341 ? -41.837 10.560 24.032 1.00 87.56 341 ARG A N 1
ATOM 2798 C CA . ARG A 1 341 ? -42.871 11.593 24.258 1.00 87.56 341 ARG A CA 1
ATOM 2799 C C . ARG A 1 341 ? -42.628 12.850 23.419 1.00 87.56 341 ARG A C 1
ATOM 2801 O O . ARG A 1 341 ? -43.537 13.358 22.767 1.00 87.56 341 ARG A O 1
ATOM 2808 N N . MET A 1 342 ? -41.381 13.326 23.360 1.00 88.44 342 MET A N 1
ATOM 2809 C CA . MET A 1 342 ? -41.006 14.468 22.514 1.00 88.44 342 MET A CA 1
ATOM 2810 C C . MET A 1 342 ? -41.225 14.199 21.017 1.00 88.44 342 MET A C 1
ATOM 2812 O O . MET A 1 342 ? -41.552 15.117 20.263 1.00 88.44 342 MET A O 1
ATOM 2816 N N . LYS A 1 343 ? -41.050 12.951 20.557 1.00 89.81 343 LYS A N 1
ATOM 2817 C CA . LYS A 1 343 ? -41.343 12.555 19.169 1.00 89.81 343 LYS A CA 1
ATOM 2818 C C . LYS A 1 343 ? -42.831 12.706 18.836 1.00 89.81 343 LYS A C 1
ATOM 2820 O O . LYS A 1 343 ? -43.140 13.082 17.708 1.00 89.81 343 LYS A O 1
ATOM 2825 N N . GLU A 1 344 ? -43.720 12.440 19.790 1.00 88.31 344 GLU A N 1
ATOM 2826 C CA . GLU A 1 344 ? -45.183 12.522 19.644 1.00 88.31 344 GLU A CA 1
ATOM 2827 C C . GLU A 1 344 ? -45.730 13.963 19.668 1.00 88.31 344 GLU A C 1
ATOM 2829 O O . GLU A 1 344 ? -46.940 14.167 19.643 1.00 88.31 344 GLU A O 1
ATOM 2834 N N . GLY A 1 345 ? -44.856 14.976 19.666 1.00 77.69 345 GLY A N 1
ATOM 2835 C CA . GLY A 1 345 ? -45.248 16.384 19.546 1.00 77.69 345 GLY A CA 1
ATOM 2836 C C . GLY A 1 345 ? -45.430 17.112 20.876 1.00 77.69 345 GLY A C 1
ATOM 2837 O O . GLY A 1 345 ? -45.906 18.244 20.881 1.00 77.69 345 GLY A O 1
ATOM 2838 N N . TRP A 1 346 ? -45.024 16.504 21.991 1.00 57.75 346 TRP A N 1
ATOM 2839 C CA . TRP A 1 346 ? -45.019 17.167 23.293 1.00 57.75 346 TRP A CA 1
ATOM 2840 C C . TRP A 1 346 ? -43.921 18.232 23.337 1.00 57.75 346 TRP A C 1
ATOM 2842 O O . TRP A 1 346 ? -42.766 17.962 22.985 1.00 57.75 346 TRP A O 1
ATOM 2852 N N . THR A 1 347 ? -44.257 19.445 23.783 1.00 61.78 347 THR A N 1
ATOM 2853 C CA . THR A 1 347 ? -43.229 20.459 24.055 1.00 61.78 347 THR A CA 1
ATOM 2854 C C . THR A 1 347 ? -42.403 20.043 25.274 1.00 61.78 347 THR A C 1
ATOM 2856 O O . THR A 1 347 ? -42.889 19.337 26.158 1.00 61.78 347 THR A O 1
ATOM 2859 N N . THR A 1 348 ? -41.143 20.487 25.350 1.00 55.19 348 THR A N 1
ATOM 2860 C CA . THR A 1 348 ? -40.251 20.211 26.493 1.00 55.19 348 THR A CA 1
ATOM 2861 C C . THR A 1 348 ? -40.906 20.593 27.825 1.00 55.19 348 THR A C 1
ATOM 2863 O O . THR A 1 348 ? -40.777 19.867 28.804 1.00 55.19 348 THR A O 1
ATOM 2866 N N . PHE A 1 349 ? -41.676 21.686 27.823 1.00 51.41 349 PHE A N 1
ATOM 2867 C CA . PHE A 1 349 ? -42.419 22.180 28.978 1.00 51.41 349 PHE A CA 1
ATOM 2868 C C . PHE A 1 349 ? -43.588 21.261 29.356 1.00 51.41 349 PHE A C 1
ATOM 2870 O O . PHE A 1 349 ? -43.753 20.974 30.525 1.00 51.41 349 PHE A O 1
ATOM 2877 N N . GLN A 1 350 ? -44.338 20.713 28.392 1.00 47.28 350 GLN A N 1
ATOM 2878 C CA . GLN A 1 350 ? -45.428 19.762 28.664 1.00 47.28 350 GLN A CA 1
ATOM 2879 C C . GLN A 1 350 ? -44.924 18.401 29.155 1.00 47.28 350 GLN A C 1
ATOM 2881 O O . GLN A 1 350 ? -45.569 17.770 29.989 1.00 47.28 350 GLN A O 1
ATOM 2886 N N . ALA A 1 351 ? -43.775 17.940 28.651 1.00 51.78 351 ALA A N 1
ATOM 2887 C CA . ALA A 1 351 ? -43.157 16.704 29.123 1.00 51.78 351 ALA A CA 1
ATOM 2888 C C . ALA A 1 351 ? -42.709 16.839 30.589 1.00 51.78 351 ALA A C 1
ATOM 2890 O O . ALA A 1 351 ? -43.058 15.976 31.392 1.00 51.78 351 ALA A O 1
ATOM 2891 N N . LEU A 1 352 ? -42.042 17.950 30.932 1.00 51.75 352 LEU A N 1
ATOM 2892 C CA . LEU A 1 352 ? -41.594 18.263 32.294 1.00 51.75 352 LEU A CA 1
ATOM 2893 C C . LEU A 1 352 ? -42.765 18.615 33.237 1.00 51.75 352 LEU A C 1
ATOM 2895 O O . LEU A 1 352 ? -42.851 18.055 34.323 1.00 51.75 352 LEU A O 1
ATOM 2899 N N . GLU A 1 353 ? -43.729 19.444 32.813 1.00 52.28 353 GLU A N 1
ATOM 2900 C CA . GLU A 1 353 ? -44.929 19.778 33.604 1.00 52.28 353 GLU A CA 1
ATOM 2901 C C . GLU A 1 353 ? -45.811 18.558 33.871 1.00 52.28 353 GLU A C 1
ATOM 2903 O O . GLU A 1 353 ? -46.431 18.490 34.923 1.00 52.28 353 GLU A O 1
ATOM 2908 N N . SER A 1 354 ? -45.917 17.596 32.948 1.00 53.16 354 SER A N 1
ATOM 2909 C CA . SER A 1 354 ? -46.693 16.375 33.213 1.00 53.16 354 SER A CA 1
ATOM 2910 C C . SER A 1 354 ? -46.042 15.484 34.269 1.00 53.16 354 SER A C 1
ATOM 2912 O O . SER A 1 354 ? -46.743 14.777 34.988 1.00 53.16 354 SER A O 1
ATOM 2914 N N . GLU A 1 355 ? -44.713 15.532 34.369 1.00 54.59 355 GLU A N 1
ATOM 2915 C CA . GLU A 1 355 ? -43.934 14.798 35.363 1.00 54.59 355 GLU A CA 1
ATOM 2916 C C . GLU A 1 355 ? -44.080 15.476 36.732 1.00 54.59 355 GLU A C 1
ATOM 2918 O O . GLU A 1 355 ? -44.440 14.822 37.706 1.00 54.59 355 GLU A O 1
ATOM 2923 N N . GLN A 1 356 ? -43.979 16.807 36.765 1.00 54.47 356 GLN A N 1
ATOM 2924 C CA . GLN A 1 356 ? -44.146 17.608 37.978 1.00 54.47 356 GLN A CA 1
ATOM 2925 C C . GLN A 1 356 ? -45.601 17.616 38.486 1.00 54.47 356 GLN A C 1
ATOM 2927 O O . GLN A 1 356 ? -45.837 17.396 39.666 1.00 54.47 356 GLN A O 1
ATOM 2932 N N . ARG A 1 357 ? -46.605 17.719 37.599 1.00 53.09 357 ARG A N 1
ATOM 2933 C CA . ARG A 1 357 ? -48.034 17.602 37.966 1.00 53.09 357 ARG A CA 1
ATOM 2934 C C . ARG A 1 357 ? -48.423 16.197 38.420 1.00 53.09 357 ARG A C 1
ATOM 2936 O O . ARG A 1 357 ? -49.337 16.072 39.225 1.00 53.09 357 ARG A O 1
ATOM 2943 N N . SER A 1 358 ? -47.770 15.150 37.911 1.00 60.03 358 SER A N 1
ATOM 2944 C CA . SER A 1 358 ? -47.996 13.779 38.386 1.00 60.03 358 SER A CA 1
ATOM 2945 C C . SER A 1 358 ? -47.442 13.576 39.796 1.00 60.03 358 SER A C 1
ATOM 2947 O O . SER A 1 358 ? -48.049 12.847 40.575 1.00 60.03 358 SER A O 1
ATOM 2949 N N . GLU A 1 359 ? -46.306 14.189 40.128 1.00 59.75 359 GLU A N 1
ATOM 2950 C CA . GLU A 1 359 ? -45.730 14.126 41.476 1.00 59.75 359 GLU A CA 1
ATOM 2951 C C . GLU A 1 359 ? -46.492 15.029 42.464 1.00 59.75 359 GLU A C 1
ATOM 2953 O O . GLU A 1 359 ? -46.796 14.591 43.577 1.00 59.75 359 GLU A O 1
ATOM 2958 N N . ASP A 1 360 ? -46.906 16.227 42.037 1.00 57.66 360 ASP A N 1
ATOM 2959 C CA . ASP A 1 360 ? -47.712 17.157 42.839 1.00 57.66 360 ASP A CA 1
ATOM 2960 C C . ASP A 1 360 ? -49.127 16.618 43.118 1.00 57.66 360 ASP A C 1
ATOM 2962 O O . ASP A 1 360 ? -49.655 16.804 44.219 1.00 57.66 360 ASP A O 1
ATOM 2966 N N . ASP A 1 361 ? -49.745 15.901 42.168 1.00 73.00 361 ASP A N 1
ATOM 2967 C CA . ASP A 1 361 ? -51.041 15.248 42.395 1.00 73.00 361 ASP A CA 1
ATOM 2968 C C . ASP A 1 361 ? -50.904 14.041 43.338 1.00 73.00 361 ASP A C 1
ATOM 2970 O O . ASP A 1 361 ? -51.735 13.869 44.227 1.00 73.00 361 ASP A O 1
ATOM 2974 N N . GLU A 1 362 ? -49.816 13.262 43.260 1.00 79.50 362 GLU A N 1
ATOM 2975 C CA . GLU A 1 362 ? -49.565 12.150 44.192 1.00 79.50 362 GLU A CA 1
ATOM 2976 C C . GLU A 1 362 ? -49.313 12.633 45.632 1.00 79.50 362 GLU A C 1
ATOM 2978 O O . GLU A 1 362 ? -49.853 12.054 46.581 1.00 79.50 362 GLU A O 1
ATOM 2983 N N . ILE A 1 363 ? -48.549 13.715 45.817 1.00 82.19 363 ILE A N 1
ATOM 2984 C CA . ILE A 1 363 ? -48.323 14.336 47.133 1.00 82.19 363 ILE A CA 1
ATOM 2985 C C . ILE A 1 363 ? -49.610 14.995 47.646 1.00 82.19 363 ILE A C 1
ATOM 2987 O O . ILE A 1 363 ? -49.969 14.835 48.816 1.00 82.19 363 ILE A O 1
ATOM 2991 N N . GLY A 1 364 ? -50.356 15.684 46.779 1.00 83.06 364 GLY A N 1
ATOM 2992 C CA . GLY A 1 364 ? -51.646 16.285 47.121 1.00 83.06 364 GLY A CA 1
ATOM 2993 C C . GLY A 1 364 ? -52.686 15.245 47.549 1.00 83.06 364 GLY A C 1
ATOM 2994 O O . GLY A 1 364 ? -53.396 15.431 48.543 1.00 83.06 364 GLY A O 1
ATOM 2995 N N . GLN A 1 365 ? -52.751 14.115 46.847 1.00 87.25 365 GLN A N 1
ATOM 2996 C CA . GLN A 1 365 ? -53.578 12.966 47.203 1.00 87.25 365 GLN A CA 1
ATOM 2997 C C . GLN A 1 365 ? -53.135 12.324 48.529 1.00 87.25 365 GLN A C 1
ATOM 2999 O O . GLN A 1 365 ? -53.980 12.024 49.378 1.00 87.25 365 GLN A O 1
ATOM 3004 N N . LEU A 1 366 ? -51.825 12.171 48.760 1.00 88.19 366 LEU A N 1
ATOM 3005 C CA . LEU A 1 366 ? -51.285 11.655 50.022 1.00 88.19 366 LEU A CA 1
ATOM 3006 C C . LEU A 1 366 ? -51.638 12.565 51.209 1.00 88.19 366 LEU A C 1
ATOM 3008 O O . LEU A 1 366 ? -52.058 12.066 52.253 1.00 88.19 366 LEU A O 1
ATOM 3012 N N . ARG A 1 367 ? -51.549 13.890 51.047 1.00 89.50 367 ARG A N 1
ATOM 3013 C CA . ARG A 1 367 ? -51.948 14.880 52.065 1.00 89.50 367 ARG A CA 1
ATOM 3014 C C . ARG A 1 367 ? -53.433 14.815 52.404 1.00 89.50 367 ARG A C 1
ATOM 3016 O O . ARG A 1 367 ? -53.790 14.834 53.581 1.00 89.50 367 ARG A O 1
ATOM 3023 N N . LYS A 1 368 ? -54.306 14.678 51.397 1.00 88.12 368 LYS A N 1
ATOM 3024 C CA . LYS A 1 368 ? -55.755 14.473 51.608 1.00 88.12 368 LYS A CA 1
ATOM 3025 C C . LYS A 1 368 ? -56.029 13.217 52.437 1.00 88.12 368 LYS A C 1
ATOM 3027 O O . LYS A 1 368 ? -56.887 13.233 53.316 1.00 88.12 368 LYS A O 1
ATOM 3032 N N . VAL A 1 369 ? -55.284 12.147 52.169 1.00 88.69 369 VAL A N 1
ATOM 3033 C CA . VAL A 1 369 ? -55.370 10.881 52.903 1.00 88.69 369 VAL A CA 1
ATOM 3034 C C . VAL A 1 369 ? -54.846 11.027 54.341 1.00 88.69 369 VAL A C 1
ATOM 3036 O O . VAL A 1 369 ? -55.533 10.616 55.275 1.00 88.69 369 VAL A O 1
ATOM 3039 N N . LEU A 1 370 ? -53.697 11.683 54.546 1.00 87.69 370 LEU A N 1
ATOM 3040 C CA . LEU A 1 370 ? -53.132 11.967 55.875 1.00 87.69 370 LEU A CA 1
ATOM 3041 C C . LEU A 1 370 ? -54.066 12.827 56.740 1.00 87.69 370 LEU A C 1
ATOM 3043 O O . LEU A 1 370 ? -54.216 12.554 57.930 1.00 87.69 370 LEU A O 1
ATOM 3047 N N . ALA A 1 371 ? -54.745 13.811 56.144 1.00 88.75 371 ALA A N 1
ATOM 3048 C CA . ALA A 1 371 ? -55.688 14.683 56.844 1.00 88.75 371 ALA A CA 1
ATOM 3049 C C . ALA A 1 371 ? -56.945 13.953 57.357 1.00 88.75 371 ALA A C 1
ATOM 3051 O O . ALA A 1 371 ? -57.578 14.414 58.305 1.00 88.75 371 ALA A O 1
ATOM 3052 N N . TYR A 1 372 ? -57.316 12.819 56.751 1.00 89.00 372 TYR A N 1
ATOM 3053 C CA . TYR A 1 372 ? -58.523 12.072 57.118 1.00 89.00 372 TYR A CA 1
ATOM 3054 C C . TYR A 1 372 ? -58.293 11.106 58.297 1.00 89.00 372 TYR A C 1
ATOM 3056 O O . TYR A 1 372 ? -59.235 10.773 59.017 1.00 89.00 372 TYR A O 1
ATOM 3064 N N . GLY A 1 373 ? -57.050 10.667 58.530 1.00 89.19 373 GLY A N 1
ATOM 3065 C CA . GLY A 1 373 ? -56.659 9.869 59.697 1.00 89.19 373 GLY A CA 1
ATOM 3066 C C . GLY A 1 373 ? -55.730 8.691 59.380 1.00 89.19 373 GLY A C 1
ATOM 3067 O O . GLY A 1 373 ? -55.562 8.288 58.235 1.00 89.19 373 GLY A O 1
ATOM 3068 N N . GLN A 1 374 ? -55.133 8.091 60.419 1.00 90.12 374 GLN A N 1
ATOM 3069 C CA . GLN A 1 374 ? -54.098 7.050 60.268 1.00 90.12 374 GLN A CA 1
ATOM 3070 C C . GLN A 1 374 ? -54.603 5.700 59.734 1.00 90.12 374 GLN A C 1
ATOM 3072 O O . GLN A 1 374 ? -53.802 4.906 59.239 1.00 90.12 374 GLN A O 1
ATOM 3077 N N . THR A 1 375 ? -55.905 5.413 59.841 1.00 92.38 375 THR A N 1
ATOM 3078 C CA . THR A 1 375 ? -56.506 4.161 59.348 1.00 92.38 375 THR A CA 1
ATOM 3079 C C . THR A 1 375 ? -57.697 4.443 58.448 1.00 92.38 375 THR A C 1
ATOM 3081 O O . THR A 1 375 ? -58.552 5.257 58.789 1.00 92.38 375 THR A O 1
ATOM 3084 N N . MET A 1 376 ? -57.772 3.756 57.307 1.00 94.94 376 MET A N 1
ATOM 3085 C CA . MET A 1 376 ? -58.809 3.983 56.297 1.00 94.94 376 MET A CA 1
ATOM 3086 C C . MET A 1 376 ? -59.307 2.679 55.680 1.00 94.94 376 MET A C 1
ATOM 3088 O O . MET A 1 376 ? -58.545 1.732 55.508 1.00 94.94 376 MET A O 1
ATOM 3092 N N . SER A 1 377 ? -60.581 2.615 55.291 1.00 95.56 377 SER A N 1
ATOM 3093 C CA . SER A 1 377 ? -61.075 1.492 54.484 1.00 95.56 377 SER A CA 1
ATOM 3094 C C . SER A 1 377 ? -60.672 1.653 53.011 1.00 95.56 377 SER A C 1
ATOM 3096 O O . SER A 1 377 ? -60.454 2.775 52.549 1.00 95.56 377 SER A O 1
ATOM 3098 N N . LYS A 1 378 ? -60.637 0.551 52.243 1.00 94.38 378 LYS A N 1
ATOM 3099 C CA . LYS A 1 378 ? -60.443 0.607 50.779 1.00 94.38 378 LYS A CA 1
ATOM 3100 C C . LYS A 1 378 ? -61.436 1.567 50.116 1.00 94.38 378 LYS A C 1
ATOM 3102 O O . LYS A 1 378 ? -61.050 2.365 49.273 1.00 94.38 378 LYS A O 1
ATOM 3107 N N . SER A 1 379 ? -62.702 1.499 50.526 1.00 93.62 379 SER A N 1
ATOM 3108 C CA . SER A 1 379 ? -63.773 2.342 49.995 1.00 93.62 379 SER A CA 1
ATOM 3109 C C . SER A 1 379 ? -63.534 3.823 50.281 1.00 93.62 379 SER A C 1
ATOM 3111 O O . SER A 1 379 ? -63.837 4.655 49.437 1.00 93.62 379 SER A O 1
ATOM 3113 N N . THR A 1 380 ? -62.946 4.155 51.436 1.00 92.12 380 THR A N 1
ATOM 3114 C CA . THR A 1 380 ? -62.595 5.539 51.779 1.00 92.12 380 THR A CA 1
ATOM 3115 C C . THR A 1 380 ? -61.446 6.059 50.913 1.00 92.12 380 THR A C 1
ATOM 3117 O O . THR A 1 380 ? -61.517 7.189 50.449 1.00 92.12 380 THR A O 1
ATOM 3120 N N . LEU A 1 381 ? -60.426 5.236 50.634 1.00 92.31 381 LEU A N 1
ATOM 3121 C CA . LEU A 1 381 ? -59.336 5.607 49.718 1.00 92.31 381 LEU A CA 1
ATOM 3122 C C . LEU A 1 381 ? -59.849 5.835 48.289 1.00 92.31 381 LEU A C 1
ATOM 3124 O O . LEU A 1 381 ? -59.517 6.842 47.675 1.00 92.31 381 LEU A O 1
ATOM 3128 N N . LEU A 1 382 ? -60.719 4.950 47.797 1.00 92.31 382 LEU A N 1
ATOM 3129 C CA . LEU A 1 382 ? -61.361 5.116 46.488 1.00 92.31 382 LEU A CA 1
ATOM 3130 C C . LEU A 1 382 ? -62.238 6.377 46.439 1.00 92.31 382 LEU A C 1
ATOM 3132 O O . LEU A 1 382 ? -62.230 7.094 45.444 1.00 92.31 382 LEU A O 1
ATOM 3136 N N . TRP A 1 383 ? -62.973 6.672 47.517 1.00 90.44 383 TRP A N 1
ATOM 3137 C CA . TRP A 1 383 ? -63.788 7.885 47.629 1.00 90.44 383 TRP A CA 1
ATOM 3138 C C . TRP A 1 383 ? -62.943 9.167 47.637 1.00 90.44 383 TRP A C 1
ATOM 3140 O O . TRP A 1 383 ? -63.358 10.172 47.067 1.00 90.44 383 TRP A O 1
ATOM 3150 N N . LEU A 1 384 ? -61.736 9.119 48.208 1.00 88.31 384 LEU A N 1
ATOM 3151 C CA . LEU A 1 384 ? -60.750 10.203 48.136 1.00 88.31 384 LEU A CA 1
ATOM 3152 C C . LEU A 1 384 ? -60.079 10.341 46.756 1.00 88.31 384 LEU A C 1
ATOM 3154 O O . LEU A 1 384 ? -59.225 11.209 46.586 1.00 88.31 384 LEU A O 1
ATOM 3158 N N . GLY A 1 385 ? -60.472 9.522 45.777 1.00 89.19 385 GLY A N 1
ATOM 3159 C CA . GLY A 1 385 ? -59.970 9.573 44.406 1.00 89.19 385 GLY A CA 1
ATOM 3160 C C . GLY A 1 385 ? -58.750 8.692 44.142 1.00 89.19 385 GLY A C 1
ATOM 3161 O O . GLY A 1 385 ? -58.241 8.718 43.030 1.00 89.19 385 GLY A O 1
ATOM 3162 N N . ILE A 1 386 ? -58.301 7.889 45.114 1.00 91.69 386 ILE A N 1
ATOM 3163 C CA . ILE A 1 386 ? -57.131 7.017 44.950 1.00 91.69 386 ILE A CA 1
ATOM 3164 C C . ILE A 1 386 ? -57.544 5.745 44.209 1.00 91.69 386 ILE A C 1
ATOM 3166 O O . ILE A 1 386 ? -58.311 4.932 44.732 1.00 91.69 386 ILE A O 1
ATOM 3170 N N . SER A 1 387 ? -57.021 5.530 43.005 1.00 92.00 387 SER A N 1
ATOM 3171 C CA . SER A 1 387 ? -57.302 4.339 42.199 1.00 92.00 387 SER A CA 1
ATOM 3172 C C . SER A 1 387 ? -56.740 3.055 42.828 1.00 92.00 387 SER A C 1
ATOM 3174 O O . SER A 1 387 ? -55.787 3.065 43.610 1.00 92.00 387 SER A O 1
ATOM 3176 N N . GLU A 1 388 ? -57.268 1.884 42.449 1.00 94.06 388 GLU A N 1
ATOM 3177 C CA . GLU A 1 388 ? -56.727 0.608 42.948 1.00 94.06 388 GLU A CA 1
ATOM 3178 C C . GLU A 1 388 ? -55.253 0.378 42.571 1.00 94.06 388 GLU A C 1
ATOM 3180 O O . GLU A 1 388 ? -54.513 -0.280 43.310 1.00 94.06 388 GLU A O 1
ATOM 3185 N N . SER A 1 389 ? -54.825 0.898 41.418 1.00 90.69 389 SER A N 1
ATOM 3186 C CA . SER A 1 389 ? -53.428 0.887 40.979 1.00 90.69 389 SER A CA 1
ATOM 3187 C C . SER A 1 389 ? -52.537 1.722 41.892 1.00 90.69 389 SER A C 1
ATOM 3189 O O . SER A 1 389 ? -51.463 1.251 42.271 1.00 90.69 389 SER A O 1
ATOM 3191 N N . GLU A 1 390 ? -52.990 2.905 42.302 1.00 90.62 390 GLU A N 1
ATOM 3192 C CA . GLU A 1 390 ? -52.256 3.777 43.225 1.00 90.62 390 GLU A CA 1
ATOM 3193 C C . GLU A 1 390 ? -52.185 3.170 44.622 1.00 90.62 390 GLU A C 1
ATOM 3195 O O . GLU A 1 390 ? -51.105 3.127 45.202 1.00 90.62 390 GLU A O 1
ATOM 3200 N N . ILE A 1 391 ? -53.265 2.553 45.118 1.00 93.19 391 ILE A N 1
ATOM 3201 C CA . ILE A 1 391 ? -53.233 1.806 46.389 1.00 93.19 391 ILE A CA 1
ATOM 3202 C C . ILE A 1 391 ? -52.149 0.714 46.340 1.00 93.19 391 ILE A C 1
ATOM 3204 O O . ILE A 1 391 ? -51.363 0.561 47.278 1.00 93.19 391 ILE A O 1
ATOM 3208 N N . LYS A 1 392 ? -52.053 -0.042 45.235 1.00 93.56 392 LYS A N 1
ATOM 3209 C CA . LYS A 1 392 ? -50.996 -1.056 45.055 1.00 93.56 392 LYS A CA 1
ATOM 3210 C C . LYS A 1 392 ? -49.601 -0.428 44.987 1.00 93.56 392 LYS A C 1
ATOM 3212 O O . LYS A 1 392 ? -48.662 -0.996 45.546 1.00 93.56 392 LYS A O 1
ATOM 3217 N N . LYS A 1 393 ? -49.455 0.717 44.313 1.00 91.75 393 LYS A N 1
ATOM 3218 C CA . LYS A 1 393 ? -48.197 1.473 44.224 1.00 91.75 393 LYS A CA 1
ATOM 3219 C C . LYS A 1 393 ? -47.757 1.960 45.609 1.00 91.75 393 LYS A C 1
ATOM 3221 O O . LYS A 1 393 ? -46.636 1.671 46.017 1.00 91.75 393 LYS A O 1
ATOM 3226 N N . TRP A 1 394 ? -48.648 2.583 46.376 1.00 94.94 394 TRP A N 1
ATOM 3227 C CA . TRP A 1 394 ? -48.374 3.078 47.726 1.00 94.94 394 TRP A CA 1
ATOM 3228 C C . TRP A 1 394 ? -48.044 1.953 48.710 1.00 94.94 394 TRP A C 1
ATOM 3230 O O . TRP A 1 394 ? -47.165 2.120 49.555 1.00 94.94 394 TRP A O 1
ATOM 3240 N N . MET A 1 395 ? -48.677 0.781 48.573 1.00 93.50 395 MET A N 1
ATOM 3241 C CA . MET A 1 395 ? -48.287 -0.417 49.324 1.00 93.50 395 MET A CA 1
ATOM 3242 C C . MET A 1 395 ? -46.856 -0.864 48.997 1.00 93.50 395 MET A C 1
ATOM 3244 O O . MET A 1 395 ? -46.096 -1.180 49.908 1.00 93.50 395 MET A O 1
ATOM 3248 N N . LYS A 1 396 ? -46.469 -0.879 47.713 1.00 93.06 396 LYS A N 1
ATOM 3249 C CA . LYS A 1 396 ? -45.099 -1.232 47.292 1.00 93.06 396 LYS A CA 1
ATOM 3250 C C . LYS A 1 396 ? -44.060 -0.228 47.789 1.00 93.06 396 LYS A C 1
ATOM 3252 O O . LYS A 1 396 ? -42.969 -0.630 48.171 1.00 93.06 396 LYS A O 1
ATOM 3257 N N . MET A 1 397 ? -44.408 1.056 47.806 1.00 89.75 397 MET A N 1
ATOM 3258 C CA . MET A 1 397 ? -43.562 2.132 48.336 1.00 89.75 397 MET A CA 1
ATOM 3259 C C . MET A 1 397 ? -43.511 2.154 49.873 1.00 89.75 397 MET A C 1
ATOM 3261 O O . MET A 1 397 ? -42.764 2.937 50.453 1.00 89.75 397 MET A O 1
ATOM 3265 N N . GLY A 1 398 ? -44.309 1.317 50.544 1.00 92.75 398 GLY A N 1
ATOM 3266 C CA . GLY A 1 398 ? -44.385 1.266 52.001 1.00 92.75 398 GLY A CA 1
ATOM 3267 C C . GLY A 1 398 ? -45.076 2.473 52.636 1.00 92.75 398 GLY A C 1
ATOM 3268 O O . GLY A 1 398 ? -44.929 2.672 53.838 1.00 92.75 398 GLY A O 1
ATOM 3269 N N . LEU A 1 399 ? -45.828 3.273 51.870 1.00 92.38 399 LEU A N 1
ATOM 3270 C CA . LEU A 1 399 ? -46.575 4.436 52.373 1.00 92.38 399 LEU A CA 1
ATOM 3271 C C . LEU A 1 399 ? -47.824 4.009 53.153 1.00 92.38 399 LEU A C 1
ATOM 3273 O O . LEU A 1 399 ? -48.171 4.608 54.168 1.00 92.38 399 LEU A O 1
ATOM 3277 N N . ILE A 1 400 ? -48.463 2.922 52.717 1.00 94.56 400 ILE A N 1
ATOM 3278 C CA . ILE A 1 400 ? -49.573 2.275 53.422 1.00 94.56 400 ILE A CA 1
ATOM 3279 C C . ILE A 1 400 ? -49.294 0.786 53.606 1.00 94.56 400 ILE A C 1
ATOM 3281 O O . ILE A 1 400 ? -48.646 0.149 52.778 1.00 94.56 400 ILE A O 1
ATOM 3285 N N . THR A 1 401 ? -49.831 0.203 54.672 1.00 95.12 401 THR A N 1
ATOM 3286 C CA . THR A 1 401 ? -49.813 -1.246 54.904 1.00 95.12 401 THR A CA 1
ATOM 3287 C C . THR A 1 401 ? -51.214 -1.761 55.212 1.00 95.12 401 THR A C 1
ATOM 3289 O O . THR A 1 401 ? -52.068 -1.008 55.680 1.00 95.12 401 THR A O 1
ATOM 3292 N N . ARG A 1 402 ? -51.484 -3.043 54.942 1.00 94.25 402 ARG A N 1
ATOM 3293 C CA . ARG A 1 402 ? -52.766 -3.651 55.327 1.00 94.25 402 ARG A CA 1
ATOM 3294 C C . ARG A 1 402 ? -52.843 -3.764 56.848 1.00 94.25 402 ARG A C 1
ATOM 3296 O O . ARG A 1 402 ? -51.918 -4.251 57.491 1.00 94.25 402 ARG A O 1
ATOM 3303 N N . TRP A 1 403 ? -53.972 -3.346 57.398 1.00 91.62 403 TRP A N 1
ATOM 3304 C CA . TRP A 1 403 ? -54.298 -3.386 58.815 1.00 91.62 403 TRP A CA 1
ATOM 3305 C C . TRP A 1 403 ? -55.482 -4.327 59.078 1.00 91.62 403 TRP A C 1
ATOM 3307 O O . TRP A 1 403 ? -56.044 -4.938 58.162 1.00 91.62 403 TRP A O 1
ATOM 3317 N N . LYS A 1 404 ? -55.852 -4.484 60.352 1.00 87.56 404 LYS A N 1
ATOM 3318 C CA . LYS A 1 404 ? -56.950 -5.364 60.774 1.00 87.56 404 LYS A CA 1
ATOM 3319 C C . LYS A 1 404 ? -58.261 -4.990 60.063 1.00 87.56 404 LYS A C 1
ATOM 3321 O O . LYS A 1 404 ? -58.501 -3.830 59.744 1.00 87.56 404 LYS A O 1
ATOM 3326 N N . ASN A 1 405 ? -59.109 -5.991 59.823 1.00 87.69 405 ASN A N 1
ATOM 3327 C CA . ASN A 1 405 ? -60.443 -5.843 59.221 1.00 87.69 405 ASN A CA 1
ATOM 3328 C C . ASN A 1 405 ? -60.461 -5.232 57.803 1.00 87.69 405 ASN A C 1
ATOM 3330 O O . ASN A 1 405 ? -61.435 -4.593 57.415 1.00 87.69 405 ASN A O 1
ATOM 3334 N N . GLY A 1 406 ? -59.393 -5.420 57.018 1.00 87.19 406 GLY A N 1
ATOM 3335 C CA . GLY A 1 406 ? -59.335 -4.947 55.627 1.00 87.19 406 GLY A CA 1
ATOM 3336 C C . GLY A 1 406 ? -59.123 -3.437 55.480 1.00 87.19 406 GLY A C 1
ATOM 3337 O O . GLY A 1 406 ? -59.279 -2.901 54.382 1.00 87.19 406 GLY A O 1
ATOM 3338 N N . GLN A 1 407 ? -58.766 -2.755 56.571 1.00 94.06 407 GLN A N 1
ATOM 3339 C CA . GLN A 1 407 ? -58.337 -1.361 56.549 1.00 94.06 407 GLN A CA 1
ATOM 3340 C C . GLN A 1 407 ? -56.871 -1.242 56.105 1.00 94.06 407 GLN A C 1
ATOM 3342 O O . GLN A 1 407 ? -56.122 -2.218 56.082 1.00 94.06 407 GLN A O 1
ATOM 3347 N N . TYR A 1 408 ? -56.459 -0.029 55.763 1.00 94.62 408 TYR A N 1
ATOM 3348 C CA . TYR A 1 408 ? -55.094 0.361 55.442 1.00 94.62 408 TYR A CA 1
ATOM 3349 C C . TYR A 1 408 ? -54.601 1.340 56.503 1.00 94.62 408 TYR A C 1
ATOM 3351 O O . TYR A 1 408 ? -55.351 2.223 56.914 1.00 94.62 408 TYR A O 1
ATOM 3359 N N . TYR A 1 409 ? -53.360 1.167 56.947 1.00 93.81 409 TYR A N 1
ATOM 3360 C CA . TYR A 1 409 ? -52.685 2.036 57.908 1.00 93.81 409 TYR A CA 1
ATOM 3361 C C . TYR A 1 409 ? -51.593 2.842 57.200 1.00 93.81 409 TYR A C 1
ATOM 3363 O O . TYR A 1 409 ? -50.763 2.251 56.500 1.00 93.81 409 TYR A O 1
ATOM 3371 N N . LEU A 1 410 ? -51.589 4.163 57.384 1.00 93.31 410 LEU A N 1
ATOM 3372 C CA . LEU A 1 410 ? -50.538 5.058 56.891 1.00 93.31 410 LEU A CA 1
ATOM 3373 C C . LEU A 1 410 ? -49.284 4.890 57.741 1.00 93.31 410 LEU A C 1
ATOM 3375 O O . LEU A 1 410 ? -49.318 5.025 58.962 1.00 93.31 410 LEU A O 1
ATOM 3379 N N . THR A 1 411 ? -48.165 4.557 57.108 1.00 94.12 411 THR A N 1
ATOM 3380 C CA . THR A 1 411 ? -46.921 4.292 57.832 1.00 94.12 411 THR A CA 1
ATOM 3381 C C . THR A 1 411 ? -46.193 5.594 58.177 1.00 94.12 411 THR A C 1
ATOM 3383 O O . THR A 1 411 ? -46.412 6.637 57.564 1.00 94.12 411 THR A O 1
ATOM 3386 N N . LYS A 1 412 ? -45.209 5.520 59.083 1.00 89.56 412 LYS A N 1
ATOM 3387 C CA . LYS A 1 412 ? -44.272 6.632 59.338 1.00 89.56 412 LYS A CA 1
ATOM 3388 C C . LYS A 1 412 ? -43.500 7.077 58.086 1.00 89.56 412 LYS A C 1
ATOM 3390 O O . LYS A 1 412 ? -42.917 8.156 58.080 1.00 89.56 412 LYS A O 1
ATOM 3395 N N . MET A 1 413 ? -43.441 6.244 57.042 1.00 87.06 413 MET A N 1
ATOM 3396 C CA . MET A 1 413 ? -42.836 6.622 55.765 1.00 87.06 413 MET A CA 1
ATOM 3397 C C . MET A 1 413 ? -43.706 7.649 55.033 1.00 87.06 413 MET A C 1
ATOM 3399 O O . MET A 1 413 ? -43.159 8.605 54.497 1.00 87.06 413 MET A O 1
ATOM 3403 N N . ALA A 1 414 ? -45.036 7.502 55.066 1.00 88.81 414 ALA A N 1
ATOM 3404 C CA . ALA A 1 414 ? -45.954 8.483 54.484 1.00 88.81 414 ALA A CA 1
ATOM 3405 C C . ALA A 1 414 ? -45.825 9.855 55.161 1.00 88.81 414 ALA A C 1
ATOM 3407 O O . ALA A 1 414 ? -45.687 10.859 54.472 1.00 88.81 414 ALA A O 1
ATOM 3408 N N . GLU A 1 415 ? -45.760 9.885 56.496 1.00 89.00 415 GLU A N 1
ATOM 3409 C CA . GLU A 1 415 ? -45.545 11.122 57.266 1.00 89.00 415 GLU A CA 1
ATOM 3410 C C . GLU A 1 415 ? -44.208 11.796 56.909 1.00 89.00 415 GLU A C 1
ATOM 3412 O O . GLU A 1 415 ? -44.141 13.010 56.742 1.00 89.00 415 GLU A O 1
ATOM 3417 N N . LYS A 1 416 ? -43.131 11.014 56.739 1.00 88.69 416 LYS A N 1
ATOM 3418 C CA . LYS A 1 416 ? -41.819 11.545 56.332 1.00 88.69 416 LYS A CA 1
ATOM 3419 C C . LYS A 1 416 ? -41.813 12.100 54.909 1.00 88.69 416 LYS A C 1
ATOM 3421 O O . LYS A 1 416 ? -41.104 13.071 54.653 1.00 88.69 416 LYS A O 1
ATOM 3426 N N . VAL A 1 417 ? -42.535 11.463 53.987 1.00 85.88 417 VAL A N 1
ATOM 3427 C CA . VAL A 1 417 ? -42.670 11.948 52.606 1.00 85.88 417 VAL A CA 1
ATOM 3428 C C . VAL A 1 417 ? -43.405 13.287 52.595 1.00 85.88 417 VAL A C 1
ATOM 3430 O O . VAL A 1 417 ? -42.910 14.226 51.981 1.00 85.88 417 VAL A O 1
ATOM 3433 N N . ASP A 1 418 ? -44.495 13.412 53.355 1.00 88.88 418 ASP A N 1
ATOM 3434 C CA . ASP A 1 418 ? -45.233 14.673 53.488 1.00 88.88 418 ASP A CA 1
ATOM 3435 C C . ASP A 1 418 ? -44.398 15.791 54.137 1.00 88.88 418 ASP A C 1
ATOM 3437 O O . ASP A 1 418 ? -44.324 16.900 53.614 1.00 88.88 418 ASP A O 1
ATOM 3441 N N . GLN A 1 419 ? -43.677 15.498 55.225 1.00 87.12 419 GLN A N 1
ATOM 3442 C CA . GLN A 1 419 ? -42.781 16.472 55.865 1.00 87.12 419 GLN A CA 1
ATOM 3443 C C . GLN A 1 419 ? -41.708 16.996 54.904 1.00 87.12 419 GLN A C 1
ATOM 3445 O O . GLN A 1 419 ? -41.447 18.196 54.865 1.00 87.12 419 GLN A O 1
ATOM 3450 N N . ARG A 1 420 ? -41.095 16.110 54.110 1.00 84.75 420 ARG A N 1
ATOM 3451 C CA . ARG A 1 420 ? -40.086 16.505 53.118 1.00 84.75 420 ARG A CA 1
ATOM 3452 C C . ARG A 1 420 ? -40.682 17.336 51.988 1.00 84.75 420 ARG A C 1
ATOM 3454 O O . ARG A 1 420 ? -40.040 18.294 51.570 1.00 84.75 420 ARG A O 1
ATOM 3461 N N . ALA A 1 421 ? -41.884 16.995 51.527 1.00 81.38 421 ALA A N 1
ATOM 3462 C CA . ALA A 1 421 ? -42.595 17.783 50.526 1.00 81.38 421 ALA A CA 1
ATOM 3463 C C . ALA A 1 421 ? -42.905 19.195 51.047 1.00 81.38 421 ALA A C 1
ATOM 3465 O O . ALA A 1 421 ? -42.630 20.177 50.367 1.00 81.38 421 ALA A O 1
ATOM 3466 N N . THR A 1 422 ? -43.372 19.310 52.292 1.00 86.25 422 THR A N 1
ATOM 3467 C CA . THR A 1 422 ? -43.639 20.605 52.939 1.00 86.25 422 THR A CA 1
ATOM 3468 C C . THR A 1 422 ? -42.368 21.442 53.101 1.00 86.25 422 THR A C 1
ATOM 3470 O O . THR A 1 422 ? -42.374 22.623 52.770 1.00 86.25 422 THR A O 1
ATOM 3473 N N . MET A 1 423 ? -41.250 20.838 53.522 1.00 82.06 423 MET A N 1
ATOM 3474 C CA . MET A 1 423 ? -39.960 21.542 53.591 1.00 82.06 423 MET A CA 1
ATOM 3475 C C . MET A 1 423 ? -39.490 22.033 52.216 1.00 82.06 423 MET A C 1
ATOM 3477 O O . MET A 1 423 ? -38.953 23.132 52.111 1.00 82.06 423 MET A O 1
ATOM 3481 N N . ALA A 1 424 ? -39.686 21.237 51.160 1.00 75.69 424 ALA A N 1
ATOM 3482 C CA . ALA A 1 424 ? -39.338 21.641 49.801 1.00 75.69 424 ALA A CA 1
ATOM 3483 C C . ALA A 1 424 ? -40.195 22.829 49.330 1.00 75.69 424 ALA A C 1
ATOM 3485 O O . ALA A 1 424 ? -39.653 23.793 48.795 1.00 75.69 424 ALA A O 1
ATOM 3486 N N . GLU A 1 425 ? -41.505 22.812 49.593 1.00 83.19 425 GLU A N 1
ATOM 3487 C CA . GLU A 1 425 ? -42.406 23.935 49.294 1.00 83.19 425 GLU A CA 1
ATOM 3488 C C . GLU A 1 425 ? -42.038 25.210 50.067 1.00 83.19 425 GLU A C 1
ATOM 3490 O O . GLU A 1 425 ? -42.123 26.311 49.522 1.00 83.19 425 GLU A O 1
ATOM 3495 N N . GLU A 1 426 ? -41.623 25.088 51.330 1.00 85.06 426 GLU A N 1
ATOM 3496 C CA . GLU A 1 426 ? -41.134 26.219 52.127 1.00 85.06 426 GLU A CA 1
ATOM 3497 C C . GLU A 1 426 ? -39.815 26.773 51.581 1.00 85.06 426 GLU A C 1
ATOM 3499 O O . GLU A 1 426 ? -39.677 27.988 51.460 1.00 85.06 426 GLU A O 1
ATOM 3504 N N . MET A 1 427 ? -38.876 25.908 51.182 1.00 77.81 427 MET A N 1
ATOM 3505 C CA . MET A 1 427 ? -37.624 26.337 50.550 1.00 77.81 427 MET A CA 1
ATOM 3506 C C . MET A 1 427 ? -37.869 27.078 49.234 1.00 77.81 427 MET A C 1
ATOM 3508 O O . MET A 1 427 ? -37.232 28.100 49.001 1.00 77.81 427 MET A O 1
ATOM 3512 N N . VAL A 1 428 ? -38.804 26.609 48.400 1.00 75.75 428 VAL A N 1
ATOM 3513 C CA . VAL A 1 428 ? -39.191 27.307 47.161 1.00 75.75 428 VAL A CA 1
ATOM 3514 C C . VAL A 1 428 ? -39.769 28.688 47.480 1.00 75.75 428 VAL A C 1
ATOM 3516 O O . VAL A 1 428 ? -39.340 29.677 46.897 1.00 75.75 428 VAL A O 1
ATOM 3519 N N . LYS A 1 429 ? -40.658 28.792 48.476 1.00 79.62 429 LYS A N 1
ATOM 3520 C CA . LYS A 1 429 ? -41.216 30.086 48.906 1.00 79.62 429 LYS A CA 1
ATOM 3521 C C . LYS A 1 429 ? -40.167 31.046 49.471 1.00 79.62 429 LYS A C 1
ATOM 3523 O O . LYS A 1 429 ? -40.330 32.253 49.326 1.00 79.62 429 LYS A O 1
ATOM 3528 N N . GLU A 1 430 ? -39.144 30.551 50.165 1.00 81.31 430 GLU A N 1
ATOM 3529 C CA . GLU A 1 430 ? -38.040 31.387 50.660 1.00 81.31 430 GLU A CA 1
ATOM 3530 C C . GLU A 1 430 ? -37.104 31.829 49.529 1.00 81.31 430 GLU A C 1
ATOM 3532 O O . GLU A 1 430 ? -36.648 32.969 49.534 1.00 81.31 430 GLU A O 1
ATOM 3537 N N . LEU A 1 431 ? -36.868 30.975 48.529 1.00 71.00 431 LEU A N 1
ATOM 3538 C CA . LEU A 1 431 ? -36.116 31.345 47.328 1.00 71.00 431 LEU A CA 1
ATOM 3539 C C . LEU A 1 431 ? -36.844 32.425 46.516 1.00 71.00 431 LEU A C 1
ATOM 3541 O O . LEU A 1 431 ? -36.223 33.424 46.166 1.00 71.00 431 LEU A O 1
ATOM 3545 N N . ASP A 1 432 ? -38.163 32.308 46.337 1.00 75.88 432 ASP A N 1
ATOM 3546 C CA . ASP A 1 432 ? -38.979 33.322 45.649 1.00 75.88 432 ASP A CA 1
ATOM 3547 C C . ASP A 1 432 ? -38.968 34.687 46.367 1.00 75.88 432 ASP A C 1
ATOM 3549 O O . ASP A 1 432 ? -39.151 35.730 45.741 1.00 75.88 432 ASP A O 1
ATOM 3553 N N . LYS A 1 433 ? -38.743 34.714 47.689 1.00 81.31 433 LYS A N 1
ATOM 3554 C CA . LYS A 1 433 ? -38.597 35.966 48.459 1.00 81.31 433 LYS A CA 1
ATOM 3555 C C . LYS A 1 433 ? -37.223 36.618 48.300 1.00 81.31 433 LYS A C 1
ATOM 3557 O O . LYS A 1 433 ? -37.107 37.810 48.575 1.00 81.31 433 LYS A O 1
ATOM 3562 N N . LEU A 1 434 ? -36.200 35.850 47.925 1.00 75.81 434 LEU A N 1
ATOM 3563 C CA . LEU A 1 434 ? -34.823 36.321 47.743 1.00 75.81 434 LEU A CA 1
ATOM 3564 C C . LEU A 1 434 ? -34.550 36.839 46.318 1.00 75.81 434 LEU A C 1
ATOM 3566 O O . LEU A 1 434 ? -33.493 37.421 46.091 1.00 75.81 434 LEU A O 1
ATOM 3570 N N . GLU A 1 435 ? -35.485 36.653 45.380 1.00 56.66 435 GLU A N 1
ATOM 3571 C CA . GLU A 1 435 ? -35.421 37.164 43.997 1.00 56.66 435 GLU A CA 1
ATOM 3572 C C . GLU A 1 435 ? -36.199 38.487 43.780 1.00 56.66 435 GLU A C 1
ATOM 3574 O O . GLU A 1 435 ? -36.599 38.818 42.660 1.00 56.66 435 GLU A O 1
ATOM 3579 N N . LEU A 1 436 ? -36.366 39.276 44.848 1.00 46.00 436 LEU A N 1
ATOM 3580 C CA . LEU A 1 436 ? -36.692 40.714 44.827 1.00 46.00 436 LEU A CA 1
ATOM 3581 C C . LEU A 1 436 ? -35.456 41.525 45.221 1.00 46.00 436 LEU A C 1
ATOM 3583 O O . LEU A 1 436 ? -35.303 42.646 44.681 1.00 46.00 436 LEU A O 1
#

Mean predicted aligned error: 15.97 Å

Nearest PDB structures (foldseek):
  3r0a-assembly1_A  TM=4.877E-01  e=5.716E-01  Methanosarcina mazei
  3d71-assembly1_A-2  TM=3.202E-01  e=1.402E-01  Bacillus subtilis
  2qww-assembly1_B  TM=4.913E-01  e=1.286E+00  Listeria monocytogenes serotype 4b str. F2365
  3d6y-assembly1_A  TM=3.122E-01  e=1.939E-01  Bacillus subtilis
  1ub9-assembly1_A-2  TM=5.579E-01  e=4.224E+00  Pyrococcus horikoshii OT3

pLDDT: mean 86.27, std 14.66, range [32.28, 98.19]

Solvent-accessible surface area (backbone atoms only — not comparable to full-atom values): 25054 Å² total; per-residue (Å²): 142,78,88,78,88,77,84,78,79,82,80,74,82,78,72,83,86,81,72,64,86,77,61,63,72,52,44,44,30,37,46,56,49,16,62,75,68,75,42,60,52,68,56,51,46,61,48,46,33,66,48,44,93,78,44,84,72,63,99,67,75,86,54,66,48,69,41,63,38,47,40,85,55,62,76,42,46,90,61,57,65,74,60,88,46,67,39,83,79,38,37,37,56,59,57,50,12,61,77,67,55,35,34,53,65,54,48,52,68,43,53,76,76,45,94,62,75,35,45,52,19,26,38,81,91,76,72,42,63,40,56,26,34,52,62,68,51,52,56,52,52,51,48,49,55,72,66,41,58,60,71,59,62,90,76,49,48,36,36,59,64,57,51,14,60,75,69,74,48,58,52,66,68,48,60,79,44,43,61,68,49,28,62,76,68,74,53,72,73,42,76,28,46,48,101,81,28,37,70,40,58,28,32,56,47,73,57,53,56,62,52,48,53,63,62,64,70,40,52,78,30,82,82,42,36,37,59,71,53,44,13,61,77,58,62,35,40,59,68,53,48,55,50,52,36,59,78,66,70,59,80,61,44,68,19,25,33,84,94,76,66,47,72,42,57,25,33,55,61,67,56,50,52,52,50,40,56,56,57,66,70,58,64,69,62,59,93,64,52,34,38,61,64,56,47,11,62,75,66,70,49,53,55,73,57,43,53,55,48,40,59,74,64,66,60,76,63,46,78,26,43,49,95,52,57,53,78,37,58,23,32,50,55,65,56,54,53,53,53,50,48,46,70,77,67,44,50,75,65,56,56,51,47,54,53,51,50,54,51,51,48,53,52,51,51,49,49,57,49,60,75,76,43,63,64,41,45,63,68,54,44,44,71,72,66,46,47,75,68,50,54,52,49,35,42,74,72,48,29,32,43,86,40,78,94,70,22,34,30,60,32,77,54,37,56,51,51,52,53,51,52,52,52,50,55,50,51,51,55,53,51,64,65,71,77,115

Foldseek 3Di:
DDDDDDPDDPPDPDDPPDDDPVCVLFKDFLQRLCVVVVHDSLLSLLLQLLVLVVFPDDPDCPDSRRGIDTPVRSVCSVPQQDDAAACPQWAALVRLCVVLLADSVLSSSCSSVFPDGWGWHQYPPVRGTGITDHPVSSVVVNVCQVVQPQCDPVQQKDFLVRLCVVLVHDSVVSVVCQVVLCVVVVHDWGWYADPSNYTTTIDGNVSSVVVNVVLVVAAECPQWDALVRLLVLLQADSVLSVVVCVVVVFAFGFHQYPVPRDTGTTHHVVSSVVSNVVSVPFDAPDPAWAFLVRLCVVLVHDSVVSVVVCVVVVFDFDWHADSNRDTTTTGHNVSSVLSNVVSVVQDPCRSVVVVVVVVVVLLVLLVLVVVVHFKAAPVRSVVSVQDPVNVVVCVVVVQWDQDPPRIIGGDVVSVVVNVVVVVVVVVVVVVVVVVD

Radius of gyration: 42.31 Å; Cα contacts (8 Å, |Δi|>4): 501; chains: 1; bounding box: 120×59×106 Å

Sequence (436 aa):
MREQDSHFLENEVVYPLGTSGKEKESYLTVAEISEREEMPWTQVIRRIAPFKEQLELPQEVRNVRELVVPREVFVQIPFVTRTDIPAGDWMTTTEMADDLNVDYKWVNRRILDLSFVGEYRICYPVNYPRFHLPPEALAELREIRNRSPGQFEPGTYLNLDQIANTLGRHRLWVGNRLDDILDELGAESRLGLDDSGKSVEYYPKEVLGPLSEEKDKYKDGGDRLTIPMLAHEVGKDREWVERELEEMDASGEYRRFERSGRVDLSFSRKILIELLNRAEAYVDPEPGWYTERALGEIVGKSDNWVRRRLNLLNAEPRSFQDSHGVSRKHYSPKVLSSLLRMKEGWTTFQALESEQRSEDDEIGQLRKVLAYGQTMSKSTLLWLGISESEIKKWMKMGLITRWKNGQYYLTKMAEKVDQRATMAEEMVKELDKLEL